Protein 3U0J (pdb70)

Secondary structure (DSSP, 8-state):
------HHHHHHHHHHHHTSEEPTTS----HHHHHHHHH-HHHHHH-GGGGG--HHHHHHHHHHT-SSEES-EETTEE-SBHHHHHHHHHHH--SS-SS----TTTHHHHHHHHHHHHHHHHHH-EEEEEEEEE---HHHHHHHHHHHHHTPEEEESS--EEES-GGGG--SSTT-S--EEEEEEEEEEEE-GGGSS-GGG-EEE--SSEEEEEEEEEEEETTEEEEEEEE-/------HHHHHHHHHHHHTSEE-TTS----HHHHHHHTT-HHHHHH-GGGTT--HHHHHHHHHHH-SSEESSEETTEE-S-HHHHHHHHHHH--SS-SSGGGGGGS-TTTHHHHHHHHHHHHHHHHHH-EEEEEEEEE---HHHHHHHHHHHHHTPPEEESS--EEES-GGGG--SSTT-S--EEEEEEEEEEEE-TTTSS-GGG-EEE--SSEEEEEEEEEE-STT-EEEEEEE-

Organism: Pseudomonas syringae pv. tomato (strain ATCC BAA-871 / DC3000) (NCBI:txid223283)

Radius of gyration: 27.2 Å; Cα contacts (8 Å, |Δi|>4): 919; chains: 2; bounding box: 64×70×73 Å

B-factor: mean 27.49, std 15.71, range [1.96, 110.08]

Structure (mmCIF, N/CA/C/O backbone):
data_3U0J
#
_entry.id   3U0J
#
_cell.length_a   92.558
_cell.length_b   92.558
_cell.length_c   101.626
_cell.angle_alpha   90.00
_cell.angle_beta   90.00
_cell.angle_gamma   90.00
#
_symmetry.space_group_name_H-M   'P 43'
#
loop_
_entity.id
_entity.type
_entity.pdbx_description
1 polymer 'Type III effector HopU1'
2 water water
#
loop_
_atom_site.group_PDB
_atom_site.id
_atom_site.type_symbol
_atom_site.label_atom_id
_atom_site.label_alt_id
_atom_site.label_comp_id
_atom_site.label_asym_id
_atom_site.label_entity_id
_atom_site.label_seq_id
_atom_site.pdbx_PDB_ins_code
_atom_site.Cartn_x
_atom_site.Cartn_y
_atom_site.Cartn_z
_atom_site.occupancy
_atom_site.B_iso_or_equiv
_atom_site.auth_seq_id
_atom_site.auth_comp_id
_atom_site.auth_asym_id
_atom_site.auth_atom_id
_atom_site.pdbx_PDB_model_num
ATOM 1 N N . GLU A 1 35 ? 28.302 -1.679 -12.840 1.00 70.26 29 GLU B N 1
ATOM 2 C CA . GLU A 1 35 ? 26.887 -1.865 -12.529 1.00 63.28 29 GLU B CA 1
ATOM 3 C C . GLU A 1 35 ? 26.340 -0.853 -11.529 1.00 57.01 29 GLU B C 1
ATOM 4 O O . GLU A 1 35 ? 26.399 -1.061 -10.319 1.00 56.77 29 GLU B O 1
ATOM 10 N N . ARG A 1 36 ? 25.841 0.260 -12.050 1.00 49.80 30 ARG B N 1
ATOM 11 C CA . ARG A 1 36 ? 24.974 1.149 -11.296 1.00 38.22 30 ARG B CA 1
ATOM 12 C C . ARG A 1 36 ? 23.619 1.107 -11.999 1.00 37.30 30 ARG B C 1
ATOM 13 O O . ARG A 1 36 ? 23.535 1.179 -13.229 1.00 35.61 30 ARG B O 1
ATOM 21 N N . HIS A 1 37 ? 22.555 0.962 -11.226 1.00 33.80 31 HIS B N 1
ATOM 22 C CA . HIS A 1 37 ? 21.252 0.760 -11.819 1.00 26.84 31 HIS B CA 1
ATOM 23 C C . HIS A 1 37 ? 20.597 2.077 -12.229 1.00 22.28 31 HIS B C 1
ATOM 24 O O . HIS A 1 37 ? 20.528 3.009 -11.432 1.00 19.44 31 HIS B O 1
ATOM 31 N N . TYR A 1 38 ? 20.137 2.136 -13.480 1.00 22.84 32 TYR B N 1
ATOM 32 C CA . TYR A 1 38 ? 19.263 3.212 -13.973 1.00 21.08 32 TYR B CA 1
ATOM 33 C C . TYR A 1 38 ? 17.966 2.647 -14.534 1.00 17.66 32 TYR B C 1
ATOM 34 O O . TYR A 1 38 ? 17.967 1.657 -15.256 1.00 20.67 32 TYR B O 1
ATOM 43 N N . SER A 1 39 ? 16.861 3.301 -14.214 1.00 19.74 33 SER B N 1
ATOM 44 C CA . SER A 1 39 ? 15.551 2.821 -14.610 1.00 17.82 33 SER B CA 1
ATOM 45 C C . SER A 1 39 ? 15.375 2.809 -16.116 1.00 17.18 33 SER B C 1
ATOM 46 O O . SER A 1 39 ? 15.980 3.606 -16.840 1.00 19.17 33 SER B O 1
ATOM 49 N N . THR A 1 40 ? 14.532 1.890 -16.569 1.00 16.74 34 THR B N 1
ATOM 50 C CA . THR A 1 40 ? 14.116 1.807 -17.962 1.00 15.15 34 THR B CA 1
ATOM 51 C C . THR A 1 40 ? 12.657 2.182 -18.030 1.00 17.49 34 THR B C 1
ATOM 52 O O . THR A 1 40 ? 11.998 2.365 -16.993 1.00 18.60 34 THR B O 1
ATOM 56 N N . GLY A 1 41 ? 12.134 2.273 -19.248 1.00 17.19 35 GLY B N 1
ATOM 57 C CA . GLY A 1 41 ? 10.723 2.556 -19.432 1.00 13.02 35 GLY B CA 1
ATOM 58 C C . GLY A 1 41 ? 9.823 1.514 -18.780 1.00 14.56 35 GLY B C 1
ATOM 59 O O . GLY A 1 41 ? 8.805 1.856 -18.180 1.00 17.86 35 GLY B O 1
ATOM 60 N N . GLN A 1 42 ? 10.192 0.242 -18.892 1.00 14.42 36 GLN B N 1
ATOM 61 C CA . GLN A 1 42 ? 9.391 -0.819 -18.306 1.00 16.17 36 GLN B CA 1
ATOM 62 C C . GLN A 1 42 ? 9.390 -0.688 -16.779 1.00 17.07 36 GLN B C 1
ATOM 63 O O . GLN A 1 42 ? 8.339 -0.827 -16.141 1.00 15.50 36 GLN B O 1
ATOM 69 N N . ASP A 1 43 ? 10.556 -0.387 -16.209 1.00 13.93 37 ASP B N 1
ATOM 70 C CA . ASP A 1 43 ? 10.669 -0.192 -14.774 1.00 13.81 37 ASP B CA 1
ATOM 71 C C . ASP A 1 43 ? 9.704 0.866 -14.301 1.00 17.78 37 ASP B C 1
ATOM 72 O O . ASP A 1 43 ? 8.967 0.654 -13.326 1.00 16.58 37 ASP B O 1
ATOM 77 N N . ARG A 1 44 ? 9.715 2.009 -14.995 1.00 17.62 38 ARG B N 1
ATOM 78 C CA . ARG A 1 44 ? 8.876 3.148 -14.630 1.00 11.94 38 ARG B CA 1
ATOM 79 C C . ARG A 1 44 ? 7.388 2.820 -14.724 1.00 13.65 38 ARG B C 1
ATOM 80 O O . ARG A 1 44 ? 6.584 3.365 -13.980 1.00 13.85 38 ARG B O 1
ATOM 88 N N . HIS A 1 45 ? 7.012 1.904 -15.610 1.00 12.39 39 HIS B N 1
ATOM 89 C CA . HIS A 1 45 ? 5.628 1.449 -15.633 1.00 13.84 39 HIS B CA 1
ATOM 90 C C . HIS A 1 45 ? 5.329 0.534 -14.428 1.00 16.25 39 HIS B C 1
ATOM 91 O O . HIS A 1 45 ? 4.277 0.629 -13.781 1.00 11.24 39 HIS B O 1
ATOM 98 N N . ASP A 1 46 ? 6.265 -0.377 -14.166 1.00 16.98 40 ASP B N 1
ATOM 99 C CA . ASP A 1 46 ? 6.171 -1.273 -13.039 1.00 15.77 40 ASP B CA 1
ATOM 100 C C . ASP A 1 46 ? 5.890 -0.421 -11.807 1.00 19.03 40 ASP B C 1
ATOM 101 O O . ASP A 1 46 ? 4.898 -0.632 -11.098 1.00 17.73 40 ASP B O 1
ATOM 106 N N . PHE A 1 47 ? 6.761 0.563 -11.577 1.00 17.27 41 PHE B N 1
ATOM 107 C CA . PHE A 1 47 ? 6.644 1.414 -10.403 1.00 15.90 41 PHE B CA 1
ATOM 108 C C . PHE A 1 47 ? 5.281 2.085 -10.250 1.00 15.00 41 PHE B C 1
ATOM 109 O O . PHE A 1 47 ? 4.699 2.087 -9.166 1.00 16.12 41 PHE B O 1
ATOM 117 N N . TYR A 1 48 ? 4.797 2.683 -11.326 1.00 12.78 42 TYR B N 1
ATOM 118 C CA . TYR A 1 48 ? 3.490 3.306 -11.308 1.00 14.26 42 TYR B CA 1
ATOM 119 C C . TYR A 1 48 ? 2.406 2.322 -10.835 1.00 16.83 42 TYR B C 1
ATOM 120 O O . TYR A 1 48 ? 1.581 2.658 -9.978 1.00 16.34 42 TYR B O 1
ATOM 129 N N . ARG A 1 49 ? 2.409 1.112 -11.384 1.00 13.69 43 ARG B N 1
ATOM 130 C CA . ARG A 1 49 ? 1.432 0.108 -10.989 1.00 15.05 43 ARG B CA 1
ATOM 131 C C . ARG A 1 49 ? 1.649 -0.349 -9.551 1.00 17.33 43 ARG B C 1
ATOM 132 O O . ARG A 1 49 ? 0.693 -0.655 -8.842 1.00 19.15 43 ARG B O 1
ATOM 140 N N . PHE A 1 50 ? 2.909 -0.414 -9.136 1.00 17.16 44 PHE B N 1
ATOM 141 C CA . PHE A 1 50 ? 3.242 -0.788 -7.774 1.00 18.37 44 PHE B CA 1
ATOM 142 C C . PHE A 1 50 ? 2.672 0.237 -6.847 1.00 18.84 44 PHE B C 1
ATOM 143 O O . PHE A 1 50 ? 1.989 -0.104 -5.875 1.00 22.70 44 PHE B O 1
ATOM 151 N N . ALA A 1 51 ? 2.964 1.498 -7.147 1.00 15.64 45 ALA B N 1
ATOM 152 C CA . ALA A 1 51 ? 2.609 2.590 -6.257 1.00 15.85 45 ALA B CA 1
ATOM 153 C C . ALA A 1 51 ? 1.111 2.821 -6.227 1.00 18.13 45 ALA B C 1
ATOM 154 O O . ALA A 1 51 ? 0.572 3.400 -5.264 1.00 17.13 45 ALA B O 1
ATOM 156 N N . ALA A 1 52 ? 0.438 2.383 -7.287 1.00 15.78 46 ALA B N 1
ATOM 157 C CA . ALA A 1 52 ? -0.974 2.691 -7.432 1.00 16.07 46 ALA B CA 1
ATOM 158 C C . ALA A 1 52 ? -1.747 1.835 -6.463 1.00 20.64 46 ALA B C 1
ATOM 159 O O . ALA A 1 52 ? -2.867 2.171 -6.077 1.00 21.64 46 ALA B O 1
ATOM 161 N N . ARG A 1 53 ? -1.130 0.730 -6.065 1.00 20.91 47 ARG B N 1
ATOM 162 C CA . ARG A 1 53 ? -1.749 -0.207 -5.135 1.00 24.69 47 ARG B CA 1
ATOM 163 C C . ARG A 1 53 ? -1.497 0.110 -3.667 1.00 21.18 47 ARG B C 1
ATOM 164 O O . ARG A 1 53 ? -2.136 -0.478 -2.803 1.00 21.84 47 ARG B O 1
ATOM 172 N N . LEU A 1 54 ? -0.570 1.020 -3.379 1.00 18.76 48 LEU B N 1
ATOM 173 C CA . LEU A 1 54 ? -0.301 1.390 -1.992 1.00 17.88 48 LEU B CA 1
ATOM 174 C C . LEU A 1 54 ? -1.520 2.037 -1.339 1.00 18.22 48 LEU B C 1
ATOM 175 O O . LEU A 1 54 ? -2.309 2.711 -1.982 1.00 23.18 48 LEU B O 1
ATOM 180 N N . HIS A 1 55 ? -1.661 1.846 -0.044 1.00 19.45 49 HIS B N 1
ATOM 181 C CA . HIS A 1 55 ? -2.694 2.531 0.685 1.00 18.39 49 HIS B CA 1
ATOM 182 C C . HIS A 1 55 ? -2.151 3.837 1.208 1.00 20.52 49 HIS B C 1
ATOM 183 O O . HIS A 1 55 ? -1.022 3.905 1.695 1.00 19.61 49 HIS B O 1
ATOM 190 N N . VAL A 1 56 ? -2.955 4.883 1.100 1.00 24.78 50 VAL B N 1
ATOM 191 C CA . VAL A 1 56 ? -2.578 6.164 1.673 1.00 22.61 50 VAL B CA 1
ATOM 192 C C . VAL A 1 56 ? -3.360 6.418 2.952 1.00 28.80 50 VAL B C 1
ATOM 193 O O . VAL A 1 56 ? -4.565 6.129 3.031 1.00 27.14 50 VAL B O 1
ATOM 197 N N . ASP A 1 57 ? -2.667 6.962 3.950 1.00 30.39 51 ASP B N 1
ATOM 198 C CA . ASP A 1 57 ? -3.260 7.212 5.256 1.00 30.33 51 ASP B CA 1
ATOM 199 C C . ASP A 1 57 ? -4.350 8.246 5.127 1.00 36.13 51 ASP B C 1
ATOM 200 O O . ASP A 1 57 ? -4.073 9.412 4.838 1.00 32.27 51 ASP B O 1
ATOM 205 N N . ALA A 1 58 ? -5.590 7.819 5.353 1.00 40.15 52 ALA B N 1
ATOM 206 C CA . ALA A 1 58 ? -6.734 8.715 5.194 1.00 45.26 52 ALA B CA 1
ATOM 207 C C . ALA A 1 58 ? -6.791 9.806 6.278 1.00 48.80 52 ALA B C 1
ATOM 208 O O . ALA A 1 58 ? -7.384 10.874 6.073 1.00 51.72 52 ALA B O 1
ATOM 210 N N . GLN A 1 59 ? -6.169 9.541 7.423 1.00 41.75 53 GLN B N 1
ATOM 211 C CA . GLN A 1 59 ? -6.192 10.492 8.535 1.00 47.96 53 GLN B CA 1
ATOM 212 C C . GLN A 1 59 ? -5.261 11.668 8.281 1.00 45.58 53 GLN B C 1
ATOM 213 O O . GLN A 1 59 ? -5.019 12.486 9.165 1.00 50.28 53 GLN B O 1
ATOM 219 N N . CYS A 1 60 ? -4.733 11.750 7.068 1.00 39.98 54 CYS B N 1
ATOM 220 C CA . CYS A 1 60 ? -3.868 12.863 6.714 1.00 41.87 54 CYS B CA 1
ATOM 221 C C . CYS A 1 60 ? -4.281 13.402 5.341 1.00 41.31 54 CYS B C 1
ATOM 222 O O . CYS A 1 60 ? -5.185 12.859 4.705 1.00 39.18 54 CYS B O 1
ATOM 225 N N . PHE A 1 61 ? -3.639 14.472 4.886 1.00 36.30 55 PHE B N 1
ATOM 226 C CA . PHE A 1 61 ? -3.861 14.920 3.519 1.00 42.75 55 PHE B CA 1
ATOM 227 C C . PHE A 1 61 ? -2.953 14.149 2.540 1.00 40.12 55 PHE B C 1
ATOM 228 O O . PHE A 1 61 ? -1.867 14.606 2.166 1.00 39.89 55 PHE B O 1
ATOM 236 N N . GLY A 1 62 ? -3.414 12.973 2.135 1.00 33.24 56 GLY B N 1
ATOM 237 C CA . GLY A 1 62 ? -2.579 12.041 1.412 1.00 29.94 56 GLY B CA 1
ATOM 238 C C . GLY A 1 62 ? -2.510 12.292 -0.071 1.00 27.07 56 GLY B C 1
ATOM 239 O O . GLY A 1 62 ? -3.481 12.749 -0.666 1.00 35.43 56 GLY B O 1
ATOM 240 N N . LEU A 1 63 ? -1.356 11.988 -0.659 1.00 18.93 57 LEU B N 1
ATOM 241 C CA . LEU A 1 63 ? -1.127 12.147 -2.083 1.00 17.97 57 LEU B CA 1
ATOM 242 C C . LEU A 1 63 ? -0.986 10.805 -2.751 1.00 19.43 57 LEU B C 1
ATOM 243 O O . LEU A 1 63 ? -0.094 10.039 -2.385 1.00 19.54 57 LEU B O 1
ATOM 248 N N . SER A 1 64 ? -1.833 10.525 -3.743 1.00 16.25 58 SER B N 1
ATOM 249 C CA . SER A 1 64 ? -1.730 9.274 -4.485 1.00 15.39 58 SER B CA 1
ATOM 250 C C . SER A 1 64 ? -0.625 9.340 -5.534 1.00 16.33 58 SER B C 1
ATOM 251 O O . SER A 1 64 ? -0.018 10.388 -5.775 1.00 14.39 58 SER B O 1
ATOM 254 N N . ILE A 1 65 ? -0.353 8.211 -6.161 1.00 14.58 59 ILE B N 1
ATOM 255 C CA . ILE A 1 65 ? 0.684 8.204 -7.158 1.00 13.61 59 ILE B CA 1
ATOM 256 C C . ILE A 1 65 ? 0.307 9.186 -8.268 1.00 14.99 59 ILE B C 1
ATOM 257 O O . ILE A 1 65 ? 1.168 9.848 -8.827 1.00 14.19 59 ILE B O 1
ATOM 262 N N . ASP A 1 66 ? -0.980 9.297 -8.580 1.00 15.61 60 ASP B N 1
ATOM 263 C CA . ASP A 1 66 ? -1.396 10.236 -9.616 1.00 15.83 60 ASP B CA 1
ATOM 264 C C . ASP A 1 66 ? -1.110 11.662 -9.147 1.00 17.67 60 ASP B C 1
ATOM 265 O O . ASP A 1 66 ? -0.491 12.442 -9.860 1.00 19.34 60 ASP B O 1
ATOM 270 N N . ASP A 1 67 ? -1.544 12.002 -7.940 1.00 16.82 61 ASP B N 1
ATOM 271 C CA . ASP A 1 67 ? -1.170 13.284 -7.364 1.00 16.09 61 ASP B CA 1
ATOM 272 C C . ASP A 1 67 ? 0.346 13.523 -7.414 1.00 15.73 61 ASP B C 1
ATOM 273 O O . ASP A 1 67 ? 0.799 14.640 -7.665 1.00 16.80 61 ASP B O 1
ATOM 278 N N . LEU A 1 68 ? 1.140 12.493 -7.159 1.00 13.82 62 LEU B N 1
ATOM 279 C CA . LEU A 1 68 ? 2.585 12.689 -7.172 1.00 14.82 62 LEU B CA 1
ATOM 280 C C . LEU A 1 68 ? 3.109 12.848 -8.588 1.00 17.22 62 LEU B C 1
ATOM 281 O O . LEU A 1 68 ? 3.926 13.739 -8.863 1.00 16.72 62 LEU B O 1
ATOM 286 N N . MET A 1 69 ? 2.626 11.980 -9.478 1.00 18.35 63 MET B N 1
ATOM 287 C CA . MET A 1 69 ? 3.028 11.972 -10.880 1.00 16.38 63 MET B CA 1
ATOM 288 C C . MET A 1 69 ? 2.750 13.349 -11.440 1.00 19.43 63 MET B C 1
ATOM 289 O O . MET A 1 69 ? 3.376 13.806 -12.401 1.00 22.22 63 MET B O 1
ATOM 294 N N . ASP A 1 70 ? 1.824 14.035 -10.801 1.00 17.20 64 ASP B N 1
ATOM 295 C CA . ASP A 1 70 ? 1.437 15.326 -11.285 1.00 18.80 64 ASP B CA 1
ATOM 296 C C . ASP A 1 70 ? 2.362 16.413 -10.725 1.00 19.40 64 ASP B C 1
ATOM 297 O O . ASP A 1 70 ? 2.908 17.223 -11.462 1.00 18.58 64 ASP B O 1
ATO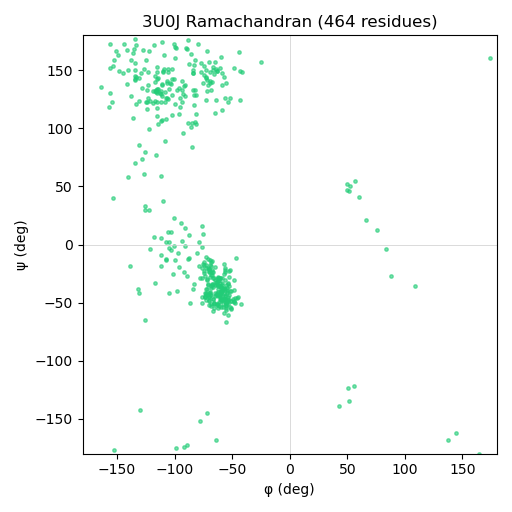M 302 N N . LYS A 1 71 ? 2.567 16.417 -9.420 1.00 19.89 65 LYS B N 1
ATOM 303 C CA . LYS A 1 71 ? 3.395 17.453 -8.846 1.00 19.31 65 LYS B CA 1
ATOM 304 C C . LYS A 1 71 ? 4.826 17.309 -9.367 1.00 20.78 65 LYS B C 1
ATOM 305 O O . LYS A 1 71 ? 5.534 18.302 -9.535 1.00 20.79 65 LYS B O 1
ATOM 311 N N . PHE A 1 72 ? 5.240 16.079 -9.662 1.00 20.31 66 PHE B N 1
ATOM 312 C CA . PHE A 1 72 ? 6.620 15.846 -10.081 1.00 18.26 66 PHE B CA 1
ATOM 313 C C . PHE A 1 72 ? 6.847 15.848 -11.595 1.00 18.47 66 PHE B C 1
ATOM 314 O O . PHE A 1 72 ? 7.960 15.617 -12.064 1.00 18.53 66 PHE B O 1
ATOM 322 N N . SER A 1 73 ? 5.792 16.127 -12.353 1.00 19.45 67 SER B N 1
ATOM 323 C CA . SER A 1 73 ? 5.900 16.243 -13.800 1.00 17.99 67 SER B CA 1
ATOM 324 C C . SER A 1 73 ? 5.662 17.700 -14.131 1.00 20.20 67 SER B C 1
ATOM 325 O O . SER A 1 73 ? 6.014 18.169 -15.204 1.00 19.81 67 SER B O 1
ATOM 328 N N . ASP A 1 74 ? 5.064 18.405 -13.173 1.00 23.16 68 ASP B N 1
ATOM 329 C CA . ASP A 1 74 ? 4.811 19.836 -13.263 1.00 21.14 68 ASP B CA 1
ATOM 330 C C . ASP A 1 74 ? 6.029 20.535 -13.832 1.00 20.07 68 ASP B C 1
ATOM 331 O O . ASP A 1 74 ? 7.124 20.417 -13.307 1.00 20.70 68 ASP B O 1
ATOM 336 N N . LYS A 1 75 ? 5.808 21.263 -14.917 1.00 22.21 69 LYS B N 1
ATOM 337 C CA . LYS A 1 75 ? 6.853 21.944 -15.654 1.00 20.21 69 LYS B CA 1
ATOM 338 C C . LYS A 1 75 ? 7.685 22.905 -14.787 1.00 23.43 69 LYS B C 1
ATOM 339 O O . LYS A 1 75 ? 8.891 23.083 -15.039 1.00 24.45 69 LYS B O 1
ATOM 345 N N . HIS A 1 76 ? 7.063 23.483 -13.754 1.00 22.73 70 HIS B N 1
ATOM 346 C CA . HIS A 1 76 ? 7.763 24.367 -12.797 1.00 23.80 70 HIS B CA 1
ATOM 347 C C . HIS A 1 76 ? 8.728 23.636 -11.871 1.00 22.79 70 HIS B C 1
ATOM 348 O O . HIS A 1 76 ? 9.607 24.260 -11.291 1.00 21.70 70 HIS B O 1
ATOM 355 N N . PHE A 1 77 ? 8.556 22.327 -11.706 1.00 22.40 71 PHE B N 1
ATOM 356 C CA . PHE A 1 77 ? 9.370 21.605 -10.744 1.00 21.20 71 PHE B CA 1
ATOM 357 C C . PHE A 1 77 ? 10.841 21.572 -11.134 1.00 21.23 71 PHE B C 1
ATOM 358 O O . PHE A 1 77 ? 11.706 21.889 -10.332 1.00 24.13 71 PHE B O 1
ATOM 366 N N . ARG A 1 78 ? 11.120 21.192 -12.368 1.00 19.54 72 ARG B N 1
ATOM 367 C CA . ARG A 1 78 ? 12.495 21.143 -12.838 1.00 22.60 72 ARG B CA 1
ATOM 368 C C . ARG A 1 78 ? 13.066 22.543 -13.104 1.00 22.98 72 ARG B C 1
ATOM 369 O O . ARG A 1 78 ? 14.282 22.731 -13.234 1.00 21.14 72 ARG B O 1
ATOM 377 N N . ALA A 1 79 ? 12.184 23.532 -13.181 1.00 23.14 73 ALA B N 1
ATOM 378 C CA . ALA A 1 79 ? 12.630 24.913 -13.313 1.00 21.26 73 ALA B CA 1
ATOM 379 C C . ALA A 1 79 ? 13.098 25.480 -11.959 1.00 24.06 73 ALA B C 1
ATOM 380 O O . ALA A 1 79 ? 13.971 26.342 -11.910 1.00 24.98 73 ALA B O 1
ATOM 382 N N . GLU A 1 80 ? 12.526 24.977 -10.865 1.00 24.59 74 GLU B N 1
ATOM 383 C CA . GLU A 1 80 ? 12.897 25.421 -9.528 1.00 21.77 74 GLU B CA 1
ATOM 384 C C . GLU A 1 80 ? 13.996 24.533 -9.000 1.00 21.31 74 GLU B C 1
ATOM 385 O O . GLU A 1 80 ? 14.758 24.923 -8.128 1.00 24.58 74 GLU B O 1
ATOM 391 N N . HIS A 1 81 ? 14.083 23.327 -9.537 1.00 21.96 75 HIS B N 1
ATOM 392 C CA . HIS A 1 81 ? 15.053 22.362 -9.040 1.00 21.57 75 HIS B CA 1
ATOM 393 C C . HIS A 1 81 ? 15.764 21.705 -10.201 1.00 22.17 75 HIS B C 1
ATOM 394 O O . HIS A 1 81 ? 15.547 20.536 -10.471 1.00 22.05 75 HIS B O 1
ATOM 401 N N . PRO A 1 82 ? 16.617 22.460 -10.898 1.00 22.70 76 PRO B N 1
ATOM 402 C CA . PRO A 1 82 ? 17.267 21.895 -12.088 1.00 22.49 76 PRO B CA 1
ATOM 403 C C . PRO A 1 82 ? 18.079 20.608 -11.888 1.00 21.55 76 PRO B C 1
ATOM 404 O O . PRO A 1 82 ? 18.335 19.984 -12.906 1.00 24.21 76 PRO B O 1
ATOM 408 N N . GLU A 1 83 ? 18.468 20.207 -10.673 1.00 20.74 77 GLU B N 1
ATOM 409 C CA . GLU A 1 83 ? 19.109 18.892 -10.509 1.00 17.60 77 GLU B CA 1
ATOM 410 C C . GLU A 1 83 ? 18.208 17.783 -11.041 1.00 18.50 77 GLU B C 1
ATOM 411 O O . GLU A 1 83 ? 18.676 16.718 -11.409 1.00 20.01 77 GLU B O 1
ATOM 417 N N . TYR A 1 84 ? 16.907 18.029 -11.057 1.00 18.20 78 TYR B N 1
ATOM 418 C CA . TYR A 1 84 ? 15.956 17.019 -11.465 1.00 17.65 78 TYR B CA 1
ATOM 419 C C . TYR A 1 84 ? 15.710 17.014 -12.960 1.00 19.56 78 TYR B C 1
ATOM 420 O O . TYR A 1 84 ? 14.836 16.287 -13.443 1.00 19.65 78 TYR B O 1
ATOM 429 N N . ARG A 1 85 ? 16.509 17.789 -13.691 1.00 20.67 79 ARG B N 1
ATOM 430 C CA . ARG A 1 85 ? 16.312 17.966 -15.133 1.00 21.38 79 ARG B CA 1
ATOM 431 C C . ARG A 1 85 ? 16.124 16.648 -15.836 1.00 19.19 79 ARG B C 1
ATOM 432 O O . ARG A 1 85 ? 15.189 16.486 -16.605 1.00 17.19 79 ARG B O 1
ATOM 440 N N . ASP A 1 86 ? 17.024 15.711 -15.562 1.00 19.17 80 ASP B N 1
ATOM 441 C CA . ASP A 1 86 ? 16.959 14.378 -16.149 1.00 18.63 80 ASP B CA 1
ATOM 442 C C . ASP A 1 86 ? 16.602 13.305 -15.142 1.00 19.81 80 ASP B C 1
ATOM 443 O O . ASP A 1 86 ? 17.132 12.200 -15.198 1.00 22.74 80 ASP B O 1
ATOM 448 N N . VAL A 1 87 ? 15.712 13.643 -14.217 1.00 17.86 81 VAL B N 1
ATOM 449 C CA . VAL A 1 87 ? 15.192 12.686 -13.265 1.00 18.55 81 VAL B CA 1
ATOM 450 C C . VAL A 1 87 ? 13.696 12.534 -13.520 1.00 19.15 81 VAL B C 1
ATOM 451 O O . VAL A 1 87 ? 12.981 13.526 -13.625 1.00 19.87 81 VAL B O 1
ATOM 455 N N . TYR A 1 88 ? 13.219 11.301 -13.607 1.00 14.60 82 TYR B N 1
ATOM 456 C CA . TYR A 1 88 ? 11.822 11.060 -13.916 1.00 13.29 82 TYR B CA 1
ATOM 457 C C . TYR A 1 88 ? 10.877 11.294 -12.738 1.00 15.30 82 TYR B C 1
ATOM 458 O O . TYR A 1 88 ? 11.292 11.262 -11.582 1.00 17.43 82 TYR B O 1
ATOM 467 N N . PRO A 1 89 ? 9.596 11.574 -13.031 1.00 15.87 83 PRO B N 1
ATOM 468 C CA . PRO A 1 89 ? 8.578 11.743 -11.991 1.00 12.52 83 PRO B CA 1
ATOM 469 C C . PRO A 1 89 ? 8.415 10.477 -11.152 1.00 13.37 83 PRO B C 1
ATOM 470 O O . PRO A 1 89 ? 8.177 10.540 -9.944 1.00 13.05 83 PRO B O 1
ATOM 474 N N . GLU A 1 90 ? 8.546 9.326 -11.791 1.00 13.41 84 GLU B N 1
ATOM 475 C CA . GLU A 1 90 ? 8.466 8.071 -11.063 1.00 13.93 84 GLU B CA 1
ATOM 476 C C . GLU A 1 90 ? 9.580 8.021 -10.008 1.00 14.43 84 GLU B C 1
ATOM 477 O O . GLU A 1 90 ? 9.393 7.471 -8.926 1.00 15.54 84 GLU B O 1
ATOM 483 N N . GLU A 1 91 ? 10.724 8.625 -10.307 1.00 12.84 85 GLU B N 1
ATOM 484 C CA . GLU A 1 91 ? 11.839 8.612 -9.370 1.00 13.35 85 GLU B CA 1
ATOM 485 C C . GLU A 1 91 ? 11.612 9.598 -8.236 1.00 13.37 85 GLU B C 1
ATOM 486 O O . GLU A 1 91 ? 11.815 9.281 -7.057 1.00 12.44 85 GLU B O 1
ATOM 492 N N . CYS A 1 92 ? 11.165 10.795 -8.580 1.00 14.75 86 CYS B N 1
ATOM 493 C CA . CYS A 1 92 ? 10.806 11.743 -7.529 1.00 17.68 86 CYS B CA 1
ATOM 494 C C . CYS A 1 92 ? 9.813 11.100 -6.576 1.00 14.55 86 CYS B C 1
ATOM 495 O O . CYS A 1 92 ? 9.986 11.158 -5.365 1.00 14.82 86 CYS B O 1
ATOM 498 N N . SER A 1 93 ? 8.788 10.468 -7.144 1.00 14.21 87 SER B N 1
ATOM 499 C CA . SER A 1 93 ? 7.728 9.825 -6.366 1.00 15.78 87 SER B CA 1
ATOM 500 C C . SER A 1 93 ? 8.267 8.729 -5.444 1.00 16.12 87 SER B C 1
ATOM 501 O O . SER A 1 93 ? 7.815 8.582 -4.308 1.00 14.54 87 SER B O 1
ATOM 504 N N . ALA A 1 94 ? 9.224 7.952 -5.941 1.00 16.51 88 ALA B N 1
ATOM 505 C CA . ALA A 1 94 ? 9.808 6.902 -5.140 1.00 12.42 88 ALA B CA 1
ATOM 506 C C . ALA A 1 94 ? 10.534 7.548 -3.955 1.00 15.83 88 ALA B C 1
ATOM 507 O O . ALA A 1 94 ? 10.402 7.096 -2.819 1.00 16.05 88 ALA B O 1
ATOM 509 N N . ILE A 1 95 ? 11.278 8.623 -4.191 1.00 14.17 89 ILE B N 1
ATOM 510 C CA . ILE A 1 95 ? 11.935 9.272 -3.061 1.00 14.68 89 ILE B CA 1
ATOM 511 C C . ILE A 1 95 ? 10.885 9.794 -2.081 1.00 15.42 89 ILE B C 1
ATOM 512 O O . ILE A 1 95 ? 10.948 9.528 -0.882 1.00 15.90 89 ILE B O 1
ATOM 517 N N . TYR A 1 96 ? 9.921 10.543 -2.602 1.00 14.59 90 TYR B N 1
ATOM 518 C CA . TYR A 1 96 ? 8.852 11.088 -1.772 1.00 16.32 90 TYR B CA 1
ATOM 519 C C . TYR A 1 96 ? 8.214 9.994 -0.918 1.00 17.96 90 TYR B C 1
ATOM 520 O O . TYR A 1 96 ? 8.164 10.110 0.304 1.00 18.54 90 TYR B O 1
ATOM 529 N N . MET A 1 97 ? 7.743 8.930 -1.567 1.00 18.30 91 MET B N 1
ATOM 530 C CA . MET A 1 97 ? 7.007 7.874 -0.882 1.00 16.88 91 MET B CA 1
ATOM 531 C C . MET A 1 97 ? 7.874 7.186 0.158 1.00 18.36 91 MET B C 1
ATOM 532 O O . MET A 1 97 ? 7.375 6.753 1.195 1.00 21.22 91 MET B O 1
ATOM 537 N N . HIS A 1 98 ? 9.173 7.112 -0.097 1.00 15.38 92 HIS B N 1
ATOM 538 C CA . HIS A 1 98 ? 10.084 6.505 0.873 1.00 15.27 92 HIS B CA 1
ATOM 539 C C . HIS A 1 98 ? 10.340 7.390 2.108 1.00 20.45 92 HIS B C 1
ATOM 540 O O . HIS A 1 98 ? 10.642 6.870 3.188 1.00 23.00 92 HIS B O 1
ATOM 547 N N . THR A 1 99 ? 10.226 8.712 1.958 1.00 17.26 93 THR B N 1
ATOM 548 C CA . THR A 1 99 ? 10.503 9.632 3.061 1.00 16.90 93 THR B CA 1
ATOM 549 C C . THR A 1 99 ? 9.245 9.931 3.865 1.00 21.08 93 THR B C 1
ATOM 550 O O . THR A 1 99 ? 9.281 10.677 4.853 1.00 19.82 93 THR B O 1
ATOM 554 N N . ALA A 1 100 ? 8.131 9.352 3.429 1.00 18.79 94 ALA B N 1
ATOM 555 C CA . ALA A 1 100 ? 6.837 9.647 4.023 1.00 18.42 94 ALA B CA 1
ATOM 556 C C . ALA A 1 100 ? 6.428 8.588 5.022 1.00 19.63 94 ALA B C 1
ATOM 557 O O . ALA A 1 100 ? 7.017 7.518 5.100 1.00 20.26 94 ALA B O 1
ATOM 559 N N . GLN A 1 101 ? 5.376 8.887 5.764 1.00 23.69 95 GLN B N 1
ATOM 560 C CA . GLN A 1 101 ? 4.920 8.003 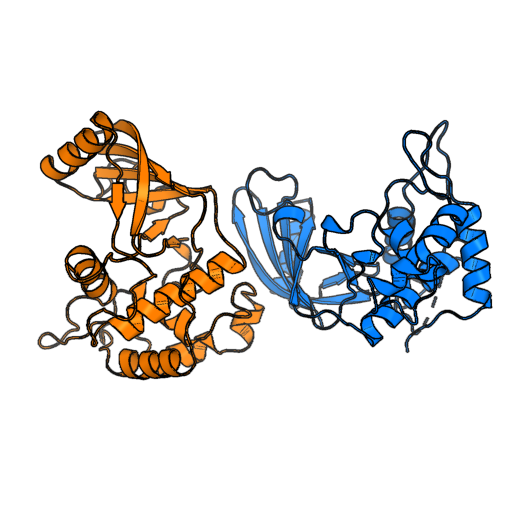6.813 1.00 20.48 95 GLN B CA 1
ATOM 561 C C . GLN A 1 101 ? 3.515 7.533 6.471 1.00 22.27 95 GLN B C 1
ATOM 562 O O . GLN A 1 101 ? 2.891 6.866 7.289 1.00 23.01 95 GLN B O 1
ATOM 568 N N . ASP A 1 102 ? 3.026 7.874 5.271 1.00 18.35 96 ASP B N 1
ATOM 569 C CA . ASP A 1 102 ? 1.618 7.695 4.914 1.00 15.14 96 ASP B CA 1
ATOM 570 C C . ASP A 1 102 ? 1.273 6.532 4.033 1.00 17.95 96 ASP B C 1
ATOM 571 O O . ASP A 1 102 ? 0.100 6.350 3.743 1.00 21.29 96 ASP B O 1
ATOM 576 N N . TYR A 1 103 ? 2.255 5.785 3.540 1.00 18.55 97 TYR B N 1
ATOM 577 C CA . TYR A 1 103 ? 1.944 4.678 2.624 1.00 16.21 97 TYR B CA 1
ATOM 578 C C . TYR A 1 103 ? 2.299 3.344 3.253 1.00 16.03 97 TYR B C 1
ATOM 579 O O . TYR A 1 103 ? 3.292 3.233 3.977 1.00 14.54 97 TYR B O 1
ATOM 588 N N . SER A 1 104 ? 1.475 2.338 2.979 1.00 14.94 98 SER B N 1
ATOM 589 C CA . SER A 1 104 ? 1.787 0.973 3.352 1.00 14.26 98 SER B CA 1
ATOM 590 C C . SER A 1 104 ? 1.260 0.033 2.274 1.00 17.97 98 SER B C 1
ATOM 591 O O . SER A 1 104 ? 0.247 0.315 1.618 1.00 18.02 98 SER B O 1
ATOM 594 N N . SER A 1 105 ? 1.962 -1.076 2.075 1.00 17.83 99 SER B N 1
ATOM 595 C CA . SER A 1 105 ? 1.487 -2.136 1.198 1.00 15.78 99 SER B CA 1
ATOM 596 C C . SER A 1 105 ? 0.185 -2.700 1.736 1.00 19.21 99 SER B C 1
ATOM 597 O O . SER A 1 105 ? -0.629 -3.198 0.971 1.00 21.26 99 SER B O 1
ATOM 600 N N . HIS A 1 106 ? -0.012 -2.624 3.057 1.00 19.17 100 HIS B N 1
ATOM 601 C CA . HIS A 1 106 ? -1.148 -3.288 3.685 1.00 17.97 100 HIS B CA 1
ATOM 602 C C . HIS A 1 106 ? -2.058 -2.379 4.462 1.00 19.72 100 HIS B C 1
ATOM 603 O O . HIS A 1 106 ? -1.718 -1.232 4.745 1.00 17.01 100 HIS B O 1
ATOM 610 N N . LEU A 1 107 ? -3.225 -2.927 4.798 1.00 19.82 101 LEU B N 1
ATOM 611 C CA . LEU A 1 107 ? -4.236 -2.239 5.575 1.00 18.97 101 LEU B CA 1
ATOM 612 C C . LEU A 1 107 ? -4.379 -3.053 6.859 1.00 20.64 101 LEU B C 1
ATOM 613 O O . LEU A 1 107 ? -4.300 -4.291 6.829 1.00 18.00 101 LEU B O 1
ATOM 618 N N . VAL A 1 108 ? -4.521 -2.374 7.994 1.00 19.86 102 VAL B N 1
ATOM 619 C CA . VAL A 1 108 ? -4.790 -3.075 9.251 1.00 21.99 102 VAL B CA 1
ATOM 620 C C . VAL A 1 108 ? -6.089 -2.540 9.835 1.00 23.75 102 VAL B C 1
ATOM 621 O O . VAL A 1 108 ? -6.112 -1.470 10.432 1.00 24.51 102 VAL B O 1
ATOM 625 N N . ARG A 1 109 ? -7.183 -3.262 9.636 1.00 24.57 103 ARG B N 1
ATOM 626 C CA . ARG A 1 109 ? -8.478 -2.718 10.035 1.00 29.47 103 ARG B CA 1
ATOM 627 C C . ARG A 1 109 ? -8.719 -1.373 9.364 1.00 29.57 103 ARG B C 1
ATOM 628 O O . ARG A 1 109 ? -8.718 -1.226 8.131 1.00 26.20 103 ARG B O 1
ATOM 636 N N . GLY A 1 110 ? -8.933 -0.360 10.179 1.00 28.66 104 GLY B N 1
ATOM 637 C CA . GLY A 1 110 ? -9.047 0.956 9.589 1.00 44.36 104 GLY B CA 1
ATOM 638 C C . GLY A 1 110 ? -7.819 1.282 8.737 1.00 37.11 104 GLY B C 1
ATOM 639 O O . GLY A 1 110 ? -7.883 1.341 7.506 1.00 21.56 104 GLY B O 1
ATOM 640 N N . GLU A 1 111 ? -6.691 1.410 9.431 1.00 32.09 105 GLU B N 1
ATOM 641 C CA . GLU A 1 111 ? -5.559 2.199 9.002 1.00 28.49 105 GLU B CA 1
ATOM 642 C C . GLU A 1 111 ? -4.521 1.483 8.146 1.00 23.43 105 GLU B C 1
ATOM 643 O O . GLU A 1 111 ? -4.515 0.256 8.026 1.00 24.94 105 GLU B O 1
ATOM 649 N N . ILE A 1 112 ? -3.632 2.276 7.562 1.00 19.67 106 ILE B N 1
ATOM 650 C CA . ILE A 1 112 ? -2.493 1.746 6.840 1.00 17.87 106 ILE B CA 1
ATOM 651 C C . ILE A 1 112 ? -1.634 0.882 7.754 1.00 20.28 106 ILE B C 1
ATOM 652 O O . ILE A 1 112 ? -1.511 1.150 8.965 1.00 21.67 106 ILE B O 1
ATOM 657 N N . GLY A 1 113 ? -1.026 -0.141 7.166 1.00 16.84 107 GLY B N 1
ATOM 658 C CA . GLY A 1 113 ? -0.119 -1.016 7.883 1.00 16.81 107 GLY B CA 1
ATOM 659 C C . GLY A 1 113 ? 1.211 -0.384 8.237 1.00 15.05 107 GLY B C 1
ATOM 660 O O . GLY A 1 113 ? 1.296 0.795 8.556 1.00 16.39 107 GLY B O 1
ATOM 661 N N . THR A 1 114 ? 2.255 -1.199 8.197 1.00 17.33 108 THR B N 1
ATOM 662 C CA . THR A 1 114 ? 3.619 -0.748 8.424 1.00 15.17 108 THR B CA 1
ATOM 663 C C . THR A 1 114 ? 4.021 0.139 7.236 1.00 16.27 108 THR B C 1
ATOM 664 O O . THR A 1 114 ? 3.798 -0.227 6.089 1.00 15.21 108 THR B O 1
ATOM 668 N N . PRO A 1 115 ? 4.612 1.309 7.509 1.00 14.65 109 PRO B N 1
ATOM 669 C CA . PRO A 1 115 ? 5.015 2.258 6.461 1.00 14.47 109 PRO B CA 1
ATOM 670 C C . PRO A 1 115 ? 5.972 1.653 5.440 1.00 15.76 109 PRO B C 1
ATOM 671 O O . PRO A 1 115 ? 6.839 0.847 5.788 1.00 17.98 109 PRO B O 1
ATOM 675 N N . LEU A 1 116 ? 5.825 2.067 4.187 1.00 14.20 110 LEU B N 1
ATOM 676 C CA . LEU A 1 116 ? 6.616 1.534 3.089 1.00 14.66 110 LEU B CA 1
ATOM 677 C C . LEU A 1 116 ? 8.139 1.489 3.359 1.00 14.77 110 LEU B C 1
ATOM 678 O O . LEU A 1 116 ? 8.791 0.458 3.137 1.00 13.09 110 LEU B O 1
ATOM 683 N N . TYR A 1 117 ? 8.706 2.591 3.836 1.00 10.78 111 TYR B N 1
ATOM 684 C CA . TYR A 1 117 ? 10.151 2.661 3.979 1.00 13.03 111 TYR B CA 1
ATOM 685 C C . TYR A 1 117 ? 10.624 1.621 4.971 1.00 15.83 111 TYR B C 1
ATOM 686 O O . TYR A 1 117 ? 11.715 1.054 4.830 1.00 13.03 111 TYR B O 1
ATOM 695 N N . ARG A 1 118 ? 9.807 1.362 5.985 1.00 13.80 112 ARG B N 1
ATOM 696 C CA . ARG A 1 118 ? 10.207 0.372 6.971 1.00 16.12 112 ARG B CA 1
ATOM 697 C C . ARG A 1 118 ? 10.126 -1.054 6.448 1.00 12.52 112 ARG B C 1
ATOM 698 O O . ARG A 1 118 ? 11.006 -1.848 6.699 1.00 12.93 112 ARG B O 1
ATOM 706 N N . GLU A 1 119 ? 9.068 -1.374 5.715 1.00 14.14 113 GLU B N 1
ATOM 707 C CA . GLU A 1 119 ? 8.930 -2.709 5.158 1.00 12.46 113 GLU B CA 1
ATOM 708 C C . GLU A 1 119 ? 10.080 -2.972 4.203 1.00 15.44 113 GLU B C 1
ATOM 709 O O . GLU A 1 119 ? 10.661 -4.057 4.205 1.00 16.66 113 GLU B O 1
ATOM 715 N N . VAL A 1 120 ? 10.426 -1.959 3.405 1.00 16.28 114 VAL B N 1
ATOM 716 C CA . VAL A 1 120 ? 11.486 -2.085 2.405 1.00 13.33 114 VAL B CA 1
ATOM 717 C C . VAL A 1 120 ? 12.856 -2.188 3.047 1.00 12.70 114 VAL B C 1
ATOM 718 O O . VAL A 1 120 ? 13.612 -3.106 2.760 1.00 13.21 114 VAL B O 1
ATOM 722 N N . ASN A 1 121 ? 13.162 -1.248 3.932 1.00 15.10 115 ASN B N 1
ATOM 723 C CA . ASN A 1 121 ? 14.431 -1.254 4.652 1.00 14.29 115 ASN B CA 1
ATOM 724 C C . ASN A 1 121 ? 14.615 -2.569 5.377 1.00 16.05 115 ASN B C 1
ATOM 725 O O . ASN A 1 121 ? 15.652 -3.214 5.232 1.00 15.46 115 ASN B O 1
ATOM 730 N N . ASN A 1 122 ? 13.596 -2.982 6.131 1.00 14.27 116 ASN B N 1
ATOM 731 C CA . ASN A 1 122 ? 13.661 -4.243 6.845 1.00 13.67 116 ASN B CA 1
ATOM 732 C C . ASN A 1 122 ? 13.891 -5.429 5.913 1.00 15.77 116 ASN B C 1
ATOM 733 O O . ASN A 1 122 ? 14.714 -6.307 6.204 1.00 16.00 116 ASN B O 1
ATOM 738 N N . TYR A 1 123 ? 13.163 -5.448 4.800 1.00 15.31 117 TYR B N 1
ATOM 739 C CA . TYR A 1 123 ? 13.348 -6.466 3.770 1.00 15.93 117 TYR B CA 1
ATOM 740 C C . TYR A 1 123 ? 14.806 -6.517 3.295 1.00 17.80 117 TYR B C 1
ATOM 741 O O . TYR A 1 123 ? 15.432 -7.559 3.305 1.00 16.86 117 TYR B O 1
ATOM 750 N N . LEU A 1 124 ? 15.353 -5.378 2.889 1.00 17.76 118 LEU B N 1
ATOM 751 C CA . LEU A 1 124 ? 16.745 -5.352 2.463 1.00 17.81 118 LEU B CA 1
ATOM 752 C C . LEU A 1 124 ? 17.723 -5.841 3.528 1.00 18.78 118 LEU B C 1
ATOM 753 O O . LEU A 1 124 ? 18.699 -6.506 3.187 1.00 21.85 118 LEU B O 1
ATOM 758 N N . ARG A 1 125 ? 17.488 -5.502 4.802 1.00 18.40 119 ARG B N 1
ATOM 759 C CA . ARG A 1 125 ? 18.412 -5.925 5.864 1.00 17.10 119 ARG B CA 1
ATOM 760 C C . ARG A 1 125 ? 18.302 -7.423 6.150 1.00 17.97 119 ARG B C 1
ATOM 761 O O . ARG A 1 125 ? 19.275 -8.031 6.547 1.00 19.52 119 ARG B O 1
ATOM 769 N N . LEU A 1 126 ? 17.127 -8.014 5.957 1.00 18.70 120 LEU B N 1
ATOM 770 C CA . LEU A 1 126 ? 16.932 -9.435 6.255 1.00 19.20 120 LEU B CA 1
ATOM 771 C C . LEU A 1 126 ? 17.249 -10.343 5.080 1.00 23.46 120 LEU B C 1
ATOM 772 O O . LEU A 1 126 ? 17.596 -11.504 5.247 1.00 28.78 120 LEU B O 1
ATOM 777 N N . GLN A 1 127 ? 17.101 -9.808 3.885 1.00 27.15 121 GLN B N 1
ATOM 778 C CA . GLN A 1 127 ? 17.221 -10.586 2.671 1.00 29.86 121 GLN B CA 1
ATOM 779 C C . GLN A 1 127 ? 18.522 -11.398 2.617 1.00 43.76 121 GLN B C 1
ATOM 780 O O . GLN A 1 127 ? 19.618 -10.843 2.795 1.00 41.76 121 GLN B O 1
ATOM 786 N N . HIS A 1 128 ? 18.393 -12.711 2.391 1.00 48.58 122 HIS B N 1
ATOM 787 C CA . HIS A 1 128 ? 19.551 -13.597 2.207 1.00 50.64 122 HIS B CA 1
ATOM 788 C C . HIS A 1 128 ? 19.476 -14.421 0.911 1.00 59.47 122 HIS B C 1
ATOM 789 O O . HIS A 1 128 ? 19.470 -15.653 0.951 1.00 64.06 122 HIS B O 1
ATOM 796 N N . GLU A 1 129 ? 19.427 -13.731 -0.230 1.00 59.14 123 GLU B N 1
ATOM 797 C CA . GLU A 1 129 ? 19.434 -14.379 -1.551 1.00 68.18 123 GLU B CA 1
ATOM 798 C C . GLU A 1 129 ? 20.319 -13.657 -2.581 1.00 66.59 123 GLU B C 1
ATOM 799 O O . GLU A 1 129 ? 20.696 -14.233 -3.606 1.00 67.19 123 GLU B O 1
ATOM 805 N N . ASN A 1 130 ? 20.630 -12.392 -2.296 1.00 66.75 124 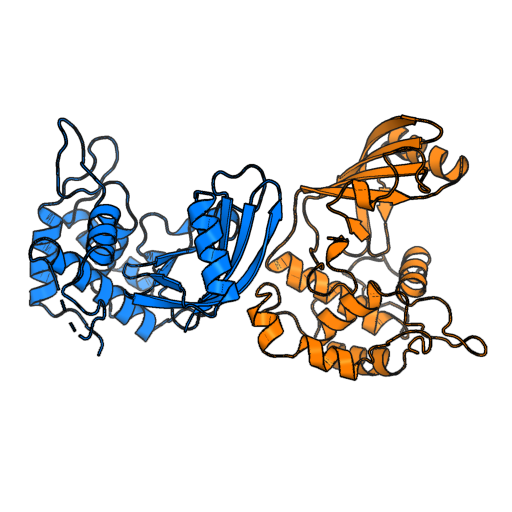ASN B N 1
ATOM 806 C CA . ASN A 1 130 ? 21.504 -11.554 -3.118 1.00 59.63 124 ASN B CA 1
ATOM 807 C C . ASN A 1 130 ? 22.736 -11.142 -2.340 1.00 60.54 124 ASN B C 1
ATOM 808 O O . ASN A 1 130 ? 22.827 -11.366 -1.127 1.00 55.20 124 ASN B O 1
ATOM 813 N N . SER A 1 131 ? 23.673 -10.517 -3.048 1.00 59.21 125 SER B N 1
ATOM 814 C CA . SER A 1 131 ? 24.770 -9.798 -2.416 1.00 56.43 125 SER B CA 1
ATOM 815 C C . SER A 1 131 ? 24.207 -8.556 -1.720 1.00 55.54 125 SER B C 1
ATOM 816 O O . SER A 1 131 ? 24.841 -7.972 -0.829 1.00 51.32 125 SER B O 1
ATOM 819 N N . GLY A 1 132 ? 22.996 -8.177 -2.121 1.00 51.57 126 GLY B N 1
ATOM 820 C CA . GLY A 1 132 ? 22.366 -6.968 -1.627 1.00 48.98 126 GLY B CA 1
ATOM 821 C C . GLY A 1 132 ? 22.840 -5.756 -2.404 1.00 43.12 126 GLY B C 1
ATOM 822 O O . GLY A 1 132 ? 22.371 -4.641 -2.185 1.00 38.02 126 GLY B O 1
ATOM 823 N N . ARG A 1 133 ? 23.774 -5.984 -3.325 1.00 50.80 127 ARG B N 1
ATOM 824 C CA . ARG A 1 133 ? 24.342 -4.909 -4.143 1.00 54.96 127 ARG B CA 1
ATOM 825 C C . ARG A 1 133 ? 23.586 -4.657 -5.462 1.00 56.62 127 ARG B C 1
ATOM 826 O O . ARG A 1 133 ? 22.703 -5.441 -5.838 1.00 57.94 127 ARG B O 1
ATOM 834 N N . GLU A 1 134 ? 23.923 -3.553 -6.138 1.00 54.08 128 GLU B N 1
ATOM 835 C CA . GLU A 1 134 ? 23.214 -3.122 -7.353 1.00 50.90 128 GLU B CA 1
ATOM 836 C C . GLU A 1 134 ? 23.531 -4.003 -8.552 1.00 59.43 128 GLU B C 1
ATOM 837 O O . GLU A 1 134 ? 22.885 -3.889 -9.594 1.00 61.41 128 GLU B O 1
ATOM 843 N N . ALA A 1 135 ? 24.538 -4.863 -8.420 1.00 61.59 129 ALA B N 1
ATOM 844 C CA . ALA A 1 135 ? 24.813 -5.850 -9.457 1.00 62.20 129 ALA B CA 1
ATOM 845 C C . ALA A 1 135 ? 23.672 -6.874 -9.531 1.00 62.03 129 ALA B C 1
ATOM 846 O O . ALA A 1 135 ? 23.465 -7.522 -10.560 1.00 58.63 129 ALA B O 1
ATOM 848 N N . GLU A 1 136 ? 22.922 -7.000 -8.438 1.00 62.20 130 GLU B N 1
ATOM 849 C CA . GLU A 1 136 ? 21.873 -8.015 -8.335 1.00 66.59 130 GLU B CA 1
ATOM 850 C C . GLU A 1 136 ? 20.476 -7.472 -7.970 1.00 59.42 130 GLU B C 1
ATOM 851 O O . GLU A 1 136 ? 19.698 -8.194 -7.353 1.00 60.01 130 GLU B O 1
ATOM 857 N N . ILE A 1 137 ? 20.146 -6.234 -8.355 1.00 55.71 131 ILE B N 1
ATOM 858 C CA . ILE A 1 137 ? 18.847 -5.638 -7.983 1.00 54.88 131 ILE B CA 1
ATOM 859 C C . ILE A 1 137 ? 17.641 -6.297 -8.659 1.00 57.64 131 ILE B C 1
ATOM 860 O O . ILE A 1 137 ? 16.489 -6.083 -8.241 1.00 51.37 131 ILE B O 1
ATOM 865 N N . ASP A 1 138 ? 17.892 -7.085 -9.702 1.00 53.39 132 ASP B N 1
ATOM 866 C CA . ASP A 1 138 ? 16.795 -7.757 -10.387 1.00 62.32 132 ASP B CA 1
ATOM 867 C C . ASP A 1 138 ? 16.551 -9.174 -9.866 1.00 62.47 132 ASP B C 1
ATOM 868 O O . ASP A 1 138 ? 15.896 -9.984 -10.522 1.00 67.17 132 ASP B O 1
ATOM 873 N N . ASN A 1 139 ? 17.071 -9.453 -8.674 1.00 57.28 133 ASN B N 1
ATOM 874 C CA . ASN A 1 139 ? 16.859 -10.733 -8.011 1.00 60.08 133 ASN B CA 1
ATOM 875 C C . ASN A 1 139 ? 16.213 -10.542 -6.643 1.00 57.27 133 ASN B C 1
ATOM 876 O O . ASN A 1 139 ? 16.430 -11.338 -5.727 1.00 59.44 133 ASN B O 1
ATOM 881 N N . HIS A 1 140 ? 15.423 -9.480 -6.507 1.00 52.96 134 HIS B N 1
ATOM 882 C CA . HIS A 1 140 ? 14.683 -9.228 -5.267 1.00 49.94 134 HIS B CA 1
ATOM 883 C C . HIS A 1 140 ? 13.212 -9.674 -5.389 1.00 46.30 134 HIS B C 1
ATOM 884 O O . HIS A 1 140 ? 12.745 -10.005 -6.482 1.00 49.67 134 HIS B O 1
ATOM 891 N N . ASP A 1 141 ? 12.507 -9.677 -4.255 1.00 45.23 135 ASP B N 1
ATOM 892 C CA . ASP A 1 141 ? 11.077 -9.996 -4.152 1.00 43.92 135 ASP B CA 1
ATOM 893 C C . ASP A 1 141 ? 10.206 -9.156 -5.091 1.00 43.15 135 ASP B C 1
ATOM 894 O O . ASP A 1 141 ? 10.202 -7.928 -5.018 1.00 38.59 135 ASP B O 1
ATOM 899 N N . GLU A 1 142 ? 9.452 -9.842 -5.948 1.00 47.77 136 GLU B N 1
ATOM 900 C CA . GLU A 1 142 ? 8.622 -9.215 -6.974 1.00 49.65 136 GLU B CA 1
ATOM 901 C C . GLU A 1 142 ? 7.761 -8.082 -6.412 1.00 47.65 136 GLU B C 1
ATOM 902 O O . GLU A 1 142 ? 7.442 -7.114 -7.114 1.00 47.21 136 GLU B O 1
ATOM 908 N N . LYS A 1 143 ? 7.386 -8.199 -5.146 1.00 40.03 137 LYS B N 1
ATOM 909 C CA . LYS A 1 143 ? 6.479 -7.235 -4.564 1.00 37.09 137 LYS B CA 1
ATOM 910 C C . LYS A 1 143 ? 7.144 -5.883 -4.378 1.00 33.42 137 L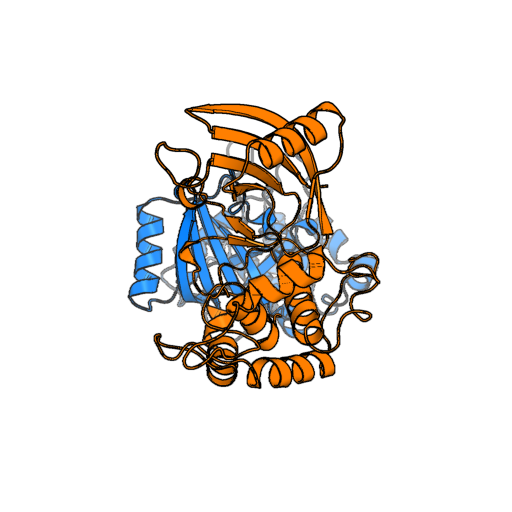YS B C 1
ATOM 911 O O . LYS A 1 143 ? 6.591 -4.867 -4.769 1.00 36.37 137 LYS B O 1
ATOM 917 N N . LEU A 1 144 ? 8.336 -5.854 -3.804 1.00 30.03 138 LEU B N 1
ATOM 918 C CA . LEU A 1 144 ? 8.950 -4.566 -3.486 1.00 25.54 138 LEU B CA 1
ATOM 919 C C . LEU A 1 144 ? 9.941 -4.043 -4.533 1.00 24.20 138 LEU B C 1
ATOM 920 O O . LEU A 1 144 ? 10.235 -2.842 -4.565 1.00 21.89 138 LEU B O 1
ATOM 925 N N . SER A 1 145 ? 10.452 -4.925 -5.390 1.00 23.41 139 SER B N 1
ATOM 926 C CA . SER A 1 145 ? 11.541 -4.536 -6.281 1.00 21.08 139 SER B CA 1
ATOM 927 C C . SER A 1 145 ? 11.225 -3.337 -7.167 1.00 18.79 139 SER B C 1
ATOM 928 O O . SER A 1 145 ? 12.095 -2.511 -7.397 1.00 18.36 139 SER B O 1
ATOM 931 N N . PRO A 1 146 ? 9.978 -3.221 -7.654 1.00 18.79 140 PRO B N 1
ATOM 932 C CA . PRO A 1 146 ? 9.715 -2.037 -8.470 1.00 14.76 140 PRO B CA 1
ATOM 933 C C . PRO A 1 146 ? 10.096 -0.753 -7.740 1.00 14.41 140 PRO B C 1
ATOM 934 O O . PRO A 1 146 ? 10.538 0.187 -8.374 1.00 16.74 140 PRO B O 1
ATOM 938 N N . HIS A 1 147 ? 9.942 -0.718 -6.423 1.00 16.35 141 HIS B N 1
ATOM 939 C CA . HIS A 1 147 ? 10.297 0.467 -5.645 1.00 16.14 141 HIS B CA 1
ATOM 940 C C . HIS A 1 147 ? 11.789 0.498 -5.304 1.00 16.12 141 HIS B C 1
ATOM 941 O O . HIS A 1 147 ? 12.428 1.559 -5.301 1.00 14.64 141 HIS B O 1
ATOM 948 N N . ILE A 1 148 ? 12.348 -0.662 -4.994 1.00 15.62 142 ILE B N 1
ATOM 949 C CA . ILE A 1 148 ? 13.753 -0.676 -4.641 1.00 18.30 142 ILE B CA 1
ATOM 950 C C . ILE A 1 148 ? 14.535 -0.154 -5.827 1.00 16.06 142 ILE B C 1
ATOM 951 O O . ILE A 1 148 ? 15.435 0.676 -5.677 1.00 15.56 142 ILE B O 1
ATOM 956 N N . LYS A 1 149 ? 14.149 -0.619 -7.011 1.00 13.78 143 LYS B N 1
ATOM 957 C CA . LYS A 1 149 ? 14.863 -0.269 -8.220 1.00 15.15 143 LYS B CA 1
ATOM 958 C C . LYS A 1 149 ? 14.648 1.197 -8.524 1.00 13.21 143 LYS B C 1
ATOM 959 O O . LYS A 1 149 ? 15.590 1.903 -8.852 1.00 14.42 143 LYS B O 1
ATOM 965 N N . MET A 1 150 ? 13.415 1.671 -8.392 1.00 13.18 144 MET B N 1
ATOM 966 C CA . MET A 1 150 ? 13.137 3.054 -8.732 1.00 10.69 144 MET B CA 1
ATOM 967 C C . MET A 1 150 ? 13.933 3.980 -7.826 1.00 13.49 144 MET B C 1
ATOM 968 O O . MET A 1 150 ? 14.532 4.943 -8.308 1.00 13.52 144 MET B O 1
ATOM 973 N N . LEU A 1 151 ? 13.973 3.678 -6.526 1.00 13.79 145 LEU B N 1
ATOM 974 C CA . LEU A 1 151 ? 14.693 4.530 -5.574 1.00 13.22 145 LEU B CA 1
ATOM 975 C C . LEU A 1 151 ? 16.189 4.517 -5.882 1.00 15.29 145 LEU B C 1
ATOM 976 O O . LEU A 1 151 ? 16.846 5.566 -5.891 1.00 15.07 145 LEU B O 1
ATOM 981 N N . SER A 1 152 ? 16.732 3.331 -6.143 1.00 14.11 146 SER B N 1
ATOM 982 C CA . SER A 1 152 ? 18.130 3.245 -6.516 1.00 14.02 146 SER B CA 1
ATOM 983 C C . SER A 1 152 ? 18.413 4.135 -7.723 1.00 14.23 146 SER B C 1
ATOM 984 O O . SER A 1 152 ? 19.330 4.942 -7.701 1.00 15.85 146 SER B O 1
ATOM 987 N N . SER A 1 153 ? 17.612 3.998 -8.770 1.00 13.60 147 SER B N 1
ATOM 988 C CA . SER A 1 153 ? 17.801 4.821 -9.959 1.00 17.41 147 SER B CA 1
ATOM 989 C C . SER A 1 153 ? 17.749 6.300 -9.604 1.00 17.23 147 SER B C 1
ATOM 990 O O . SER A 1 153 ? 18.574 7.077 -10.064 1.00 14.65 147 SER B O 1
ATOM 993 N N . ALA A 1 154 ? 16.781 6.683 -8.777 1.00 16.12 148 ALA B N 1
ATOM 994 C CA . ALA A 1 154 ? 16.635 8.079 -8.415 1.00 15.19 148 ALA B CA 1
ATOM 995 C C . ALA A 1 154 ? 17.932 8.594 -7.830 1.00 17.37 148 ALA B C 1
ATOM 996 O O . ALA A 1 154 ? 18.457 9.629 -8.267 1.00 17.50 148 ALA B O 1
ATOM 998 N N . LEU A 1 155 ? 18.449 7.879 -6.836 1.00 15.34 149 LEU B N 1
ATOM 999 C CA . LEU A 1 155 ? 19.663 8.333 -6.180 1.00 14.06 149 LEU B CA 1
ATOM 1000 C C . LEU A 1 155 ? 20.811 8.367 -7.182 1.00 15.84 149 LEU B C 1
ATOM 1001 O O . LEU A 1 155 ? 21.654 9.244 -7.122 1.00 17.95 149 LEU B O 1
ATOM 1006 N N . ASN A 1 156 ? 20.843 7.427 -8.116 1.00 15.25 150 ASN B N 1
ATOM 1007 C CA . ASN A 1 156 ? 21.918 7.417 -9.097 1.00 17.94 150 ASN B CA 1
ATOM 1008 C C . ASN A 1 156 ? 21.864 8.647 -10.019 1.00 21.30 150 ASN B C 1
ATOM 1009 O O . ASN A 1 156 ? 22.878 9.338 -10.176 1.00 20.36 150 ASN B O 1
ATOM 1014 N N . ARG A 1 157 ? 20.691 8.910 -10.615 1.00 20.07 151 ARG B N 1
ATOM 1015 C CA . ARG A 1 157 ? 20.441 10.105 -11.422 1.00 14.82 151 ARG B CA 1
ATOM 1016 C C . ARG A 1 157 ? 20.900 11.359 -10.672 1.00 18.85 151 ARG B C 1
ATOM 1017 O O . ARG A 1 157 ? 21.552 12.222 -11.238 1.00 20.75 151 ARG B O 1
ATOM 1025 N N . LEU A 1 158 ? 20.540 11.473 -9.399 1.00 16.88 152 LEU B N 1
ATOM 1026 C CA . LEU A 1 158 ? 20.874 12.673 -8.627 1.00 17.68 152 LEU B CA 1
ATOM 1027 C C . LEU A 1 158 ? 22.347 12.760 -8.253 1.00 20.76 152 LEU B C 1
ATOM 1028 O O . LEU A 1 158 ? 22.952 13.826 -8.348 1.00 24.03 152 LEU B O 1
ATOM 1033 N N . MET A 1 159 ? 22.927 11.663 -7.783 1.00 20.14 153 MET B N 1
ATOM 1034 C CA . MET A 1 159 ? 24.350 11.687 -7.490 1.00 17.29 153 MET B CA 1
ATOM 1035 C C . MET A 1 159 ? 25.129 12.006 -8.785 1.00 20.02 153 MET B C 1
ATOM 1036 O O . MET A 1 159 ? 26.177 12.620 -8.744 1.00 19.33 153 MET B O 1
ATOM 1041 N N . ASP A 1 160 ? 24.597 11.632 -9.941 1.00 21.63 154 ASP B N 1
ATOM 1042 C CA . ASP A 1 160 ? 25.314 11.889 -11.191 1.00 22.18 154 ASP B CA 1
ATOM 1043 C C . ASP A 1 160 ? 25.492 13.360 -11.464 1.00 26.07 154 ASP B C 1
ATOM 1044 O O . ASP A 1 160 ? 26.513 13.772 -12.022 1.00 28.49 154 ASP B O 1
ATOM 1049 N N . VAL A 1 161 ? 24.509 14.160 -11.073 1.00 22.28 155 VAL B N 1
ATOM 1050 C CA . VAL A 1 161 ? 24.547 15.575 -11.400 1.00 21.84 155 VAL B CA 1
ATOM 1051 C C . VAL A 1 161 ? 24.993 16.427 -10.218 1.00 24.81 155 VAL B C 1
ATOM 1052 O O . VAL A 1 161 ? 25.537 17.516 -10.398 1.00 30.59 155 VAL B O 1
ATOM 1056 N N . ALA A 1 162 ? 24.787 15.929 -9.007 1.00 25.74 156 ALA B N 1
ATOM 1057 C CA . ALA A 1 162 ? 24.892 16.788 -7.829 1.00 27.83 156 ALA B CA 1
ATOM 1058 C C . ALA A 1 162 ? 25.259 16.016 -6.574 1.00 25.31 156 ALA B C 1
ATOM 1059 O O . ALA A 1 162 ? 24.733 16.294 -5.493 1.00 28.22 156 ALA B O 1
ATOM 1061 N N . ALA A 1 163 ? 26.159 15.054 -6.712 1.00 18.32 157 ALA B N 1
ATOM 1062 C CA . ALA A 1 163 ? 26.629 14.296 -5.568 1.00 19.16 157 ALA B CA 1
ATOM 1063 C C . ALA A 1 163 ? 26.922 15.187 -4.353 1.00 22.53 157 ALA B C 1
ATOM 1064 O O . ALA A 1 163 ? 27.294 16.348 -4.483 1.00 26.49 157 ALA B O 1
ATOM 1066 N N . PHE A 1 164 ? 26.749 14.640 -3.165 1.00 22.97 158 PHE B N 1
ATOM 1067 C CA . PHE A 1 164 ? 27.044 15.389 -1.964 1.00 22.15 158 PHE B CA 1
ATOM 1068 C C . PHE A 1 164 ? 28.264 14.759 -1.336 1.00 24.11 158 PHE B C 1
ATOM 1069 O O . PHE A 1 164 ? 28.410 13.532 -1.321 1.00 20.97 158 PHE B O 1
ATOM 1077 N N . ARG A 1 165 ? 29.154 15.617 -0.858 1.00 25.74 159 ARG B N 1
ATOM 1078 C CA . ARG A 1 165 ? 30.293 15.188 -0.088 1.00 25.92 159 ARG B CA 1
ATOM 1079 C C . ARG A 1 165 ? 30.348 16.133 1.105 1.00 25.24 159 ARG B C 1
ATOM 1080 O O . ARG A 1 165 ? 30.001 17.305 0.995 1.00 24.88 159 ARG B O 1
ATOM 1088 N N . GLY A 1 166 ? 30.714 15.612 2.267 1.00 28.27 160 GLY B N 1
ATOM 1089 C CA . GLY A 1 166 ? 30.664 16.420 3.470 1.00 25.83 160 GLY B CA 1
ATOM 1090 C C . GLY A 1 166 ? 30.110 15.684 4.668 1.00 23.73 160 GLY B C 1
ATOM 1091 O O . GLY A 1 166 ? 29.949 14.470 4.648 1.00 24.69 160 GLY B O 1
ATOM 1092 N N . THR A 1 167 ? 29.811 16.432 5.718 1.00 24.77 161 THR B N 1
ATOM 1093 C CA . THR A 1 167 ? 29.390 15.843 6.978 1.00 24.33 161 THR B CA 1
ATOM 1094 C C . THR A 1 167 ? 27.875 15.857 7.115 1.00 21.12 161 THR B C 1
ATOM 1095 O O . THR A 1 167 ? 27.226 16.867 6.851 1.00 20.88 161 THR B O 1
ATOM 1099 N N . VAL A 1 168 ? 27.322 14.716 7.511 1.00 18.08 162 VAL B N 1
ATOM 1100 C CA . VAL A 1 168 ? 25.908 14.595 7.794 1.00 17.23 162 VAL B CA 1
ATOM 1101 C C . VAL A 1 168 ? 25.821 13.852 9.101 1.00 21.95 162 VAL B C 1
ATOM 1102 O O . VAL A 1 168 ? 26.841 13.348 9.588 1.00 19.73 162 VAL B O 1
ATOM 1106 N N . TYR A 1 169 ? 24.607 13.773 9.653 1.00 19.45 163 TYR B N 1
ATOM 1107 C CA . TYR A 1 169 ? 24.382 13.233 10.984 1.00 17.01 163 TYR B CA 1
ATOM 1108 C C . TYR A 1 169 ? 23.205 12.264 10.998 1.00 20.76 163 TYR B C 1
ATOM 1109 O O . TYR A 1 169 ? 22.326 12.332 10.141 1.00 22.21 163 TYR B O 1
ATOM 1118 N N . ARG A 1 170 ? 23.210 11.369 11.987 1.00 20.34 164 ARG B N 1
ATOM 1119 C CA . ARG A 1 170 ? 22.190 10.344 12.186 1.00 20.84 164 ARG B CA 1
ATOM 1120 C C . ARG A 1 170 ? 21.974 10.233 13.668 1.00 22.67 164 ARG B C 1
ATOM 1121 O O . ARG A 1 170 ? 22.936 10.216 14.432 1.00 21.24 164 ARG B O 1
ATOM 1129 N N . GLY A 1 171 ? 20.722 10.112 14.078 1.00 22.94 165 GLY B N 1
ATOM 1130 C CA . GLY A 1 171 ? 20.421 9.859 15.467 1.00 22.54 165 GLY B CA 1
ATOM 1131 C C . GLY A 1 171 ? 19.700 8.541 15.564 1.00 24.12 165 GLY B C 1
ATOM 1132 O O . GLY A 1 171 ? 18.754 8.300 14.819 1.00 31.73 165 GLY B O 1
ATOM 1133 N N . ILE A 1 172 ? 20.150 7.698 16.484 1.00 23.20 166 ILE B N 1
ATOM 1134 C CA . ILE A 1 172 ? 19.582 6.379 16.721 1.00 21.87 166 ILE B CA 1
ATOM 1135 C C . ILE A 1 172 ? 19.251 6.269 18.210 1.00 22.91 166 ILE B C 1
ATOM 1136 O O . ILE A 1 172 ? 19.899 6.915 19.033 1.00 26.21 166 ILE B O 1
ATOM 1141 N N . ARG A 1 173 ? 18.244 5.473 18.557 1.00 22.16 167 ARG B N 1
ATOM 1142 C CA . ARG A 1 173 ? 17.950 5.135 19.957 1.00 21.85 167 ARG B CA 1
ATOM 1143 C C . ARG A 1 173 ? 18.164 3.622 20.191 1.00 24.92 167 ARG B C 1
ATOM 1144 O O . ARG A 1 173 ? 17.549 2.786 19.522 1.00 23.25 167 ARG B O 1
ATOM 1152 N N . GLY A 1 174 ? 19.033 3.261 21.131 1.00 24.61 168 GLY B N 1
ATOM 1153 C CA . GLY A 1 174 ? 19.423 1.868 21.272 1.00 18.27 168 GLY B CA 1
ATOM 1154 C C . GLY A 1 174 ? 19.857 1.405 22.649 1.00 23.26 168 GLY B C 1
ATOM 1155 O O . GLY A 1 174 ? 20.213 2.215 23.519 1.00 24.36 168 GLY B O 1
ATOM 1156 N N . ASP A 1 175 ? 19.771 0.081 22.815 1.00 25.86 169 ASP B N 1
ATOM 1157 C CA . ASP A 1 175 ? 20.338 -0.763 23.883 1.00 19.87 169 ASP B CA 1
ATOM 1158 C C . ASP A 1 175 ? 21.770 -0.514 24.313 1.00 21.47 169 ASP B C 1
ATOM 1159 O O . ASP A 1 175 ? 22.567 0.057 23.568 1.00 19.39 169 ASP B O 1
ATOM 1164 N N . LEU A 1 176 ? 22.125 -1.081 25.464 1.00 19.61 170 LEU B N 1
ATOM 1165 C CA . LEU A 1 176 ? 23.529 -1.322 25.773 1.00 17.99 170 LEU B CA 1
ATOM 1166 C C . LEU A 1 176 ? 24.096 -2.383 24.831 1.00 19.08 170 LEU B C 1
ATOM 1167 O O . LEU A 1 176 ? 25.267 -2.334 24.440 1.00 19.35 170 LEU B O 1
ATOM 1172 N N . ASP A 1 177 ? 23.263 -3.348 24.457 1.00 23.36 171 ASP B N 1
ATOM 1173 C CA . ASP A 1 177 ? 23.685 -4.346 23.479 1.00 21.35 171 ASP B CA 1
ATOM 1174 C C . ASP A 1 177 ? 24.073 -3.679 22.144 1.00 21.16 171 ASP B C 1
ATOM 1175 O O . ASP A 1 177 ? 25.179 -3.885 21.642 1.00 18.87 171 ASP B O 1
ATOM 1180 N N . THR A 1 178 ? 23.172 -2.874 21.582 1.00 17.92 172 THR B N 1
ATOM 1181 C CA . THR A 1 178 ? 23.497 -2.105 20.386 1.00 19.86 172 THR B CA 1
ATOM 1182 C C . THR A 1 178 ? 24.769 -1.253 20.562 1.00 17.51 172 THR B C 1
ATOM 1183 O O . THR A 1 178 ? 25.690 -1.301 19.740 1.00 20.48 172 THR B O 1
ATOM 1187 N N . ILE A 1 179 ? 24.824 -0.481 21.636 1.00 16.03 173 ILE B N 1
ATOM 1188 C CA . ILE A 1 179 ? 26.000 0.339 21.916 1.00 17.91 173 ILE B CA 1
ATOM 1189 C C . ILE A 1 179 ? 27.282 -0.498 21.935 1.00 17.49 173 ILE B C 1
ATOM 1190 O O . ILE A 1 179 ? 28.273 -0.155 21.287 1.00 17.98 173 ILE B O 1
ATOM 1195 N N . ALA A 1 180 ? 27.248 -1.598 22.679 1.00 15.84 174 ALA B N 1
ATOM 1196 C CA . ALA A 1 180 ? 28.373 -2.520 22.769 1.00 16.69 174 ALA B CA 1
ATOM 1197 C C . ALA A 1 180 ? 28.850 -3.012 21.391 1.00 20.52 174 ALA B C 1
ATOM 1198 O O . ALA A 1 180 ? 30.067 -3.127 21.130 1.00 18.63 174 ALA B O 1
ATOM 1200 N N . ARG A 1 181 ? 27.900 -3.299 20.503 1.00 16.27 175 ARG B N 1
ATOM 1201 C CA . ARG A 1 181 ? 28.274 -3.783 19.187 1.00 19.66 175 ARG B CA 1
ATOM 1202 C C . ARG A 1 181 ? 29.108 -2.748 18.452 1.00 19.67 175 ARG B C 1
ATOM 1203 O O . ARG A 1 181 ? 30.109 -3.084 17.817 1.00 19.09 175 ARG B O 1
ATOM 1211 N N . LEU A 1 182 ? 28.693 -1.490 18.532 1.00 17.60 176 LEU B N 1
ATOM 1212 C CA . LEU A 1 182 ? 29.387 -0.448 17.796 1.00 17.32 176 LEU B CA 1
ATOM 1213 C C . LEU A 1 182 ? 30.788 -0.262 18.340 1.00 18.97 176 LEU B C 1
ATOM 1214 O O . LEU A 1 182 ? 31.751 -0.188 17.569 1.00 18.12 176 LEU B O 1
ATOM 1219 N N . TYR A 1 183 ? 30.914 -0.187 19.664 1.00 20.50 177 TYR B N 1
ATOM 1220 C CA . TYR A 1 183 ? 32.242 -0.060 20.257 1.00 18.98 177 TYR B CA 1
ATOM 1221 C C . TYR A 1 183 ? 33.056 -1.263 19.831 1.00 18.51 177 TYR B C 1
ATOM 1222 O O . TYR A 1 183 ? 34.221 -1.137 19.481 1.00 17.24 177 TYR B O 1
ATOM 1231 N N . HIS A 1 184 ? 32.423 -2.429 19.806 1.00 18.37 178 HIS B N 1
ATOM 1232 C CA . HIS A 1 184 ? 33.121 -3.612 19.326 1.00 18.77 178 HIS B CA 1
ATOM 1233 C C . HIS A 1 184 ? 33.618 -3.496 17.878 1.00 17.86 178 HIS B C 1
ATOM 1234 O O . HIS A 1 184 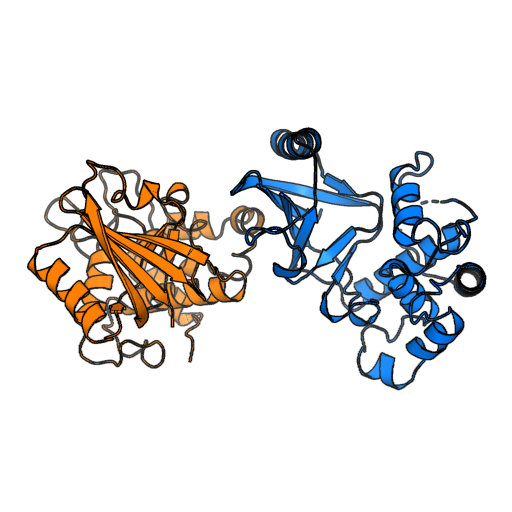? 34.765 -3.816 17.576 1.00 18.45 178 HIS B O 1
ATOM 1241 N N . LEU A 1 185 ? 32.743 -3.057 16.983 1.00 17.35 179 LEU B N 1
ATOM 1242 C CA . LEU A 1 185 ? 33.111 -2.890 15.586 1.00 17.22 179 LEU B CA 1
ATOM 1243 C C . LEU A 1 185 ? 34.314 -1.969 15.494 1.00 19.22 179 LEU B C 1
ATOM 1244 O O . LEU A 1 185 ? 35.293 -2.256 14.789 1.00 17.04 179 LEU B O 1
ATOM 1249 N N . PHE A 1 186 ? 34.218 -0.857 16.221 1.00 18.84 180 PHE B N 1
ATOM 1250 C CA . PHE A 1 186 ? 35.290 0.123 16.317 1.00 20.48 180 PHE B CA 1
ATOM 1251 C C . PHE A 1 186 ? 36.607 -0.497 16.790 1.00 23.09 180 PHE B C 1
ATOM 1252 O O . PHE A 1 186 ? 37.653 -0.364 16.136 1.00 21.97 180 PHE B O 1
ATOM 1260 N N . ASP A 1 187 ? 36.539 -1.172 17.935 1.00 21.53 181 ASP B N 1
ATOM 1261 C CA . ASP A 1 187 ? 37.708 -1.767 18.559 1.00 20.27 181 ASP B CA 1
ATOM 1262 C C . ASP A 1 187 ? 38.416 -2.775 17.662 1.00 25.09 181 ASP B C 1
ATOM 1263 O O . ASP A 1 187 ? 39.625 -2.965 17.778 1.00 29.78 181 ASP B O 1
ATOM 1268 N N . THR A 1 188 ? 37.673 -3.430 16.773 1.00 26.53 182 THR B N 1
ATOM 1269 C CA . THR A 1 188 ? 38.254 -4.500 15.960 1.00 23.41 182 THR B CA 1
ATOM 1270 C C . THR A 1 188 ? 38.346 -4.144 14.494 1.00 21.79 182 THR B C 1
ATOM 1271 O O . THR A 1 188 ? 38.706 -4.988 13.689 1.00 23.05 182 THR B O 1
ATOM 1275 N N . GLY A 1 189 ? 38.014 -2.903 14.147 1.00 26.18 183 GLY B N 1
ATOM 1276 C CA . GLY A 1 189 ? 38.192 -2.415 12.788 1.00 22.28 183 GLY B CA 1
ATOM 1277 C C . GLY A 1 189 ? 37.158 -2.931 11.795 1.00 24.27 183 GLY B C 1
ATOM 1278 O O . GLY A 1 189 ? 37.324 -2.803 10.578 1.00 23.95 183 GLY B O 1
ATOM 1279 N N . GLY A 1 190 ? 36.090 -3.528 12.306 1.00 19.35 184 GLY B N 1
ATOM 1280 C CA . GLY A 1 190 ? 35.022 -3.977 11.442 1.00 17.80 184 GLY B CA 1
ATOM 1281 C C . GLY A 1 190 ? 34.250 -2.821 10.835 1.00 22.90 184 GLY B C 1
ATOM 1282 O O . GLY A 1 190 ? 33.969 -1.814 11.495 1.00 18.86 184 GLY B O 1
ATOM 1283 N N . ARG A 1 191 ? 33.889 -2.963 9.566 1.00 24.41 185 ARG B N 1
ATOM 1284 C CA . ARG A 1 191 ? 33.085 -1.936 8.915 1.00 25.98 185 ARG B CA 1
ATOM 1285 C C . ARG A 1 191 ? 31.636 -1.894 9.399 1.00 22.02 185 ARG B C 1
ATOM 1286 O O . ARG A 1 191 ? 31.016 -2.921 9.671 1.00 23.96 185 ARG B O 1
ATOM 1294 N N . TYR A 1 192 ? 31.103 -0.693 9.520 1.00 18.60 186 TYR B N 1
ATOM 1295 C CA . TYR A 1 192 ? 29.684 -0.547 9.693 1.00 20.48 186 TYR B CA 1
ATOM 1296 C C . TYR A 1 192 ? 29.062 -0.593 8.312 1.00 22.43 186 TYR B C 1
ATOM 1297 O O . TYR A 1 192 ? 29.377 0.227 7.446 1.00 23.34 186 TYR B O 1
ATOM 1306 N N . VAL A 1 193 ? 28.183 -1.562 8.105 1.00 24.42 187 VAL B N 1
ATOM 1307 C CA . VAL A 1 193 ? 27.546 -1.758 6.809 1.00 22.78 187 VAL B CA 1
ATOM 1308 C C . VAL A 1 193 ? 26.031 -1.703 6.937 1.00 21.25 187 VAL B C 1
ATOM 1309 O O . VAL A 1 193 ? 25.431 -2.423 7.751 1.00 20.51 187 VAL B O 1
ATOM 1313 N N . GLU A 1 194 ? 25.415 -0.839 6.135 1.00 19.87 188 GLU B N 1
ATOM 1314 C CA . GLU A 1 194 ? 23.955 -0.709 6.129 1.00 21.56 188 GLU B CA 1
ATOM 1315 C C . GLU A 1 194 ? 23.328 -1.220 4.819 1.00 20.40 188 GLU B C 1
ATOM 1316 O O . GLU A 1 194 ? 23.465 -0.589 3.766 1.00 21.91 188 GLU B O 1
ATOM 1322 N N . PRO A 1 195 ? 22.661 -2.381 4.873 1.00 17.32 189 PRO B N 1
ATOM 1323 C CA . PRO A 1 195 ? 22.098 -2.971 3.646 1.00 17.76 189 PRO B CA 1
ATOM 1324 C C . PRO A 1 195 ? 20.955 -2.150 3.078 1.00 20.99 189 PRO B C 1
ATOM 1325 O O . PRO A 1 195 ? 20.704 -2.200 1.873 1.00 22.90 189 PRO B O 1
ATOM 1329 N N . ALA A 1 196 ? 20.261 -1.396 3.922 1.00 20.48 190 ALA B N 1
ATOM 1330 C CA . ALA A 1 196 ? 19.137 -0.604 3.436 1.00 17.35 190 ALA B CA 1
ATOM 1331 C C . ALA A 1 196 ? 19.598 0.781 2.983 1.00 16.78 190 ALA B C 1
ATOM 1332 O O . ALA A 1 196 ? 20.791 1.048 2.931 1.00 16.53 190 ALA B O 1
ATOM 1334 N N . PHE A 1 197 ? 18.648 1.652 2.654 1.00 15.81 191 PHE B N 1
ATOM 1335 C CA . PHE A 1 197 ? 18.943 3.017 2.226 1.00 12.41 191 PHE B CA 1
ATOM 1336 C C . PHE A 1 197 ? 19.177 3.892 3.442 1.00 14.40 191 PHE B C 1
ATOM 1337 O O . PHE A 1 197 ? 18.212 4.251 4.109 1.00 16.22 191 PHE B O 1
ATOM 1345 N N . MET A 1 198 ? 20.421 4.257 3.740 1.00 15.44 192 MET B N 1
ATOM 1346 C CA . MET A 1 198 ? 20.669 5.098 4.910 1.00 13.13 192 MET B CA 1
ATOM 1347 C C . MET A 1 198 ? 20.176 6.521 4.728 1.00 15.91 192 MET B C 1
ATOM 1348 O O . MET A 1 198 ? 20.339 7.143 3.666 1.00 19.08 192 MET B O 1
ATOM 1353 N N . SER A 1 199 ? 19.556 7.034 5.777 1.00 14.82 193 SER B N 1
ATOM 1354 C CA . SER A 1 199 ? 18.983 8.362 5.738 1.00 15.16 193 SER B CA 1
ATOM 1355 C C . SER A 1 199 ? 19.710 9.200 6.754 1.00 17.19 193 SER B C 1
ATOM 1356 O O . SER A 1 199 ? 19.898 8.781 7.894 1.00 22.50 193 SER B O 1
ATOM 1359 N N . THR A 1 200 ? 20.131 10.383 6.349 1.00 16.52 194 THR B N 1
ATOM 1360 C CA . THR A 1 200 ? 20.969 11.203 7.210 1.00 19.80 194 THR B CA 1
ATOM 1361 C C . THR A 1 200 ? 20.554 12.660 7.071 1.00 20.12 194 THR B C 1
ATOM 1362 O O . THR A 1 200 ? 19.809 13.005 6.154 1.00 18.30 194 THR B O 1
ATOM 1366 N N . THR A 1 201 ? 21.026 13.521 7.963 1.00 18.50 195 THR B N 1
ATOM 1367 C CA . THR A 1 201 ? 20.660 14.928 7.852 1.00 22.43 195 THR B CA 1
ATOM 1368 C C . THR A 1 201 ? 21.877 15.832 7.945 1.00 21.88 195 THR B C 1
ATOM 1369 O O . THR A 1 201 ? 22.803 15.548 8.686 1.00 20.88 195 THR B O 1
ATOM 1373 N N . ARG A 1 202 ? 21.874 16.915 7.178 1.00 23.30 196 ARG B N 1
ATOM 1374 C CA . ARG A 1 202 ? 22.943 17.905 7.267 1.00 26.88 196 ARG B CA 1
ATOM 1375 C C . ARG A 1 202 ? 22.926 18.699 8.583 1.00 27.23 196 ARG B C 1
ATOM 1376 O O . ARG A 1 202 ? 23.948 19.237 9.012 1.00 23.89 196 ARG B O 1
ATOM 1384 N N . ILE A 1 203 ? 21.762 18.764 9.216 1.00 24.71 197 ILE B N 1
ATOM 1385 C CA . ILE A 1 203 ? 21.576 19.597 10.387 1.00 25.26 197 ILE B CA 1
ATOM 1386 C C . ILE A 1 203 ? 21.736 18.811 11.695 1.00 28.51 197 ILE B C 1
ATOM 1387 O O . ILE A 1 203 ? 20.901 17.954 12.029 1.00 24.46 197 ILE B O 1
ATOM 1392 N N . LYS A 1 204 ? 22.801 19.120 12.438 1.00 25.60 198 LYS B N 1
ATOM 1393 C CA . LYS A 1 204 ? 23.049 18.478 13.719 1.00 24.58 198 LYS B CA 1
ATOM 1394 C C . LYS A 1 204 ? 21.795 18.401 14.583 1.00 29.66 198 LYS B C 1
ATOM 1395 O O . LYS A 1 204 ? 21.494 17.355 15.149 1.00 28.56 198 LYS B O 1
ATOM 1401 N N . ASP A 1 205 ? 21.051 19.494 14.688 1.00 28.74 199 ASP B N 1
ATOM 1402 C CA . ASP A 1 205 ? 19.872 19.468 15.549 1.00 32.94 199 ASP B CA 1
ATOM 1403 C C . ASP A 1 205 ? 18.861 18.406 15.149 1.00 31.75 199 ASP B C 1
ATOM 1404 O O . ASP A 1 205 ? 18.187 17.825 16.003 1.00 31.28 199 ASP B O 1
ATOM 1409 N N . SER A 1 206 ? 18.760 18.148 13.850 1.00 30.07 200 SER B N 1
ATOM 1410 C CA . SER A 1 206 ? 17.733 17.248 13.341 1.00 27.01 200 SER B CA 1
ATOM 1411 C C . SER A 1 206 ? 17.963 15.770 13.702 1.00 27.85 200 SER B C 1
ATOM 1412 O O . SER A 1 206 ? 17.036 14.963 13.695 1.00 26.39 200 SER B O 1
ATOM 1415 N N . ALA A 1 207 ? 19.198 15.413 14.028 1.00 28.22 201 ALA B N 1
ATOM 1416 C CA . ALA A 1 207 ? 19.481 14.041 14.417 1.00 23.29 201 ALA B CA 1
ATOM 1417 C C . ALA A 1 207 ? 18.923 13.783 15.809 1.00 25.91 201 ALA B C 1
ATOM 1418 O O . ALA A 1 207 ? 18.754 12.627 16.227 1.00 23.34 201 ALA B O 1
ATOM 1420 N N . GLN A 1 208 ? 18.638 14.872 16.519 1.00 25.33 202 GLN B N 1
ATOM 1421 C CA . GLN A 1 208 ? 18.040 14.814 17.851 1.00 27.85 202 GLN B CA 1
ATOM 1422 C C . GLN A 1 208 ? 18.766 13.918 18.842 1.00 26.74 202 GLN B C 1
ATOM 1423 O O . GLN A 1 208 ? 18.132 13.095 19.508 1.00 24.96 202 GLN B O 1
ATOM 1429 N N . VAL A 1 209 ? 20.081 14.109 18.956 1.00 26.15 203 VAL B N 1
ATOM 1430 C CA . VAL A 1 209 ? 20.912 13.267 19.797 1.00 25.91 203 VAL B CA 1
ATOM 1431 C C . VAL A 1 209 ? 21.793 14.095 20.687 1.00 28.37 203 VAL B C 1
ATOM 1432 O O . VAL A 1 209 ? 21.995 13.763 21.854 1.00 35.70 203 VAL B O 1
ATOM 1436 N N . PHE A 1 210 ? 22.350 15.156 20.118 1.00 26.34 204 PHE B N 1
ATOM 1437 C CA . PHE A 1 210 ? 23.467 15.845 20.745 1.00 31.55 204 PHE B CA 1
ATOM 1438 C C . PHE A 1 210 ? 23.144 16.617 22.013 1.00 36.32 204 PHE B C 1
ATOM 1439 O O . PHE A 1 210 ? 23.876 16.535 22.999 1.00 42.90 204 PHE B O 1
ATOM 1447 N N . GLU A 1 211 ? 22.063 17.372 22.004 1.00 31.35 205 GLU B N 1
ATOM 1448 C CA . GLU A 1 211 ? 21.726 18.115 23.201 1.00 44.50 205 GLU B CA 1
ATOM 1449 C C . GLU A 1 211 ? 20.963 17.223 24.161 1.00 47.34 205 GLU B C 1
ATOM 1450 O O . GLU A 1 211 ? 20.060 16.493 23.759 1.00 45.09 205 GLU B O 1
ATOM 1456 N N . PRO A 1 212 ? 21.353 17.237 25.437 1.00 55.34 206 PRO B N 1
ATOM 1457 C CA . PRO A 1 212 ? 20.379 16.647 26.351 1.00 52.02 206 PRO B CA 1
ATOM 1458 C C . PRO A 1 212 ? 19.194 17.591 26.294 1.00 50.69 206 PRO B C 1
ATOM 1459 O O . PRO A 1 212 ? 19.393 18.766 25.974 1.00 54.82 206 PRO B O 1
ATOM 1463 N N . GLY A 1 213 ? 17.992 17.097 26.550 1.00 43.40 207 GLY B N 1
ATOM 1464 C CA . GLY A 1 213 ? 17.780 15.696 26.833 1.00 42.53 207 GLY B CA 1
ATOM 1465 C C . GLY A 1 213 ? 16.910 15.165 25.722 1.00 41.44 207 GLY B C 1
ATOM 1466 O O . GLY A 1 213 ? 15.700 14.987 25.875 1.00 32.74 207 GLY B O 1
ATOM 1467 N N . THR A 1 214 ? 17.542 14.946 24.578 1.00 42.74 208 THR B N 1
ATOM 1468 C CA . THR A 1 214 ? 16.854 14.484 23.384 1.00 36.40 208 THR B CA 1
ATOM 1469 C C . THR A 1 214 ? 16.666 12.958 23.412 1.00 32.84 208 THR B C 1
ATOM 1470 O O . THR A 1 214 ? 17.396 12.247 24.114 1.00 31.29 208 THR B O 1
ATOM 1474 N N . PRO A 1 215 ? 15.698 12.457 22.629 1.00 28.91 209 PRO B N 1
ATOM 1475 C CA . PRO A 1 215 ? 15.315 11.039 22.569 1.00 29.59 209 PRO B CA 1
ATOM 1476 C C . PRO A 1 215 ? 16.448 10.082 22.168 1.00 29.08 209 PRO B C 1
ATOM 1477 O O . PRO A 1 215 ? 16.603 9.044 22.808 1.00 27.43 209 PRO B O 1
ATOM 1481 N N . ASN A 1 216 ? 17.190 10.393 21.108 1.00 25.50 210 ASN B N 1
ATOM 1482 C CA . ASN A 1 216 ? 18.236 9.489 20.645 1.00 22.97 210 ASN B CA 1
ATOM 1483 C C . ASN A 1 216 ? 19.471 9.530 21.531 1.00 23.77 210 ASN B C 1
ATOM 1484 O O . ASN A 1 216 ? 19.895 10.602 21.961 1.00 29.13 210 ASN B O 1
ATOM 1489 N N . ASN A 1 217 ? 20.048 8.362 21.798 1.00 22.76 211 ASN B N 1
ATOM 1490 C CA . ASN A 1 217 ? 21.240 8.256 22.641 1.00 24.54 211 ASN B CA 1
ATOM 1491 C C . ASN A 1 217 ? 22.481 7.825 21.864 1.00 23.98 211 ASN B C 1
ATOM 1492 O O . ASN A 1 217 ? 23.590 7.850 22.396 1.00 26.16 211 ASN B O 1
ATOM 1497 N N . ILE A 1 218 ? 22.301 7.434 20.605 1.00 23.07 212 ILE B N 1
ATOM 1498 C CA . ILE A 1 218 ? 23.443 7.122 19.744 1.00 23.22 212 ILE B CA 1
ATOM 1499 C C . ILE A 1 218 ? 23.543 8.098 18.574 1.00 23.21 212 ILE B C 1
ATOM 1500 O O . ILE A 1 218 ? 22.632 8.188 17.757 1.00 25.39 212 ILE B O 1
ATOM 1505 N N . ALA A 1 219 ? 24.633 8.849 18.502 1.00 21.03 213 ALA B N 1
ATOM 1506 C CA . ALA A 1 219 ? 24.810 9.790 17.398 1.00 21.88 213 ALA B CA 1
ATOM 1507 C C . ALA A 1 219 ? 25.852 9.291 16.418 1.00 21.69 213 ALA B C 1
ATOM 1508 O O . ALA A 1 219 ? 26.876 8.738 16.816 1.00 22.56 213 ALA B O 1
ATOM 1510 N N . PHE A 1 220 ? 25.592 9.499 15.136 1.00 20.07 214 PHE B N 1
ATOM 1511 C CA . PHE A 1 220 ? 26.555 9.161 14.107 1.00 19.70 214 PHE B CA 1
ATOM 1512 C C . PHE A 1 220 ? 26.982 10.419 13.389 1.00 20.96 214 PHE B C 1
ATOM 1513 O O . PHE A 1 220 ? 26.152 11.156 12.852 1.00 19.82 214 PHE B O 1
ATOM 1521 N N . GLN A 1 221 ? 28.282 10.676 13.381 1.00 19.82 215 GLN B N 1
ATOM 1522 C CA . GLN A 1 221 ? 28.793 11.792 12.624 1.00 17.53 215 GLN B CA 1
ATOM 1523 C C . GLN A 1 221 ? 29.507 11.218 11.440 1.00 20.18 215 GLN B C 1
ATOM 1524 O O . GLN A 1 221 ? 30.579 10.636 11.575 1.00 23.04 215 GLN B O 1
ATOM 1530 N N . ILE A 1 222 ? 28.892 11.369 10.277 1.00 22.38 216 ILE B N 1
ATOM 1531 C CA . ILE A 1 222 ? 29.327 10.684 9.071 1.00 20.35 216 ILE B CA 1
ATOM 1532 C C . ILE A 1 222 ? 29.876 11.684 8.073 1.00 21.44 216 ILE B C 1
ATOM 1533 O O . ILE A 1 222 ? 29.257 12.718 7.802 1.00 22.41 216 ILE B O 1
ATOM 1538 N N . SER A 1 223 ? 31.054 11.399 7.543 1.00 21.05 217 SER B N 1
ATOM 1539 C CA . SER A 1 223 ? 31.551 12.192 6.440 1.00 24.52 217 SER B CA 1
ATOM 1540 C C . SER A 1 223 ? 31.472 11.345 5.174 1.00 28.46 217 SER B C 1
ATOM 1541 O O . SER A 1 223 ? 31.969 10.211 5.122 1.00 27.56 217 SER B O 1
ATOM 1544 N N . LEU A 1 224 ? 30.813 11.902 4.164 1.00 25.76 218 LEU B N 1
ATOM 1545 C CA . LEU A 1 224 ? 30.484 11.165 2.967 1.00 23.70 218 LEU B CA 1
ATOM 1546 C C . LEU A 1 224 ? 31.365 11.619 1.833 1.00 27.43 218 LEU B C 1
ATOM 1547 O O . LEU A 1 224 ? 31.621 12.821 1.663 1.00 27.10 218 LEU B O 1
ATOM 1552 N N . LYS A 1 225 ? 31.825 10.659 1.049 1.00 23.92 219 LYS B N 1
ATOM 1553 C CA . LYS A 1 225 ? 32.453 10.990 -0.208 1.00 24.83 219 LYS B CA 1
ATOM 1554 C C . LYS A 1 225 ? 31.361 11.190 -1.259 1.00 28.00 219 LYS B C 1
ATOM 1555 O O . LYS A 1 225 ? 31.495 12.022 -2.161 1.00 33.13 219 LYS B O 1
ATOM 1561 N N . ARG A 1 226 ? 30.273 10.433 -1.140 1.00 23.89 220 ARG B N 1
ATOM 1562 C CA . ARG A 1 226 ? 29.236 10.472 -2.160 1.00 21.86 220 ARG B CA 1
ATOM 1563 C C . ARG A 1 226 ? 27.844 10.072 -1.642 1.00 23.48 220 ARG B C 1
ATOM 1564 O O . ARG A 1 226 ? 27.646 8.979 -1.114 1.00 22.15 220 ARG B O 1
ATOM 1572 N N . GLY A 1 227 ? 26.880 10.972 -1.803 1.00 22.87 221 GLY B N 1
ATOM 1573 C CA . GLY A 1 227 ? 25.521 10.722 -1.357 1.00 22.04 221 GLY B CA 1
ATOM 1574 C C . GLY A 1 227 ? 24.478 11.550 -2.094 1.00 20.62 221 GLY B C 1
ATOM 1575 O O . GLY A 1 227 ? 24.805 12.447 -2.871 1.00 18.43 221 GLY B O 1
ATOM 1576 N N . ALA A 1 228 ? 23.208 11.257 -1.852 1.00 16.21 222 ALA B N 1
ATOM 1577 C CA . ALA A 1 228 ? 22.170 11.899 -2.635 1.00 16.43 222 ALA B CA 1
ATOM 1578 C C . ALA A 1 228 ? 21.378 12.932 -1.849 1.00 16.33 222 ALA B C 1
ATOM 1579 O O . ALA A 1 228 ? 20.793 12.638 -0.808 1.00 18.73 222 ALA B O 1
ATOM 1581 N N . ASP A 1 229 ? 21.366 14.154 -2.348 1.00 16.52 223 ASP B N 1
ATOM 1582 C CA . ASP A 1 229 ? 20.570 15.187 -1.727 1.00 18.07 223 ASP B CA 1
ATOM 1583 C C . ASP A 1 229 ? 19.193 15.120 -2.362 1.00 20.08 223 ASP B C 1
ATOM 1584 O O . ASP A 1 229 ? 19.006 15.529 -3.505 1.00 19.37 223 ASP B O 1
ATOM 1589 N N . ILE A 1 230 ? 18.247 14.575 -1.606 1.00 17.43 224 ILE B N 1
ATOM 1590 C CA . ILE A 1 230 ? 16.892 14.336 -2.060 1.00 18.11 224 ILE B CA 1
ATOM 1591 C C . ILE A 1 230 ? 15.914 15.346 -1.450 1.00 21.66 224 ILE B C 1
ATOM 1592 O O . ILE A 1 230 ? 14.689 15.187 -1.532 1.00 19.26 224 ILE B O 1
ATOM 1597 N N . SER A 1 231 ? 16.448 16.377 -0.813 1.00 20.91 225 SER B N 1
ATOM 1598 C CA . SER A 1 231 ? 15.585 17.351 -0.167 1.00 23.50 225 SER B CA 1
ATOM 1599 C C . SER A 1 231 ? 14.526 17.907 -1.125 1.00 20.76 225 SER B C 1
ATOM 1600 O O . SER A 1 231 ? 13.447 18.283 -0.698 1.00 21.19 225 SER B O 1
ATOM 1603 N N . GLY A 1 232 ? 14.825 17.940 -2.416 1.00 17.13 226 GLY B N 1
ATOM 1604 C CA . GLY A 1 232 ? 13.858 18.435 -3.386 1.00 19.89 226 GLY B CA 1
ATOM 1605 C C . GLY A 1 232 ? 12.618 17.568 -3.552 1.00 17.15 226 GLY B C 1
ATOM 1606 O O . GLY A 1 232 ? 11.530 18.074 -3.791 1.00 16.58 226 GLY B O 1
ATOM 1607 N N . SER A 1 233 ? 12.797 16.260 -3.414 1.00 18.33 227 SER B N 1
ATOM 1608 C CA . SER A 1 233 ? 11.731 15.285 -3.573 1.00 16.46 227 SER B CA 1
ATOM 1609 C C . SER A 1 233 ? 11.147 14.820 -2.262 1.00 16.99 227 SER B C 1
ATOM 1610 O O . SER A 1 233 ? 10.124 14.150 -2.247 1.00 15.67 227 SER B O 1
ATOM 1613 N N . SER A 1 234 ? 11.834 15.127 -1.167 1.00 24.81 228 SER B N 1
ATOM 1614 C CA . SER A 1 234 ? 11.431 14.662 0.151 1.00 22.93 228 SER B CA 1
ATOM 1615 C C . SER A 1 234 ? 10.096 15.258 0.597 1.00 20.16 228 SER B C 1
ATOM 1616 O O . SER A 1 234 ? 9.761 16.389 0.244 1.00 21.74 228 SER B O 1
ATOM 1619 N N . GLN A 1 235 ? 9.327 14.485 1.353 1.00 19.02 229 GLN B N 1
ATOM 1620 C CA . GLN A 1 235 ? 8.058 14.971 1.874 1.00 20.70 229 GLN B CA 1
ATOM 1621 C C . GLN A 1 235 ? 8.329 16.097 2.855 1.00 25.20 229 GLN B C 1
ATOM 1622 O O . GLN A 1 235 ? 7.499 17.003 3.054 1.00 24.74 229 GLN B O 1
ATOM 1628 N N . ALA A 1 236 ? 9.504 16.011 3.475 1.00 28.68 230 ALA B N 1
ATOM 1629 C CA . ALA A 1 236 ? 9.986 17.030 4.396 1.00 33.55 230 ALA B CA 1
ATOM 1630 C C . ALA A 1 236 ? 11.379 17.536 3.991 1.00 30.37 230 ALA B C 1
ATOM 1631 O O . ALA A 1 236 ? 12.393 17.125 4.551 1.00 32.23 230 ALA B O 1
ATOM 1633 N N . PRO A 1 237 ? 11.416 18.438 3.004 1.00 29.16 231 PRO B N 1
ATOM 1634 C CA . PRO A 1 237 ? 12.639 19.100 2.536 1.00 29.66 231 PRO B CA 1
ATOM 1635 C C . PRO A 1 237 ? 13.423 19.764 3.680 1.00 40.28 231 PRO B C 1
ATOM 1636 O O . PRO A 1 237 ? 14.652 19.653 3.726 1.00 42.41 231 PRO B O 1
ATOM 1640 N N . SER A 1 238 ? 12.712 20.452 4.579 1.00 45.75 232 SER B N 1
ATOM 1641 C CA . SER A 1 238 ? 13.300 21.101 5.758 1.00 38.68 232 SER B CA 1
ATOM 1642 C C . SER A 1 238 ? 14.151 20.152 6.614 1.00 38.06 232 SER B C 1
ATOM 1643 O O . SER A 1 238 ? 14.992 20.607 7.390 1.00 39.63 232 SER B O 1
ATOM 1646 N N . GLU A 1 239 ? 13.904 18.846 6.505 1.00 33.61 233 GLU B N 1
ATOM 1647 C CA . GLU A 1 239 ? 14.729 17.864 7.196 1.00 33.52 233 GLU B CA 1
ATOM 1648 C C . GLU A 1 239 ? 16.127 17.816 6.563 1.00 30.50 233 GLU B C 1
ATOM 1649 O O . GLU A 1 239 ? 17.043 17.250 7.138 1.00 30.02 233 GLU B O 1
ATOM 1655 N N . GLU A 1 240 ? 16.276 18.422 5.385 1.00 30.02 234 GLU B N 1
ATOM 1656 C CA . GLU A 1 240 ? 17.570 18.565 4.702 1.00 31.93 234 GLU B CA 1
ATOM 1657 C C . GLU A 1 240 ? 18.363 17.269 4.591 1.00 33.69 234 GLU B C 1
ATOM 1658 O O . GLU A 1 240 ? 19.571 17.256 4.857 1.00 35.25 234 GLU B O 1
ATOM 1664 N N . GLU A 1 241 ? 17.701 16.193 4.173 1.00 27.81 235 GLU B N 1
ATOM 1665 C CA . GLU A 1 241 ? 18.330 14.882 4.167 1.00 24.46 235 GLU B CA 1
ATOM 1666 C C . GLU A 1 241 ? 19.198 14.499 2.951 1.00 22.01 235 GLU B C 1
ATOM 1667 O O . GLU A 1 241 ? 18.967 14.910 1.822 1.00 20.18 235 GLU B O 1
ATOM 1673 N N . ILE A 1 242 ? 20.222 13.708 3.244 1.00 20.55 236 ILE B N 1
ATOM 1674 C CA . ILE A 1 242 ? 21.067 13.074 2.262 1.00 17.59 236 ILE B CA 1
ATOM 1675 C C . ILE A 1 242 ? 20.822 11.571 2.425 1.00 18.81 236 ILE B C 1
ATOM 1676 O O . ILE A 1 242 ? 20.820 11.076 3.558 1.00 17.01 236 ILE B O 1
ATOM 1681 N N . MET A 1 243 ? 20.586 10.854 1.318 1.00 15.64 237 MET B N 1
ATOM 1682 C CA . MET A 1 243 ? 20.262 9.416 1.360 1.00 14.61 237 MET B CA 1
ATOM 1683 C C . MET A 1 243 ? 21.382 8.639 0.665 1.00 18.68 237 MET B C 1
ATOM 1684 O O . MET A 1 243 ? 21.956 9.131 -0.312 1.00 19.89 237 MET B O 1
ATOM 1689 N N . LEU A 1 244 ? 21.730 7.456 1.179 1.00 16.15 238 LEU B N 1
ATOM 1690 C CA . LEU A 1 244 ? 22.782 6.641 0.558 1.00 14.31 238 LEU B CA 1
ATOM 1691 C C . LEU A 1 244 ? 22.197 5.461 -0.186 1.00 15.54 238 LEU B C 1
ATOM 1692 O O . LEU A 1 244 ? 21.157 4.957 0.195 1.00 19.50 238 LEU B O 1
ATOM 1697 N N . PRO A 1 245 ? 22.876 4.994 -1.239 1.00 18.39 239 PRO B N 1
ATOM 1698 C CA . PRO A 1 245 ? 22.452 3.781 -1.952 1.00 18.21 239 PRO B CA 1
ATOM 1699 C C . PRO A 1 245 ? 22.542 2.545 -1.057 1.00 19.15 239 PRO B C 1
ATOM 1700 O O . PRO A 1 245 ? 23.318 2.566 -0.109 1.00 20.05 239 PRO B O 1
ATOM 1704 N N . MET A 1 246 ? 21.783 1.491 -1.367 1.00 20.84 240 MET B N 1
ATOM 1705 C CA . MET A 1 246 ? 21.898 0.200 -0.677 1.00 19.58 240 MET B CA 1
ATOM 1706 C C . MET A 1 246 ? 23.364 -0.191 -0.424 1.00 22.89 240 MET B C 1
ATOM 1707 O O . MET A 1 246 ? 24.249 0.145 -1.215 1.00 22.99 240 MET B O 1
ATOM 1712 N N . MET A 1 247 ? 23.613 -0.916 0.668 1.00 21.42 241 MET B N 1
ATOM 1713 C CA . MET A 1 247 ? 24.944 -1.463 0.953 1.00 23.67 241 MET B CA 1
ATOM 1714 C C . MET A 1 247 ? 26.047 -0.420 1.089 1.00 26.40 241 MET B C 1
ATOM 1715 O O . MET A 1 247 ? 27.168 -0.624 0.608 1.00 28.48 241 MET B O 1
ATOM 1720 N N . SER A 1 248 ? 25.731 0.689 1.749 1.00 21.82 242 SER B N 1
ATOM 1721 C CA . SER A 1 248 ? 26.746 1.671 2.086 1.00 22.49 242 SER B CA 1
ATOM 1722 C C . SER A 1 248 ? 27.628 1.143 3.208 1.00 23.20 242 SER B C 1
ATOM 1723 O O . SER A 1 248 ? 27.161 0.458 4.127 1.00 22.64 242 SER B O 1
ATOM 1726 N N . GLU A 1 249 ? 28.906 1.481 3.134 1.00 24.51 243 GLU B N 1
ATOM 1727 C CA . GLU A 1 249 ? 29.917 0.870 3.979 1.00 25.81 243 GLU B CA 1
ATOM 1728 C C . GLU A 1 249 ? 30.744 1.950 4.669 1.00 25.39 243 GLU B C 1
ATOM 1729 O O . GLU A 1 249 ? 31.165 2.911 4.012 1.00 24.58 243 GLU B O 1
ATOM 1735 N N . PHE A 1 250 ? 30.987 1.799 5.976 1.00 25.76 244 PHE B N 1
ATOM 1736 C CA . PHE A 1 250 ? 31.738 2.817 6.743 1.00 24.55 244 PHE B CA 1
ATOM 1737 C C . PHE A 1 250 ? 32.827 2.281 7.671 1.00 25.66 244 PHE B C 1
ATOM 1738 O O . PHE A 1 250 ? 32.696 1.214 8.268 1.00 24.82 244 PHE B O 1
ATOM 1746 N N . VAL A 1 251 ? 33.903 3.051 7.783 1.00 26.76 245 VAL B N 1
ATOM 1747 C CA . VAL A 1 251 ? 34.925 2.827 8.788 1.00 23.90 245 VAL B CA 1
ATOM 1748 C C . VAL A 1 251 ? 34.560 3.669 9.998 1.00 26.46 245 VAL B C 1
ATOM 1749 O O . VAL A 1 251 ? 34.288 4.867 9.862 1.00 26.05 245 VAL B O 1
ATOM 1753 N N . ILE A 1 252 ? 34.545 3.074 11.183 1.00 21.48 246 ILE B N 1
ATOM 1754 C CA . ILE A 1 252 ? 34.350 3.901 12.365 1.00 23.49 246 ILE B CA 1
ATOM 1755 C C . ILE A 1 252 ? 35.681 4.474 12.820 1.00 24.56 246 ILE B C 1
ATOM 1756 O O . ILE A 1 252 ? 36.493 3.757 13.389 1.00 29.03 246 ILE B O 1
ATOM 1761 N N . GLU A 1 253 ? 35.910 5.758 12.552 1.00 26.60 247 GLU B N 1
ATOM 1762 C CA . GLU A 1 253 ? 37.167 6.417 12.928 1.00 31.33 247 GLU B CA 1
ATOM 1763 C C . GLU A 1 253 ? 37.319 6.621 14.448 1.00 28.18 247 GLU B C 1
ATOM 1764 O O . GLU A 1 253 ? 38.370 6.324 15.003 1.00 28.36 247 GLU B O 1
ATOM 1770 N N . HIS A 1 254 ? 36.279 7.132 15.109 1.00 26.36 248 HIS B N 1
ATOM 1771 C CA . HIS A 1 254 ? 36.339 7.429 16.544 1.00 25.81 248 HIS B CA 1
ATOM 1772 C C . HIS A 1 254 ? 35.052 6.998 17.224 1.00 24.81 248 HIS B C 1
ATOM 1773 O O . HIS A 1 254 ? 34.029 6.870 16.578 1.00 27.65 248 HIS B O 1
ATOM 1780 N N . ALA A 1 255 ? 35.094 6.786 18.531 1.00 28.07 249 ALA B N 1
ATOM 1781 C CA . ALA A 1 255 ? 33.912 6.362 19.276 1.00 24.99 249 ALA B CA 1
ATOM 1782 C C . ALA A 1 255 ? 34.089 6.736 20.738 1.00 27.19 249 ALA B C 1
ATOM 1783 O O . ALA A 1 255 ? 35.051 6.316 21.370 1.00 32.23 249 ALA B O 1
ATOM 1785 N N . SER A 1 256 ? 33.212 7.575 21.230 1.00 26.03 250 SER B N 1
ATOM 1786 C CA . SER A 1 256 ? 33.356 8.141 22.527 1.00 24.10 250 SER B CA 1
ATOM 1787 C C . SER A 1 256 ? 32.047 8.487 23.191 1.00 27.29 250 SER B C 1
ATOM 1788 O O . SER A 1 256 ? 31.041 8.525 22.593 1.00 27.70 250 SER B O 1
ATOM 1791 N N . ALA A 1 257 ? 32.086 8.749 24.472 1.00 32.28 251 ALA B N 1
ATOM 1792 C CA . ALA A 1 257 ? 30.905 9.116 25.195 1.00 33.11 251 ALA B CA 1
ATOM 1793 C C . ALA A 1 257 ? 30.640 10.580 25.110 1.00 32.51 251 ALA B C 1
ATOM 1794 O O . ALA A 1 257 ? 31.471 11.330 24.729 1.00 32.47 251 ALA B O 1
ATOM 1796 N N . LEU A 1 258 ? 29.421 10.945 25.448 1.00 35.99 252 LEU B N 1
ATOM 1797 C CA . LEU A 1 258 ? 28.962 12.301 25.540 1.00 35.77 252 LEU B CA 1
ATOM 1798 C C . LEU A 1 258 ? 28.283 12.416 26.875 1.00 35.81 252 LEU B C 1
ATOM 1799 O O . LEU A 1 258 ? 28.686 11.838 27.810 1.00 45.36 252 LEU B O 1
ATOM 1804 N N . SER A 1 259 ? 27.221 13.145 26.980 1.00 40.20 253 SER B N 1
ATOM 1805 C CA . SER A 1 259 ? 26.536 13.230 28.248 1.00 47.79 253 SER B CA 1
ATOM 1806 C C . SER A 1 259 ? 25.976 11.879 28.636 1.00 51.08 253 SER B C 1
ATOM 1807 O O . SER A 1 259 ? 26.327 10.935 28.031 1.00 50.06 253 SER B O 1
ATOM 1810 N N . GLU A 1 260 ? 25.114 11.779 29.644 1.00 52.46 254 GLU B N 1
ATOM 1811 C CA . GLU A 1 260 ? 24.331 10.577 29.863 1.00 50.80 254 GLU B CA 1
ATOM 1812 C C . GLU A 1 260 ? 25.425 9.497 29.842 1.00 60.92 254 GLU B C 1
ATOM 1813 O O . GLU A 1 260 ? 26.476 9.719 30.464 1.00 61.17 254 GLU B O 1
ATOM 1819 N N . GLY A 1 261 ? 25.259 8.353 29.155 1.00 55.02 255 GLY B N 1
ATOM 1820 C CA . GLY A 1 261 ? 24.062 7.915 28.454 1.00 43.73 255 GLY B CA 1
ATOM 1821 C C . GLY A 1 261 ? 24.180 7.941 26.936 1.00 41.41 255 GLY B C 1
ATOM 1822 O O . GLY A 1 261 ? 23.618 7.099 26.233 1.00 37.15 255 GLY B O 1
ATOM 1823 N N . LYS A 1 262 ? 24.903 8.927 26.425 1.00 37.64 256 LYS B N 1
ATOM 1824 C CA . LYS A 1 262 ? 24.954 9.158 24.995 1.00 31.86 256 LYS B CA 1
ATOM 1825 C C . LYS A 1 262 ? 26.316 8.806 24.428 1.00 33.20 256 LYS B C 1
ATOM 1826 O O . LYS A 1 262 ? 27.350 8.926 25.104 1.00 31.00 256 LYS B O 1
ATOM 1832 N N . HIS A 1 263 ? 26.318 8.376 23.172 1.00 28.57 257 HIS B N 1
ATOM 1833 C CA . HIS A 1 263 ? 27.563 8.003 22.526 1.00 27.01 257 HIS B CA 1
ATOM 1834 C C . HIS A 1 263 ? 27.667 8.573 21.129 1.00 25.10 257 HIS B C 1
ATOM 1835 O O . HIS A 1 263 ? 26.669 8.791 20.455 1.00 28.67 257 HIS B O 1
ATOM 1842 N N . LEU A 1 264 ? 28.891 8.829 20.706 1.00 21.93 258 LEU B N 1
ATOM 1843 C CA . LEU A 1 264 ? 29.113 9.413 19.418 1.00 21.26 258 LEU B CA 1
ATOM 1844 C C . LEU A 1 264 ? 30.057 8.521 18.658 1.00 20.03 258 LEU B C 1
ATOM 1845 O O . LEU A 1 264 ? 31.165 8.257 19.116 1.00 23.45 258 LEU B O 1
ATOM 1850 N N . PHE A 1 265 ? 29.628 8.053 17.494 1.00 19.72 259 PHE B N 1
ATOM 1851 C CA . PHE A 1 265 ? 30.536 7.341 16.596 1.00 19.70 259 PHE B CA 1
ATOM 1852 C C . PHE A 1 265 ? 30.798 8.165 15.362 1.00 21.47 259 PHE B C 1
ATOM 1853 O O . PHE A 1 265 ? 29.867 8.640 14.706 1.00 22.17 259 PHE B O 1
ATOM 1861 N N . VAL A 1 266 ? 32.073 8.361 15.063 1.00 22.61 260 VAL B N 1
ATOM 1862 C CA . VAL A 1 266 ? 32.440 9.098 13.873 1.00 25.03 260 VAL B CA 1
ATOM 1863 C C . VAL A 1 266 ? 32.657 8.100 12.772 1.00 23.51 260 VAL B C 1
ATOM 1864 O O . VAL A 1 266 ? 33.464 7.189 12.908 1.00 22.99 260 VAL B O 1
ATOM 1868 N N . LEU A 1 267 ? 31.902 8.270 11.692 1.00 25.07 261 LEU B N 1
ATOM 1869 C CA . LEU A 1 267 ? 31.932 7.355 10.562 1.00 23.68 261 LEU B CA 1
ATOM 1870 C C . LEU A 1 267 ? 32.589 7.967 9.330 1.00 21.83 261 LEU B C 1
ATOM 1871 O O . LEU A 1 267 ? 32.542 9.172 9.122 1.00 24.63 261 LEU B O 1
ATOM 1876 N N . SER A 1 268 ? 33.192 7.122 8.508 1.00 21.96 262 SER B N 1
ATOM 1877 C CA . SER A 1 268 ? 33.802 7.576 7.269 1.00 23.67 262 SER B CA 1
ATOM 1878 C C . SER A 1 268 ? 33.394 6.660 6.110 1.00 28.63 262 SER B C 1
ATOM 1879 O O . SER A 1 268 ? 33.642 5.453 6.149 1.00 28.25 262 SER B O 1
ATOM 1882 N N . GLN A 1 269 ? 32.759 7.231 5.088 1.00 26.47 263 GLN B N 1
ATOM 1883 C CA . GLN A 1 269 ? 32.276 6.441 3.961 1.00 23.18 263 GLN B CA 1
ATOM 1884 C C . GLN A 1 269 ? 33.418 5.883 3.117 1.00 27.36 263 GLN B C 1
ATOM 1885 O O . GLN A 1 269 ? 34.415 6.567 2.854 1.00 30.83 263 GLN B O 1
ATOM 1891 N N . ILE A 1 270 ? 33.249 4.634 2.697 1.00 25.72 264 ILE B N 1
ATOM 1892 C CA . ILE A 1 270 ? 34.171 3.964 1.797 1.00 25.33 264 ILE B CA 1
ATOM 1893 C C . ILE A 1 270 ? 33.673 4.043 0.350 1.00 33.34 264 ILE B C 1
ATOM 1894 O O . ILE A 1 270 ? 32.466 3.885 0.079 1.00 31.67 264 ILE B O 1
ATOM 1899 N N . GLU B 1 35 ? 17.649 40.012 -35.433 1.00 80.95 29 GLU A N 1
ATOM 1900 C CA . GLU B 1 35 ? 18.718 41.010 -35.522 1.00 88.97 29 GLU A CA 1
ATOM 1901 C C . GLU B 1 35 ? 20.054 40.521 -34.944 1.00 79.47 29 GLU A C 1
ATOM 1902 O O . GLU B 1 35 ? 20.427 40.871 -33.819 1.00 77.11 29 GLU A O 1
ATOM 1908 N N . ARG B 1 36 ? 20.777 39.720 -35.718 1.00 65.34 30 ARG A N 1
ATOM 1909 C CA . ARG B 1 36 ? 22.006 39.126 -35.217 1.00 54.70 30 ARG A CA 1
ATOM 1910 C C . ARG B 1 36 ? 23.203 39.440 -36.098 1.00 45.37 30 ARG A C 1
ATOM 1911 O O . ARG B 1 36 ? 23.160 39.317 -37.316 1.00 41.04 30 ARG A O 1
ATOM 1919 N N . HIS B 1 37 ? 24.279 39.842 -35.441 1.00 44.73 31 HIS A N 1
ATOM 1920 C CA . HIS B 1 37 ? 25.475 40.322 -36.102 1.00 37.87 31 HIS A CA 1
ATOM 1921 C C . HIS B 1 37 ? 26.467 39.175 -36.369 1.00 33.36 31 HIS A C 1
ATOM 1922 O O . HIS B 1 37 ? 26.789 38.391 -35.475 1.00 26.63 31 HIS A O 1
ATOM 1929 N N . TYR B 1 38 ? 26.901 39.059 -37.621 1.00 31.21 32 TYR A N 1
ATOM 1930 C CA . TYR B 1 38 ? 28.072 38.256 -37.971 1.00 27.38 32 TYR A CA 1
ATOM 1931 C C . TYR B 1 38 ? 29.177 39.170 -38.509 1.00 26.76 32 TYR A C 1
ATOM 1932 O O . TYR B 1 38 ? 28.914 40.213 -39.108 1.00 26.09 32 TYR A O 1
ATOM 1941 N N . SER B 1 39 ? 30.420 38.788 -38.269 1.00 25.92 33 SER A N 1
ATOM 1942 C CA . SER B 1 39 ? 31.536 39.654 -38.599 1.00 23.41 33 SER A CA 1
ATOM 1943 C C . SER B 1 39 ? 31.698 39.676 -40.099 1.00 18.60 33 SER A C 1
ATOM 1944 O O . SER B 1 39 ? 31.483 38.667 -40.753 1.00 19.43 33 SER A O 1
ATOM 1947 N N . THR B 1 40 ? 32.061 40.836 -40.629 1.00 16.90 34 THR A N 1
ATOM 1948 C CA . THR B 1 40 ? 32.435 40.959 -42.028 1.00 21.61 34 THR A CA 1
ATOM 1949 C C . THR B 1 40 ? 33.945 40.991 -42.079 1.00 22.41 34 THR A C 1
ATOM 1950 O O . THR B 1 40 ? 34.602 41.089 -41.037 1.00 21.85 34 THR A O 1
ATOM 1954 N N . GLY B 1 41 ? 34.500 40.940 -43.286 1.00 20.56 35 GLY A N 1
ATOM 1955 C CA . GLY B 1 41 ? 35.943 40.964 -43.439 1.00 17.22 35 GLY A CA 1
ATOM 1956 C C . GLY B 1 41 ? 36.596 42.207 -42.862 1.00 20.29 35 GLY A C 1
ATOM 1957 O O . GLY B 1 41 ? 37.689 42.124 -42.307 1.00 20.61 35 GLY A O 1
ATOM 1958 N N . GLN B 1 42 ? 35.936 43.360 -42.990 1.00 19.85 36 GLN A N 1
ATOM 1959 C CA . GLN B 1 42 ? 36.478 44.606 -42.454 1.00 19.09 36 GLN A CA 1
ATOM 1960 C C . GLN B 1 42 ? 36.520 44.561 -40.927 1.00 22.21 36 GLN A C 1
ATOM 1961 O O . GLN B 1 42 ? 37.461 45.078 -40.308 1.00 20.11 36 GLN A O 1
ATOM 1967 N N . ASP B 1 43 ? 35.505 43.929 -40.328 1.00 21.24 37 ASP A N 1
ATOM 1968 C CA . ASP B 1 43 ? 35.462 43.738 -38.879 1.00 17.67 37 ASP A CA 1
ATOM 1969 C C . ASP B 1 43 ? 36.667 42.939 -38.420 1.00 16.33 37 ASP A C 1
ATOM 1970 O O . ASP B 1 43 ? 37.337 43.313 -37.467 1.00 18.93 37 ASP A O 1
ATOM 1975 N N . ARG B 1 44 ? 36.968 41.848 -39.113 1.00 15.95 38 ARG A N 1
ATOM 1976 C CA . ARG B 1 44 ? 38.099 41.008 -38.718 1.00 15.50 38 ARG A CA 1
ATOM 1977 C C . ARG B 1 44 ? 39.471 41.715 -38.822 1.00 16.76 38 ARG A C 1
ATOM 1978 O O . ARG B 1 44 ? 40.381 41.448 -38.020 1.00 12.04 38 ARG A O 1
ATOM 1986 N N . HIS B 1 45 ? 39.609 42.628 -39.790 1.00 16.17 39 HIS A N 1
ATOM 1987 C CA . HIS B 1 45 ? 40.798 43.485 -39.870 1.00 17.64 39 HIS A CA 1
ATOM 1988 C C . HIS B 1 45 ? 40.852 44.492 -38.710 1.00 19.27 39 HIS A C 1
ATOM 1989 O O . HIS B 1 45 ? 41.870 44.619 -38.018 1.00 15.06 39 HIS A O 1
ATOM 1996 N N . ASP B 1 46 ? 39.745 45.209 -38.511 1.00 20.73 40 ASP A N 1
ATOM 1997 C CA . ASP B 1 46 ? 39.589 46.088 -37.357 1.00 18.07 40 ASP A CA 1
ATOM 1998 C C . ASP B 1 46 ? 39.998 45.326 -36.104 1.00 20.90 40 ASP A C 1
ATOM 1999 O O . ASP B 1 46 ? 40.815 45.808 -35.282 1.00 18.93 40 ASP A O 1
ATOM 2004 N N . PHE B 1 47 ? 39.442 44.126 -35.951 1.00 16.66 41 PHE A N 1
ATOM 2005 C CA . PHE B 1 47 ? 39.775 43.339 -34.774 1.00 15.11 41 PHE A CA 1
ATOM 2006 C C . PHE B 1 47 ? 41.266 43.021 -34.619 1.00 16.36 41 PHE A C 1
ATOM 2007 O O . PHE B 1 47 ? 41.820 43.183 -33.539 1.00 15.08 41 PHE A O 1
ATOM 2015 N N . TYR B 1 48 ? 41.910 42.560 -35.691 1.00 17.57 42 TYR A N 1
ATOM 2016 C CA . TYR B 1 48 ? 43.331 42.231 -35.623 1.00 15.77 42 TYR A CA 1
ATOM 2017 C C . TYR B 1 48 ? 44.146 43.442 -35.139 1.00 18.38 42 TYR A C 1
ATOM 2018 O O . TYR B 1 48 ? 45.029 43.308 -34.278 1.00 15.73 42 TYR A O 1
ATOM 2027 N N . ARG B 1 49 ? 43.842 44.625 -35.678 1.00 17.12 43 ARG A N 1
ATOM 2028 C CA . ARG B 1 49 ? 44.554 45.835 -35.265 1.00 15.63 43 ARG A CA 1
ATOM 2029 C C . ARG B 1 49 ? 44.191 46.274 -33.859 1.00 19.68 43 ARG A C 1
ATOM 2030 O O . ARG B 1 49 ? 45.034 46.808 -33.138 1.00 22.06 43 ARG A O 1
ATOM 2038 N N . PHE B 1 50 ? 42.941 46.066 -33.463 1.00 19.36 44 PHE A N 1
ATOM 2039 C CA . PHE B 1 50 ? 42.575 46.341 -32.090 1.00 17.50 44 PHE A CA 1
ATOM 2040 C C . PHE B 1 50 ? 43.389 45.447 -31.162 1.00 16.47 44 PHE A C 1
ATOM 2041 O O . PHE B 1 50 ? 43.994 45.936 -30.205 1.00 18.39 44 PHE A O 1
ATOM 2049 N N . ALA B 1 51 ? 43.424 44.146 -31.451 1.00 13.65 45 ALA A N 1
ATOM 2050 C CA . ALA B 1 51 ? 44.092 43.191 -30.560 1.00 16.32 45 ALA A CA 1
ATOM 2051 C C . ALA B 1 51 ? 45.609 43.352 -30.551 1.00 18.31 45 ALA A C 1
ATOM 2052 O O . ALA B 1 51 ? 46.282 43.045 -29.557 1.00 17.78 45 ALA A O 1
ATOM 2054 N N . ALA B 1 52 ? 46.147 43.837 -31.660 1.00 17.31 46 ALA A N 1
ATOM 2055 C CA . ALA B 1 52 ? 47.583 43.980 -31.779 1.00 17.35 46 ALA A CA 1
ATOM 2056 C C . ALA B 1 52 ? 48.077 45.103 -30.862 1.00 19.22 46 ALA A C 1
ATOM 2057 O O . ALA B 1 52 ? 49.240 45.130 -30.478 1.00 20.63 46 ALA A O 1
ATOM 2059 N N . ARG B 1 53 ? 47.187 46.011 -30.481 1.00 21.37 47 ARG A N 1
ATOM 2060 C CA . ARG B 1 53 ? 47.565 47.082 -29.554 1.00 22.52 47 ARG A CA 1
ATOM 2061 C C . ARG B 1 53 ? 47.432 46.711 -28.068 1.00 19.52 47 ARG A C 1
ATOM 2062 O O . ARG B 1 53 ? 47.909 47.457 -27.217 1.00 21.71 47 ARG A O 1
ATOM 2070 N N . LE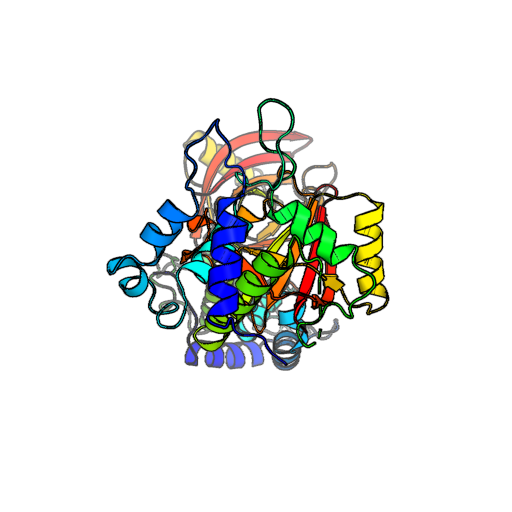U B 1 54 ? 46.783 45.587 -27.749 1.00 19.33 48 LEU A N 1
ATOM 2071 C CA . LEU B 1 54 ? 46.639 45.171 -26.341 1.00 19.34 48 LEU A CA 1
ATOM 2072 C C . LEU B 1 54 ? 47.997 44.936 -25.681 1.00 20.16 48 LEU A C 1
ATOM 2073 O O . LEU B 1 54 ? 48.969 44.589 -26.347 1.00 24.96 48 LEU A O 1
ATOM 2078 N N . HIS B 1 55 ? 48.068 45.130 -24.371 1.00 20.14 49 HIS A N 1
ATOM 2079 C CA . HIS B 1 55 ? 49.287 44.816 -23.653 1.00 21.52 49 HIS A CA 1
ATOM 2080 C C . HIS B 1 55 ? 49.133 43.424 -23.072 1.00 20.65 49 HIS A C 1
ATOM 2081 O O . HIS B 1 55 ? 48.084 43.082 -22.544 1.00 20.91 49 HIS A O 1
ATOM 2088 N N . VAL B 1 56 ? 50.160 42.601 -23.220 1.00 24.01 50 VAL A N 1
ATOM 2089 C CA . VAL B 1 56 ? 50.126 41.272 -22.651 1.00 24.34 50 VAL A CA 1
ATOM 2090 C C . VAL B 1 56 ? 50.972 41.253 -21.403 1.00 33.43 50 VAL A C 1
ATOM 2091 O O . VAL B 1 56 ? 52.070 41.834 -21.370 1.00 30.92 50 VAL A O 1
ATOM 2095 N N . ASP B 1 57 ? 50.449 40.576 -20.384 1.00 33.01 51 ASP A N 1
ATOM 2096 C CA . ASP B 1 57 ? 51.079 40.498 -19.074 1.00 35.11 51 ASP A CA 1
ATOM 2097 C C . ASP B 1 57 ? 52.459 39.897 -19.177 1.00 46.74 51 ASP A C 1
ATOM 2098 O O . ASP B 1 57 ? 52.609 38.726 -19.542 1.00 44.79 51 ASP A O 1
ATOM 2103 N N . ALA B 1 58 ? 53.461 40.708 -18.835 1.00 57.90 52 ALA A N 1
ATOM 2104 C CA . ALA B 1 58 ? 54.872 40.320 -18.933 1.00 64.01 52 ALA A CA 1
ATOM 2105 C C . ALA B 1 58 ? 55.253 39.173 -17.977 1.00 69.65 52 ALA A C 1
ATOM 2106 O O . ALA B 1 58 ? 56.077 38.313 -18.313 1.00 67.85 52 ALA A O 1
ATOM 2108 N N . GLN B 1 59 ? 54.630 39.165 -16.797 1.00 69.77 53 GLN A N 1
ATOM 2109 C CA . GLN B 1 59 ? 54.984 38.245 -15.714 1.00 71.01 53 GLN A CA 1
ATOM 2110 C C . GLN B 1 59 ? 54.487 36.818 -15.932 1.00 68.34 53 GLN A C 1
ATOM 2111 O O . GLN B 1 59 ? 54.444 36.025 -14.990 1.00 77.46 53 GLN A O 1
ATOM 2117 N N . CYS B 1 60 ? 54.112 36.490 -17.165 1.00 58.46 54 CYS A N 1
ATOM 2118 C CA . CYS B 1 60 ? 53.569 35.169 -17.458 1.00 62.61 54 CYS A CA 1
ATOM 2119 C C . CYS B 1 60 ? 53.841 34.785 -18.915 1.00 61.66 54 CYS A C 1
ATOM 2120 O O . CYS B 1 60 ? 54.503 35.536 -19.640 1.00 59.58 54 CYS A O 1
ATOM 2123 N N . PHE B 1 61 ? 53.352 33.624 -19.353 1.00 50.96 55 PHE A N 1
ATOM 2124 C CA . PHE B 1 61 ? 53.522 33.285 -20.761 1.00 55.47 55 PHE A CA 1
ATOM 2125 C C . PHE B 1 61 ? 52.357 33.701 -21.651 1.00 52.82 55 PHE A C 1
ATOM 2126 O O . PHE B 1 61 ? 51.366 32.979 -21.801 1.00 50.93 55 PHE A O 1
ATOM 2134 N N . GLY B 1 62 ? 52.516 34.865 -22.264 1.00 39.83 56 GLY A N 1
ATOM 2135 C CA . GLY B 1 62 ? 51.428 35.524 -22.937 1.00 29.58 56 GLY A CA 1
ATOM 2136 C C . GLY B 1 62 ? 51.491 35.438 -24.440 1.00 30.57 56 GLY A C 1
ATOM 2137 O O . GLY B 1 62 ? 52.529 35.673 -25.066 1.00 29.94 56 GLY A O 1
ATOM 2138 N N . LEU B 1 63 ? 50.347 35.111 -25.019 1.00 23.81 57 LEU A N 1
ATOM 2139 C CA . LEU B 1 63 ? 50.211 35.017 -26.451 1.00 20.71 57 LEU A CA 1
ATOM 2140 C C . LEU B 1 63 ? 49.745 36.338 -27.038 1.00 19.88 57 LEU A C 1
ATOM 2141 O O . LEU B 1 63 ? 48.839 36.975 -26.511 1.00 20.54 57 LEU A O 1
ATOM 2146 N N . SER B 1 64 ? 50.356 36.747 -28.138 1.00 16.40 58 SER A N 1
ATOM 2147 C CA . SER B 1 64 ? 49.929 37.956 -28.811 1.00 14.62 58 SER A CA 1
ATOM 2148 C C . SER B 1 64 ? 48.838 37.585 -29.809 1.00 18.81 58 SER A C 1
ATOM 2149 O O . SER B 1 64 ? 48.523 36.392 -29.999 1.00 15.94 58 SER A O 1
ATOM 2152 N N . ILE B 1 65 ? 48.267 38.585 -30.475 1.00 13.87 59 ILE A N 1
ATOM 2153 C CA . ILE B 1 65 ? 47.244 38.262 -31.453 1.00 13.98 59 ILE A CA 1
ATOM 2154 C C . ILE B 1 65 ? 47.815 37.375 -32.558 1.00 15.61 59 ILE A C 1
ATOM 2155 O O . ILE B 1 65 ? 47.112 36.558 -33.148 1.00 14.18 59 ILE A O 1
ATOM 2160 N N . ASP B 1 66 ? 49.107 37.523 -32.819 1.00 18.84 60 ASP A N 1
ATOM 2161 C CA . ASP B 1 66 ? 49.741 36.754 -33.871 1.00 19.11 60 ASP A CA 1
ATOM 2162 C C . ASP B 1 66 ? 49.751 35.297 -33.468 1.00 19.47 60 ASP A C 1
ATOM 2163 O O . ASP B 1 66 ? 49.200 34.442 -34.171 1.00 18.91 60 ASP A O 1
ATOM 2168 N N . ASP B 1 67 ? 50.342 35.023 -32.313 1.00 19.05 61 ASP A N 1
ATOM 2169 C CA . ASP B 1 67 ? 50.313 33.670 -31.749 1.00 22.25 61 ASP A CA 1
ATOM 2170 C C . ASP B 1 67 ? 48.910 33.050 -31.736 1.00 20.16 61 ASP A C 1
ATOM 2171 O O . ASP B 1 67 ? 48.748 31.852 -31.995 1.00 20.93 61 ASP A O 1
ATOM 2176 N N . LEU B 1 68 ? 47.895 33.855 -31.435 1.00 16.41 62 LEU A N 1
ATOM 2177 C CA . LEU B 1 68 ? 46.552 33.306 -31.340 1.00 14.42 62 LEU A CA 1
ATOM 2178 C C . LEU B 1 68 ? 45.994 33.053 -32.725 1.00 15.96 62 LEU A C 1
ATOM 2179 O O . LEU B 1 68 ? 45.176 32.164 -32.904 1.00 16.68 62 LEU A O 1
ATOM 2184 N N . MET B 1 69 ? 46.435 33.840 -33.707 1.00 17.68 63 MET A N 1
ATOM 2185 C CA . MET B 1 69 ? 45.994 33.652 -35.086 1.00 17.69 63 MET A CA 1
ATOM 2186 C C . MET B 1 69 ? 46.635 32.371 -35.650 1.00 20.92 63 MET A C 1
ATOM 2187 O O . MET B 1 69 ? 46.050 31.675 -36.483 1.00 22.27 63 MET A O 1
ATOM 2192 N N . ASP B 1 70 ? 47.828 32.043 -35.174 1.00 18.26 64 ASP A N 1
ATOM 2193 C CA . ASP B 1 70 ? 48.449 30.770 -35.523 1.00 23.69 64 ASP A CA 1
ATOM 2194 C C . ASP B 1 70 ? 47.690 29.607 -34.900 1.00 23.21 64 ASP A C 1
ATOM 2195 O O . ASP B 1 70 ? 47.310 28.634 -35.560 1.00 22.90 64 ASP A O 1
ATOM 2200 N N . LYS B 1 71 ? 47.522 29.730 -33.591 1.00 20.31 65 LYS A N 1
ATOM 2201 C CA . LYS B 1 71 ? 46.837 28.764 -32.751 1.00 20.54 65 LYS A CA 1
ATOM 2202 C C . LYS B 1 71 ? 45.503 28.334 -33.347 1.00 21.92 65 LYS A C 1
ATOM 2203 O O . LYS B 1 71 ? 45.182 27.140 -33.401 1.00 22.75 65 LYS A O 1
ATOM 2209 N N . PHE B 1 72 ? 44.735 29.310 -33.807 1.00 17.44 66 PHE A N 1
ATOM 2210 C CA . PHE B 1 72 ? 43.355 29.050 -34.136 1.00 20.06 66 PHE A CA 1
ATOM 2211 C C . PHE B 1 72 ? 43.121 28.869 -35.627 1.00 27.85 66 PHE A C 1
ATOM 2212 O O . PHE B 1 72 ? 41.983 28.607 -36.053 1.00 27.64 66 PHE A O 1
ATOM 2220 N N . SER B 1 73 ? 44.195 29.008 -36.408 1.00 26.96 67 SER A N 1
ATOM 2221 C CA . SER B 1 73 ? 44.146 28.805 -37.853 1.00 25.12 67 SER A CA 1
ATOM 2222 C C . SER B 1 73 ? 44.793 27.475 -38.190 1.00 29.68 67 SER A C 1
ATOM 2223 O O . SER B 1 73 ? 44.833 27.057 -39.347 1.00 31.75 67 SER A O 1
ATOM 2226 N N . ASP B 1 74 ? 45.311 26.834 -37.149 1.00 32.02 68 ASP A N 1
ATOM 2227 C CA . ASP B 1 74 ? 45.887 25.498 -37.208 1.00 37.51 68 ASP A CA 1
ATOM 2228 C C . ASP B 1 74 ? 44.930 24.423 -37.753 1.00 41.79 68 ASP A C 1
ATOM 2229 O O . ASP B 1 74 ? 43.830 24.237 -37.229 1.00 37.10 68 ASP A O 1
ATOM 2234 N N . LYS B 1 75 ? 45.387 23.706 -38.782 1.00 45.17 69 LYS A N 1
ATOM 2235 C CA . LYS B 1 75 ? 44.661 22.578 -39.384 1.00 50.11 69 LYS A CA 1
ATOM 2236 C C . LYS B 1 75 ? 44.009 21.650 -38.338 1.00 42.83 69 LYS A C 1
ATOM 2237 O O . LYS B 1 75 ? 42.818 21.345 -38.440 1.00 41.91 69 LYS A O 1
ATOM 2243 N N . HIS B 1 76 ? 44.780 21.204 -37.344 1.00 42.00 70 HIS A N 1
ATOM 2244 C CA . HIS B 1 76 ? 44.268 20.255 -36.335 1.00 47.10 70 HIS A CA 1
ATOM 2245 C C . HIS B 1 76 ? 43.094 20.842 -35.552 1.00 49.17 70 HIS A C 1
ATOM 2246 O O . HIS B 1 76 ? 42.110 20.159 -35.277 1.00 46.09 70 HIS A O 1
ATOM 2253 N N . PHE B 1 77 ? 43.200 22.117 -35.192 1.00 48.49 71 PHE A N 1
ATOM 2254 C CA . PHE B 1 77 ? 42.213 22.720 -34.306 1.00 45.00 71 PHE A CA 1
ATOM 2255 C C . PHE B 1 77 ? 40.762 22.513 -34.761 1.00 36.23 71 PHE A C 1
ATOM 2256 O O . PHE B 1 77 ? 39.933 22.036 -33.988 1.00 40.26 71 PHE A O 1
ATOM 2264 N N . ARG B 1 78 ? 40.443 22.872 -35.995 1.00 33.08 72 ARG A N 1
ATOM 2265 C CA . ARG B 1 78 ? 39.063 22.691 -36.454 1.00 40.35 72 ARG A CA 1
ATOM 2266 C C . ARG B 1 78 ? 38.751 21.221 -36.647 1.00 38.00 72 ARG A C 1
ATOM 2267 O O . ARG B 1 78 ? 37.591 20.839 -36.814 1.00 39.69 72 ARG A O 1
ATOM 2275 N N . ALA B 1 79 ? 39.791 20.397 -36.632 1.00 36.14 73 ALA A N 1
ATOM 2276 C CA . ALA B 1 79 ? 39.587 18.957 -36.711 1.00 42.58 73 ALA A CA 1
ATOM 2277 C C . ALA B 1 79 ? 39.022 18.441 -35.381 1.00 39.85 73 ALA A C 1
ATOM 2278 O O . ALA B 1 79 ? 38.034 17.710 -35.363 1.00 38.69 73 ALA A O 1
ATOM 2280 N N . GLU B 1 80 ? 39.635 18.844 -34.273 1.00 35.61 74 GLU A N 1
ATOM 2281 C CA . GLU B 1 80 ? 39.134 18.475 -32.959 1.00 38.37 74 GLU A CA 1
ATOM 2282 C C . GLU B 1 80 ? 37.811 19.153 -32.652 1.00 40.93 74 GLU A C 1
ATOM 2283 O O . GLU B 1 80 ? 37.022 18.652 -31.863 1.00 42.44 74 GLU A O 1
ATOM 2289 N N . HIS B 1 81 ? 37.567 20.306 -33.263 1.00 41.93 75 HIS A N 1
ATOM 2290 C CA . HIS B 1 81 ? 36.403 21.096 -32.888 1.00 37.83 75 HIS A CA 1
ATOM 2291 C C . HIS B 1 81 ? 35.571 21.481 -34.087 1.00 38.46 75 HIS A C 1
ATOM 2292 O O . HIS B 1 81 ? 35.549 22.633 -34.505 1.00 40.01 75 HIS A O 1
ATOM 2299 N N . PRO B 1 82 ? 34.858 20.507 -34.638 1.00 40.39 76 PRO A N 1
ATOM 2300 C CA . PRO B 1 82 ? 34.055 20.736 -35.838 1.00 37.53 76 PRO A CA 1
ATOM 2301 C C . PRO B 1 82 ? 33.135 21.927 -35.658 1.00 36.10 76 PRO A C 1
ATOM 2302 O O . PRO B 1 82 ? 32.698 22.477 -36.666 1.00 41.44 76 PRO A O 1
ATOM 2306 N N . GLU B 1 83 ? 32.831 22.311 -34.417 1.00 35.71 77 GLU A N 1
ATOM 2307 C CA . GLU B 1 83 ? 31.941 23.457 -34.180 1.00 37.23 77 GLU A CA 1
ATOM 2308 C C . GLU B 1 83 ? 32.465 24.680 -34.934 1.00 34.34 77 GLU A C 1
ATOM 2309 O O . GLU B 1 83 ? 31.701 25.515 -35.418 1.00 32.52 77 GLU A O 1
ATOM 2315 N N . TYR B 1 84 ? 33.784 24.763 -35.030 1.00 29.34 78 TYR A N 1
ATOM 2316 C CA . TYR B 1 84 ? 34.440 25.956 -35.497 1.00 29.64 78 TYR A CA 1
ATOM 2317 C C . TYR B 1 84 ? 34.656 25.956 -36.998 1.00 30.33 78 TYR A C 1
ATOM 2318 O O . TYR B 1 84 ? 35.426 26.772 -37.507 1.00 31.30 78 TYR A O 1
ATOM 2327 N N . ARG B 1 85 ? 33.992 25.051 -37.707 1.00 28.91 79 ARG A N 1
ATOM 2328 C CA . ARG B 1 85 ? 34.168 24.972 -39.156 1.00 36.44 79 ARG A CA 1
ATOM 2329 C C . ARG B 1 85 ? 33.991 26.351 -39.791 1.00 32.96 79 ARG A C 1
ATOM 2330 O O . ARG B 1 85 ? 34.826 26.782 -40.583 1.00 35.48 79 ARG A O 1
ATOM 2338 N N . ASP B 1 86 ? 32.912 27.036 -39.425 1.00 24.28 80 ASP A N 1
ATOM 2339 C CA . ASP B 1 86 ? 32.596 28.348 -39.984 1.00 30.21 80 ASP A CA 1
ATOM 2340 C C . ASP B 1 86 ? 32.973 29.526 -39.071 1.00 26.99 80 ASP A C 1
ATOM 2341 O O . ASP B 1 86 ? 32.407 30.617 -39.191 1.00 22.36 80 ASP A O 1
ATOM 2346 N N . VAL B 1 87 ? 33.913 29.297 -38.158 1.00 22.50 81 VAL A N 1
ATOM 2347 C CA . VAL B 1 87 ? 34.338 30.325 -37.223 1.00 20.93 81 VAL A CA 1
ATOM 2348 C C . VAL B 1 87 ? 35.763 30.745 -37.537 1.00 17.36 81 VAL A C 1
ATOM 2349 O O . VAL B 1 87 ? 36.635 29.889 -37.663 1.00 18.67 81 VAL A O 1
ATOM 2353 N N . TYR B 1 88 ? 35.991 32.054 -37.662 1.00 15.64 82 TYR A N 1
ATOM 2354 C CA . TYR B 1 88 ? 37.313 32.597 -37.984 1.00 17.72 82 TYR A CA 1
ATOM 2355 C C . TYR B 1 88 ? 38.247 32.534 -36.792 1.00 16.61 82 TYR A C 1
ATOM 2356 O O . TYR B 1 88 ? 37.801 32.495 -35.645 1.00 16.68 82 TYR A O 1
ATOM 2365 N N . PRO B 1 89 ? 39.551 32.473 -37.064 1.00 15.90 83 PRO A N 1
ATOM 2366 C CA . PRO B 1 89 ? 40.566 32.640 -36.016 1.00 16.94 83 PRO A CA 1
ATOM 2367 C C . PRO B 1 89 ? 40.337 33.920 -35.187 1.00 13.46 83 PRO A C 1
ATOM 2368 O O . PRO B 1 89 ? 40.499 33.893 -33.965 1.00 12.10 83 PRO A O 1
ATOM 2372 N N . GLU B 1 90 ? 39.944 35.009 -35.841 1.00 12.11 84 GLU A N 1
ATOM 2373 C CA . GLU B 1 90 ? 39.749 36.277 -35.158 1.00 10.48 84 GLU A CA 1
ATOM 2374 C C . GLU B 1 90 ? 38.686 36.099 -34.093 1.00 13.99 84 GLU A C 1
ATOM 2375 O O . GLU B 1 90 ? 38.801 36.607 -32.966 1.00 12.65 84 GLU A O 1
ATOM 2381 N N . GLU B 1 91 ? 37.653 35.347 -34.444 1.00 13.81 85 GLU A N 1
ATOM 2382 C CA . GLU B 1 91 ? 36.601 35.010 -33.489 1.00 13.00 85 GLU A CA 1
ATOM 2383 C C . GLU B 1 91 ? 37.127 34.180 -32.307 1.00 12.90 85 GLU A C 1
ATOM 2384 O O . GLU B 1 91 ? 36.944 34.543 -31.142 1.00 12.76 85 GLU A O 1
ATOM 2390 N N . CYS B 1 92 ? 37.774 33.062 -32.598 1.00 13.36 86 CYS A N 1
ATOM 2391 C CA . CYS B 1 92 ? 38.342 32.263 -31.533 1.00 14.33 86 CYS A CA 1
ATOM 2392 C C . CYS B 1 92 ? 39.212 33.171 -30.681 1.00 15.39 86 CYS A C 1
ATOM 2393 O O . CYS B 1 92 ? 39.278 33.023 -29.452 1.00 14.43 86 CYS A O 1
ATOM 2396 N N . SER B 1 93 ? 39.869 34.125 -31.328 1.00 10.14 87 SER A N 1
ATOM 2397 C CA . SER B 1 93 ? 40.793 34.968 -30.612 1.00 10.35 87 SER A CA 1
ATOM 2398 C C . SER B 1 93 ? 40.076 35.896 -29.617 1.00 13.61 87 SER A C 1
ATOM 2399 O O . SER B 1 93 ? 40.512 36.060 -28.477 1.00 13.01 87 SER A O 1
ATOM 2402 N N . ALA B 1 94 ? 38.975 36.494 -30.051 1.00 13.87 88 ALA A N 1
ATOM 2403 C CA . ALA B 1 94 ? 38.176 37.335 -29.181 1.00 11.72 88 ALA A CA 1
ATOM 2404 C C . ALA B 1 94 ? 37.644 36.552 -27.966 1.00 12.77 88 ALA A C 1
ATOM 2405 O O . ALA B 1 94 ? 37.663 37.049 -26.839 1.00 12.68 88 ALA A O 1
ATOM 2407 N N . ILE B 1 95 ? 37.168 35.335 -28.179 1.00 12.69 89 ILE A N 1
ATOM 2408 C CA . ILE B 1 95 ? 36.747 34.519 -27.047 1.00 11.95 89 ILE A CA 1
ATOM 2409 C C . ILE B 1 95 ? 37.925 34.355 -26.105 1.00 11.82 89 ILE A C 1
ATOM 2410 O O . ILE B 1 95 ? 37.826 34.649 -24.928 1.00 12.91 89 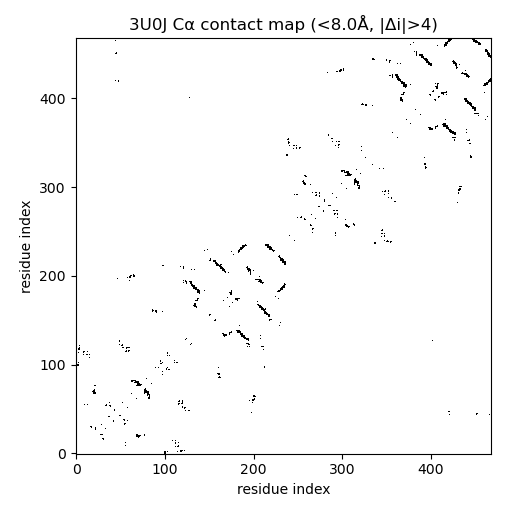ILE A O 1
ATOM 2415 N N . TYR B 1 96 ? 39.047 33.891 -26.638 1.00 12.87 90 TYR A N 1
ATOM 2416 C CA . TYR B 1 96 ? 40.208 33.576 -25.823 1.00 12.18 90 TYR A CA 1
ATOM 2417 C C . TYR B 1 96 ? 40.565 34.819 -25.010 1.00 13.29 90 TYR A C 1
ATOM 2418 O O . TYR B 1 96 ? 40.606 34.787 -23.788 1.00 14.72 90 TYR A O 1
ATOM 2427 N N . MET B 1 97 ? 40.791 35.923 -25.704 1.00 12.85 91 MET A N 1
ATOM 2428 C CA . MET B 1 97 ? 41.147 37.187 -25.076 1.00 12.96 91 MET A CA 1
ATOM 2429 C C . MET B 1 97 ? 40.146 37.620 -24.002 1.00 14.42 91 MET A C 1
ATOM 2430 O O . MET B 1 97 ? 40.529 38.183 -22.971 1.00 13.61 91 MET A O 1
ATOM 2435 N N . HIS B 1 98 ? 38.862 37.365 -24.231 1.00 13.95 92 HIS A N 1
ATOM 2436 C CA . HIS B 1 98 ? 37.869 37.697 -23.217 1.00 14.50 92 HIS A CA 1
ATOM 2437 C C . HIS B 1 98 ? 37.991 36.812 -21.977 1.00 16.40 92 HIS A C 1
ATOM 2438 O O . HIS B 1 98 ? 37.814 37.283 -20.859 1.00 18.55 92 HIS A O 1
ATOM 2445 N N . THR B 1 99 ? 38.299 35.537 -22.167 1.00 13.95 93 THR A N 1
ATOM 2446 C CA . THR B 1 99 ? 38.367 34.626 -21.035 1.00 16.26 93 THR A CA 1
ATOM 2447 C C . THR B 1 99 ? 39.660 34.754 -20.244 1.00 19.11 93 THR A C 1
ATOM 2448 O O . THR B 1 99 ? 39.872 34.008 -19.287 1.00 26.57 93 THR A O 1
ATOM 2452 N N . ALA B 1 100 ? 40.527 35.682 -20.633 1.00 16.48 94 ALA A N 1
ATOM 2453 C CA . ALA B 1 100 ? 41.869 35.718 -20.055 1.00 20.11 94 ALA A CA 1
ATOM 2454 C C . ALA B 1 100 ? 42.106 36.894 -19.125 1.00 22.64 94 ALA A C 1
ATOM 2455 O O . ALA B 1 100 ? 41.384 37.890 -19.156 1.00 18.25 94 ALA A O 1
ATOM 2457 N N . GLN B 1 101 ? 43.158 36.778 -18.322 1.00 22.94 95 GLN A N 1
ATOM 2458 C CA . GLN B 1 101 ? 43.470 37.800 -17.348 1.00 20.68 95 GLN A CA 1
ATOM 2459 C C . GLN B 1 101 ? 44.692 38.595 -17.751 1.00 22.02 95 GLN A C 1
ATOM 2460 O O . GLN B 1 101 ? 45.115 39.454 -16.999 1.00 23.26 95 GLN A O 1
ATOM 2466 N N . ASP B 1 102 ? 45.267 38.303 -18.920 1.00 22.39 96 ASP A N 1
ATOM 2467 C CA . ASP B 1 102 ? 46.605 38.787 -19.258 1.00 20.79 96 ASP A CA 1
ATOM 2468 C C . ASP B 1 102 ? 46.585 40.031 -20.106 1.00 22.28 96 ASP A C 1
ATOM 2469 O O . ASP B 1 102 ? 47.650 40.593 -20.386 1.00 25.13 96 ASP A O 1
ATOM 2474 N N . TYR B 1 103 ? 45.406 40.439 -20.567 1.00 21.30 97 TYR A N 1
ATOM 2475 C CA . TYR B 1 103 ? 45.327 41.522 -21.563 1.00 18.36 97 TYR A CA 1
ATOM 2476 C C . TYR B 1 103 ? 44.726 42.815 -21.037 1.00 15.42 97 TYR A C 1
ATOM 2477 O O . TYR B 1 103 ? 43.726 42.810 -20.304 1.00 15.22 97 TYR A O 1
ATOM 2486 N N . SER B 1 104 ? 45.333 43.927 -21.408 1.00 10.63 98 SER A N 1
ATOM 2487 C CA . SER B 1 104 ? 44.776 45.191 -20.996 1.00 14.69 98 SER A CA 1
ATOM 2488 C C . SER B 1 104 ? 45.024 46.267 -22.020 1.00 15.76 98 SER A C 1
ATOM 2489 O O . SER B 1 104 ? 46.014 46.242 -22.737 1.00 15.11 98 SER A O 1
ATOM 2492 N N . SER B 1 105 ? 44.098 47.210 -22.089 1.00 15.91 99 SER A N 1
ATOM 2493 C CA . SER B 1 105 ? 44.233 48.310 -23.000 1.00 15.08 99 SER A CA 1
ATOM 2494 C C . SER B 1 105 ? 45.316 49.225 -22.469 1.00 20.26 99 SER A C 1
ATOM 2495 O O . SER B 1 105 ? 45.872 50.027 -23.217 1.00 25.19 99 SER A O 1
ATOM 2498 N N . HIS B 1 106 ? 45.621 49.128 -21.178 1.00 19.68 100 HIS A N 1
ATOM 2499 C CA . HIS B 1 106 ? 46.567 50.086 -20.602 1.00 21.28 100 HIS A CA 1
ATOM 2500 C C . HIS B 1 106 ? 47.705 49.460 -19.854 1.00 18.43 100 HIS A C 1
ATOM 2501 O O . HIS B 1 106 ? 47.691 48.280 -19.534 1.00 17.76 100 HIS A O 1
ATOM 2508 N N . LEU B 1 107 ? 48.681 50.303 -19.560 1.00 22.27 101 LEU A N 1
ATOM 2509 C CA . LEU B 1 107 ? 49.811 49.941 -18.727 1.00 24.90 101 LEU A CA 1
ATOM 2510 C C . LEU B 1 107 ? 49.754 50.794 -17.478 1.00 25.28 101 LEU A C 1
ATOM 2511 O O . LEU B 1 107 ? 49.529 52.016 -17.548 1.00 25.21 101 LEU A O 1
ATOM 2516 N N . VAL B 1 108 ? 49.918 50.143 -16.336 1.00 23.96 102 VAL A N 1
ATOM 2517 C CA . VAL B 1 108 ? 50.070 50.859 -15.086 1.00 29.13 102 VAL A CA 1
ATOM 2518 C C . VAL B 1 108 ? 51.485 50.580 -14.589 1.00 28.12 102 VAL A C 1
ATOM 2519 O O . VAL B 1 108 ? 51.786 49.487 -14.093 1.00 25.43 102 VAL A O 1
ATOM 2523 N N . ARG B 1 109 ? 52.357 51.571 -14.762 1.00 30.84 103 ARG A N 1
ATOM 2524 C CA . ARG B 1 109 ? 53.774 51.404 -14.465 1.00 31.60 103 ARG A CA 1
ATOM 2525 C C . ARG B 1 109 ? 54.202 50.150 -15.184 1.00 33.34 103 ARG A C 1
ATOM 2526 O O . ARG B 1 109 ? 54.055 50.000 -16.414 1.00 24.54 103 ARG A O 1
ATOM 2534 N N . GLY B 1 110 ? 54.740 49.222 -14.416 1.00 32.40 104 GLY A N 1
ATOM 2535 C CA . GLY B 1 110 ? 55.232 48.029 -15.059 1.00 46.61 104 GLY A CA 1
ATOM 2536 C C . GLY B 1 110 ? 54.139 47.407 -15.914 1.00 40.45 104 GLY A C 1
ATOM 2537 O O . GLY B 1 110 ? 54.234 47.324 -17.140 1.00 28.47 104 GLY A O 1
ATOM 2538 N N . GLU B 1 111 ? 53.060 47.045 -15.235 1.00 35.54 105 GLU A N 1
ATOM 2539 C CA . GLU B 1 111 ? 52.214 45.959 -15.652 1.00 29.94 105 GLU A CA 1
ATOM 2540 C C . GLU B 1 111 ? 50.955 46.358 -16.407 1.00 28.38 105 GLU A C 1
ATOM 2541 O O . GLU B 1 111 ? 50.726 47.531 -16.735 1.00 25.00 105 GLU A O 1
ATOM 2547 N N . ILE B 1 112 ? 50.146 45.345 -16.693 1.00 24.74 106 ILE A N 1
ATOM 2548 C CA . ILE B 1 112 ? 48.901 45.552 -17.392 1.00 21.32 106 ILE A CA 1
ATOM 2549 C C . ILE B 1 112 ? 47.955 46.283 -16.463 1.00 21.69 106 ILE A C 1
ATOM 2550 O O . ILE B 1 112 ? 48.013 46.115 -15.239 1.00 18.83 106 ILE A O 1
ATOM 2555 N N . GLY B 1 113 ? 47.087 47.096 -17.055 1.00 20.50 107 GLY A N 1
ATOM 2556 C CA . GLY B 1 113 ? 46.003 47.733 -16.334 1.00 15.43 107 GLY A CA 1
ATOM 2557 C C . GLY B 1 113 ? 44.851 46.785 -16.085 1.00 16.49 107 GLY A C 1
ATOM 2558 O O . GLY B 1 113 ? 45.035 45.565 -15.975 1.00 15.39 107 GLY A O 1
ATOM 2559 N N . THR B 1 114 ? 43.653 47.346 -15.991 1.00 16.09 108 THR A N 1
ATOM 2560 C CA . THR B 1 114 ? 42.464 46.539 -15.802 1.00 16.98 108 THR A CA 1
ATOM 2561 C C . THR B 1 114 ? 42.357 45.562 -16.969 1.00 16.31 108 THR A C 1
ATOM 2562 O O . THR B 1 114 ? 42.614 45.946 -18.108 1.00 18.06 108 THR A O 1
ATOM 2566 N N . PRO B 1 115 ? 42.013 44.291 -16.695 1.00 14.73 109 PRO A N 1
ATOM 2567 C CA . PRO B 1 115 ? 41.957 43.284 -17.757 1.00 14.49 109 PRO A CA 1
ATOM 2568 C C . PRO B 1 115 ? 40.837 43.583 -18.737 1.00 15.31 109 PRO A C 1
ATOM 2569 O O . PRO B 1 115 ? 39.812 44.151 -18.348 1.00 14.86 109 PRO A O 1
ATOM 2573 N N . LEU B 1 116 ? 41.039 43.186 -19.989 1.00 16.10 110 LEU A N 1
ATOM 2574 C CA . LEU B 1 116 ? 40.121 43.488 -21.080 1.00 13.02 110 LEU A CA 1
ATOM 2575 C C . LEU B 1 116 ? 38.686 43.120 -20.751 1.00 12.55 110 LEU A C 1
ATOM 2576 O O . LEU B 1 116 ? 37.783 43.921 -20.960 1.00 14.02 110 LEU A O 1
ATOM 2581 N N . TYR B 1 117 ? 38.454 41.911 -20.257 1.00 11.21 111 TYR A N 1
ATOM 2582 C CA . TYR B 1 117 ? 37.077 41.485 -20.099 1.00 11.63 111 TYR A CA 1
ATOM 2583 C C . TYR B 1 117 ? 36.382 42.456 -19.181 1.00 12.93 111 TYR A C 1
ATOM 2584 O O . TYR B 1 117 ? 35.233 42.806 -19.422 1.00 13.24 111 TYR A O 1
ATOM 2593 N N . ARG B 1 118 ? 37.100 42.927 -18.159 1.00 12.27 112 ARG A N 1
ATOM 2594 C CA . ARG B 1 118 ? 36.516 43.809 -17.170 1.00 12.95 112 ARG A CA 1
ATOM 2595 C C . ARG B 1 118 ? 36.212 45.190 -17.701 1.00 11.69 112 ARG A C 1
ATOM 2596 O O . ARG B 1 118 ? 35.167 45.757 -17.382 1.00 12.21 112 ARG A O 1
ATOM 2604 N N . GLU B 1 119 ? 37.124 45.738 -18.496 1.00 11.02 113 GLU A N 1
ATOM 2605 C CA . GLU B 1 119 ? 36.891 47.041 -19.082 1.00 10.26 113 GLU A CA 1
ATOM 2606 C C . GLU B 1 119 ? 35.676 46.944 -19.987 1.00 12.13 113 GLU A C 1
ATOM 2607 O O . GLU B 1 119 ? 34.793 47.800 -19.959 1.00 12.49 113 GLU A O 1
ATOM 2613 N N . VAL B 1 120 ? 35.634 45.872 -20.772 1.00 11.33 114 VAL A N 1
ATOM 2614 C CA . VAL B 1 120 ? 34.568 45.647 -21.721 1.00 11.28 114 VAL A CA 1
ATOM 2615 C C . VAL B 1 120 ? 33.257 45.427 -21.003 1.00 13.66 114 VAL A C 1
ATOM 2616 O O . VAL B 1 120 ? 32.278 46.117 -21.270 1.00 16.73 114 VAL A O 1
ATOM 2620 N N . ASN B 1 121 ? 33.232 44.463 -20.095 1.00 11.74 115 ASN A N 1
ATOM 2621 C CA . ASN B 1 121 ? 32.019 44.183 -19.348 1.00 14.87 115 ASN A CA 1
ATOM 2622 C C . ASN B 1 121 ? 31.460 45.405 -18.640 1.00 16.18 115 ASN A C 1
ATOM 2623 O O . ASN B 1 121 ? 30.250 45.645 -18.636 1.00 14.74 115 ASN A O 1
ATOM 2628 N N . ASN B 1 122 ? 32.343 46.187 -18.044 1.00 14.51 116 ASN A N 1
ATOM 2629 C CA . ASN B 1 122 ? 31.870 47.333 -17.299 1.00 17.35 116 ASN A CA 1
ATOM 2630 C C . ASN B 1 122 ? 31.302 48.364 -18.255 1.00 18.45 116 ASN A C 1
ATOM 2631 O O . ASN B 1 122 ? 30.250 48.963 -18.001 1.00 17.01 116 ASN A O 1
ATOM 2636 N N . TYR B 1 123 ? 31.993 48.537 -19.375 1.00 17.41 117 TYR A N 1
ATOM 2637 C CA . TYR B 1 123 ? 31.578 49.511 -20.349 1.00 16.01 117 TYR A CA 1
ATOM 2638 C C . TYR B 1 123 ? 30.179 49.141 -20.810 1.00 17.57 117 TYR A C 1
ATOM 2639 O O . TYR B 1 123 ? 29.317 49.997 -20.959 1.00 20.81 117 TYR A O 1
ATOM 2648 N N . LEU B 1 124 ? 29.939 47.857 -21.007 1.00 14.39 118 LEU A N 1
ATOM 2649 C CA . LEU B 1 124 ? 28.631 47.442 -21.488 1.00 19.22 118 LEU A CA 1
ATOM 2650 C C . LEU B 1 124 ? 27.525 47.654 -20.439 1.00 20.07 118 LEU A C 1
ATOM 2651 O O . LEU B 1 124 ? 26.396 47.989 -20.785 1.00 19.21 118 LEU A O 1
ATOM 2656 N N . ARG B 1 125 ? 27.846 47.457 -19.162 1.00 19.20 119 ARG A N 1
ATOM 2657 C CA . ARG B 1 125 ? 26.842 47.643 -18.133 1.00 18.48 119 ARG A CA 1
ATOM 2658 C C . ARG B 1 125 ? 26.563 49.120 -17.941 1.00 23.34 119 ARG A C 1
ATOM 2659 O O . ARG B 1 125 ? 25.424 49.508 -17.746 1.00 29.92 119 ARG A O 1
ATOM 2667 N N . LEU B 1 126 ? 27.595 49.951 -18.007 1.00 25.57 120 LEU A N 1
ATOM 2668 C CA . LEU B 1 126 ? 27.408 51.376 -17.743 1.00 26.61 120 LEU A CA 1
ATOM 2669 C C . LEU B 1 126 ? 26.818 52.148 -18.902 1.00 26.07 120 LEU A C 1
ATOM 2670 O O . LEU B 1 126 ? 26.293 53.238 -18.718 1.00 39.25 120 LEU A O 1
ATOM 2675 N N . GLN B 1 127 ? 26.889 51.582 -20.090 1.00 29.63 121 GLN A N 1
ATOM 2676 C CA . GLN B 1 127 ? 26.402 52.271 -21.274 1.00 37.89 121 GLN A CA 1
ATOM 2677 C C . GLN B 1 127 ? 24.894 52.515 -21.216 1.00 51.10 121 GLN A C 1
ATOM 2678 O O . GLN B 1 127 ? 24.093 51.578 -21.027 1.00 43.99 121 GLN A O 1
ATOM 2684 N N . HIS B 1 128 ? 24.535 53.793 -21.364 1.00 69.91 122 HIS A N 1
ATOM 2685 C CA . HIS B 1 128 ? 23.149 54.276 -21.285 1.00 80.83 122 HIS A CA 1
ATOM 2686 C C . HIS B 1 128 ? 22.765 55.076 -22.536 1.00 93.48 122 HIS A C 1
ATOM 2687 O O . HIS B 1 128 ? 21.971 56.023 -22.471 1.00 89.86 122 HIS A O 1
ATOM 2694 N N . GLU B 1 129 ? 23.339 54.676 -23.670 1.00 95.91 123 GLU A N 1
ATOM 2695 C CA . GLU B 1 129 ? 23.057 55.293 -24.965 1.00 101.36 123 GLU A CA 1
ATOM 2696 C C . GLU B 1 129 ? 22.423 54.276 -25.917 1.00 104.85 123 GLU A C 1
ATOM 2697 O O . GLU B 1 129 ? 21.593 54.627 -26.763 1.00 99.76 123 GLU A O 1
ATOM 2703 N N . ASN B 1 130 ? 22.829 53.016 -25.768 1.00 102.56 124 ASN A N 1
ATOM 2704 C CA . ASN B 1 130 ? 22.259 51.910 -26.531 1.00 99.46 124 ASN A CA 1
ATOM 2705 C C . ASN B 1 130 ? 21.225 51.126 -25.745 1.00 99.94 124 ASN A C 1
ATOM 2706 O O . ASN B 1 130 ? 21.198 51.180 -24.512 1.00 95.20 124 ASN A O 1
ATOM 2711 N N . SER B 1 131 ? 20.389 50.387 -26.474 1.00 99.79 125 SER A N 1
ATOM 2712 C CA . SER B 1 131 ? 19.399 49.494 -25.873 1.00 97.11 125 SER A CA 1
ATOM 2713 C C . SER B 1 131 ? 20.079 48.226 -25.362 1.00 88.14 125 SER A C 1
ATOM 2714 O O . SER B 1 131 ? 19.434 47.349 -24.783 1.00 80.40 125 SER A O 1
ATOM 2717 N N . GLY B 1 132 ? 21.390 48.146 -25.588 1.00 86.38 126 GLY A N 1
ATOM 2718 C CA . GLY B 1 132 ? 22.188 47.005 -25.177 1.00 79.23 126 GLY A CA 1
ATOM 2719 C C . GLY B 1 132 ? 22.247 45.869 -26.188 1.00 69.27 126 GLY A C 1
ATOM 2720 O O . GLY B 1 132 ? 23.220 45.112 -26.221 1.00 58.12 126 GLY A O 1
ATOM 2721 N N . ARG B 1 133 ? 21.210 45.759 -27.017 1.00 80.29 127 ARG A N 1
ATOM 2722 C CA . ARG B 1 133 ? 21.038 44.622 -27.927 1.00 82.14 127 ARG A CA 1
ATOM 2723 C C . ARG B 1 133 ? 21.735 44.774 -29.297 1.00 86.16 127 ARG A C 1
ATOM 2724 O O . ARG B 1 133 ? 21.985 45.889 -29.765 1.00 86.55 127 ARG A O 1
ATOM 2732 N N . GLU B 1 134 ? 22.052 43.642 -29.925 1.00 85.37 128 GLU A N 1
ATOM 2733 C CA . GLU B 1 134 ? 22.808 43.616 -31.182 1.00 84.22 128 GLU A CA 1
ATOM 2734 C C . GLU B 1 134 ? 22.186 44.438 -32.324 1.00 90.39 128 GLU A C 1
ATOM 2735 O O . GLU B 1 134 ? 22.885 44.817 -33.271 1.00 87.08 128 GLU A O 1
ATOM 2741 N N . ALA B 1 135 ? 20.880 44.698 -32.235 1.00 92.40 129 ALA A N 1
ATOM 2742 C CA . ALA B 1 135 ? 20.136 45.401 -33.287 1.00 89.21 129 ALA A CA 1
ATOM 2743 C C . ALA B 1 135 ? 20.847 46.657 -33.796 1.00 83.20 129 ALA A C 1
ATOM 2744 O O . ALA B 1 135 ? 20.822 47.708 -33.155 1.00 85.14 129 ALA A O 1
ATOM 2746 N N . HIS B 1 140 ? 28.480 51.485 -30.272 1.00 54.89 134 HIS A N 1
ATOM 2747 C CA . HIS B 1 140 ? 29.387 51.343 -29.128 1.00 63.14 134 HIS A CA 1
ATOM 2748 C C . HIS B 1 140 ? 30.670 52.199 -29.295 1.00 72.84 134 HIS A C 1
ATOM 2749 O O . HIS B 1 140 ? 30.841 52.889 -30.315 1.00 69.15 134 HIS A O 1
ATOM 2756 N N . ASP B 1 141 ? 31.564 52.132 -28.296 1.00 71.68 135 ASP A N 1
ATOM 2757 C CA . ASP B 1 141 ? 32.779 52.967 -28.221 1.00 62.46 135 ASP A CA 1
ATOM 2758 C C . ASP B 1 141 ? 33.851 52.551 -29.223 1.00 58.54 135 ASP A C 1
ATOM 2759 O O . ASP B 1 141 ? 34.289 51.402 -29.238 1.00 54.43 135 ASP A O 1
ATOM 2764 N N . GLU B 1 142 ? 34.287 53.492 -30.049 1.00 57.32 136 GLU A N 1
ATOM 2765 C CA . GLU B 1 142 ? 35.189 53.140 -31.133 1.00 65.19 136 GLU A CA 1
ATOM 2766 C C . GLU B 1 142 ? 36.457 52.446 -30.634 1.00 59.93 136 GLU A C 1
ATOM 2767 O O . GLU B 1 142 ? 37.134 51.737 -31.391 1.00 60.14 136 GLU A O 1
ATOM 2773 N N . LYS B 1 143 ? 36.767 52.628 -29.356 1.00 48.69 137 LYS A N 1
ATOM 2774 C CA . LYS B 1 143 ? 37.929 51.973 -28.789 1.00 44.83 137 LYS A CA 1
ATOM 2775 C C . LYS B 1 143 ? 37.660 50.481 -28.625 1.00 35.50 137 LYS A C 1
ATOM 2776 O O . LYS B 1 143 ? 38.513 49.660 -28.926 1.00 32.04 137 LYS A O 1
ATOM 2782 N N . LEU B 1 144 ? 36.467 50.129 -28.156 1.00 34.70 138 LEU A N 1
ATOM 2783 C CA . LEU B 1 144 ? 36.171 48.741 -27.811 1.00 25.05 138 LEU A CA 1
ATOM 2784 C C . LEU B 1 144 ? 35.243 48.022 -28.783 1.00 25.39 138 LEU A C 1
ATOM 2785 O O . LEU B 1 144 ? 35.122 46.808 -28.728 1.00 23.51 138 LEU A O 1
ATOM 2790 N N . SER B 1 145 ? 34.582 48.750 -29.673 1.00 28.87 139 SER A N 1
ATOM 2791 C CA . SER B 1 145 ? 33.603 48.111 -30.549 1.00 25.07 139 SER A CA 1
ATOM 2792 C C . SER B 1 145 ? 34.186 46.933 -31.342 1.00 21.45 139 SER A C 1
ATOM 2793 O O . SER B 1 145 ? 33.495 45.952 -31.586 1.00 19.61 139 SER A O 1
ATOM 2796 N N . PRO B 1 146 ? 35.461 47.020 -31.750 1.00 20.21 140 PRO A N 1
ATOM 2797 C CA . PRO B 1 146 ? 35.938 45.875 -32.513 1.00 18.56 140 PRO A CA 1
ATOM 2798 C C . PRO B 1 146 ? 35.931 44.592 -31.673 1.00 19.15 140 PRO A C 1
ATOM 2799 O O . PRO B 1 146 ? 35.504 43.539 -32.170 1.00 18.78 140 PRO A O 1
ATOM 2803 N N . HIS B 1 147 ? 36.357 44.661 -30.414 1.00 18.26 141 HIS A N 1
ATOM 2804 C CA . HIS B 1 147 ? 36.302 43.456 -29.591 1.00 14.78 141 HIS A CA 1
ATOM 2805 C C . HIS B 1 147 ? 34.868 42.984 -29.399 1.00 15.13 141 HIS A C 1
ATOM 2806 O O . HIS B 1 147 ? 34.546 41.829 -29.638 1.00 15.05 141 HIS A O 1
ATOM 2813 N N . ILE B 1 148 ? 34.005 43.886 -28.960 1.00 15.64 142 ILE A N 1
ATOM 2814 C CA . ILE B 1 148 ? 32.626 43.532 -28.694 1.00 14.57 142 ILE A CA 1
ATOM 2815 C C . ILE B 1 148 ? 31.971 42.883 -29.907 1.00 16.94 142 ILE A C 1
ATOM 2816 O O . ILE B 1 148 ? 31.207 41.933 -29.761 1.00 16.06 142 ILE A O 1
ATOM 2821 N N . LYS B 1 149 ? 32.273 43.375 -31.106 1.00 17.11 143 LYS A N 1
ATOM 2822 C CA . LYS B 1 149 ? 31.616 42.836 -32.293 1.00 16.56 143 LYS A CA 1
ATOM 2823 C C . LYS B 1 149 ? 32.160 41.454 -32.648 1.00 16.96 143 LYS A C 1
ATOM 2824 O O . LYS B 1 149 ? 31.390 40.542 -32.995 1.00 16.61 143 LYS A O 1
ATOM 2830 N N . MET B 1 150 ? 33.478 41.295 -32.546 1.00 11.49 144 MET A N 1
ATOM 2831 C CA . MET B 1 150 ? 34.085 40.029 -32.894 1.00 11.24 144 MET A CA 1
ATOM 2832 C C . MET B 1 150 ? 33.502 38.980 -31.968 1.00 14.43 144 MET A C 1
ATOM 2833 O O . MET B 1 150 ? 33.066 37.911 -32.414 1.00 15.79 144 MET A O 1
ATOM 2838 N N . LEU B 1 151 ? 33.464 39.305 -30.677 1.00 14.57 145 LEU A N 1
ATOM 2839 C CA . LEU B 1 151 ? 32.947 38.397 -29.653 1.00 14.29 145 LEU A CA 1
ATOM 2840 C C . LEU B 1 151 ? 31.496 38.009 -29.900 1.00 14.12 145 LEU A C 1
ATOM 2841 O O . LEU B 1 151 ? 31.144 36.834 -29.817 1.00 12.56 145 LEU A O 1
ATOM 2846 N N . SER B 1 152 ? 30.657 38.999 -30.195 1.00 14.74 146 SER A N 1
ATOM 2847 C CA . SER B 1 152 ? 29.247 38.726 -30.466 1.00 18.54 146 SER A CA 1
ATOM 2848 C C . SER B 1 152 ? 29.127 37.814 -31.670 1.00 19.65 146 SER A C 1
ATOM 2849 O O . SER B 1 152 ? 28.357 36.854 -31.662 1.00 19.09 146 SER A O 1
ATOM 2852 N N . SER B 1 153 ? 29.893 38.116 -32.712 1.00 18.29 147 SER A N 1
ATOM 2853 C CA . SER B 1 153 ? 29.863 37.285 -33.904 1.00 18.14 147 SER A CA 1
ATOM 2854 C C . SER B 1 153 ? 30.207 35.851 -33.532 1.00 16.88 147 SER A C 1
ATOM 2855 O O . SER B 1 153 ? 29.515 34.924 -33.930 1.00 15.18 147 SER A O 1
ATOM 2858 N N . ALA B 1 154 ? 31.269 35.693 -32.744 1.00 14.23 148 ALA A N 1
ATOM 2859 C CA . ALA B 1 154 ? 31.786 34.389 -32.388 1.00 13.04 148 ALA A CA 1
ATOM 2860 C C . ALA B 1 154 ? 30.731 33.522 -31.717 1.00 17.23 148 ALA A C 1
ATOM 2861 O O . ALA B 1 154 ? 30.577 32.344 -32.036 1.00 18.22 148 ALA A O 1
ATOM 2863 N N . LEU B 1 155 ? 30.013 34.093 -30.758 1.00 17.78 149 LEU A N 1
ATOM 2864 C CA . LEU B 1 155 ? 29.044 33.308 -30.017 1.00 14.96 149 LEU A CA 1
ATOM 2865 C C . LEU B 1 155 ? 27.877 32.987 -30.934 1.00 17.51 149 LEU A C 1
ATOM 2866 O O . LEU B 1 155 ? 27.291 31.924 -30.844 1.00 20.44 149 LEU A O 1
ATOM 2871 N N . ASN B 1 156 ? 27.542 33.908 -31.824 1.00 17.81 150 ASN A N 1
ATOM 2872 C CA . ASN B 1 156 ? 26.500 33.634 -32.797 1.00 23.18 150 ASN A CA 1
ATOM 2873 C C . ASN B 1 156 ? 26.841 32.443 -33.715 1.00 26.61 150 ASN A C 1
ATOM 2874 O O . ASN B 1 156 ? 26.052 31.494 -33.833 1.00 25.69 150 ASN A O 1
ATOM 2879 N N . ARG B 1 157 ? 28.011 32.475 -34.346 1.00 20.65 151 ARG A N 1
ATOM 2880 C CA . ARG B 1 157 ? 28.383 31.379 -35.221 1.00 20.74 151 ARG A CA 1
ATOM 2881 C C . ARG B 1 157 ? 28.342 30.063 -34.442 1.00 25.91 151 ARG A C 1
ATOM 2882 O O . ARG B 1 157 ? 27.875 29.045 -34.957 1.00 29.33 151 ARG A O 1
ATOM 2890 N N . LEU B 1 158 ? 28.762 30.086 -33.182 1.00 21.56 152 LEU A N 1
ATOM 2891 C CA . LEU B 1 158 ? 28.766 28.856 -32.400 1.00 19.92 152 LEU A CA 1
ATOM 2892 C C . LEU B 1 158 ? 27.367 28.397 -32.057 1.00 21.56 152 LEU A C 1
ATOM 2893 O O . LEU B 1 158 ? 27.047 27.218 -32.177 1.00 25.77 152 LEU A O 1
ATOM 2898 N N . MET B 1 159 ? 26.525 29.318 -31.614 1.00 20.93 153 MET A N 1
ATOM 2899 C CA . MET B 1 159 ? 25.173 28.933 -31.226 1.00 22.32 153 MET A CA 1
ATOM 2900 C C . MET B 1 159 ? 24.379 28.453 -32.467 1.00 28.42 153 MET A C 1
ATOM 2901 O O . MET B 1 159 ? 23.499 27.602 -32.368 1.00 27.52 153 MET A O 1
ATOM 2906 N N . ASP B 1 160 ? 24.725 28.982 -33.638 1.00 27.68 154 ASP A N 1
ATOM 2907 C CA . ASP B 1 160 ? 24.167 28.503 -34.899 1.00 26.00 154 ASP A CA 1
ATOM 2908 C C . ASP B 1 160 ? 24.387 27.009 -35.141 1.00 28.72 154 ASP A C 1
ATOM 2909 O O . ASP B 1 160 ? 23.504 26.302 -35.623 1.00 25.98 154 ASP A O 1
ATOM 2914 N N . VAL B 1 161 ? 25.574 26.523 -34.827 1.00 28.20 155 VAL A N 1
ATOM 2915 C CA . VAL B 1 161 ? 25.878 25.151 -35.160 1.00 28.88 155 VAL A CA 1
ATOM 2916 C C . VAL B 1 161 ? 25.674 24.245 -33.946 1.00 27.06 155 VAL A C 1
ATOM 2917 O O . VAL B 1 161 ? 25.138 23.154 -34.075 1.00 34.96 155 VAL A O 1
ATOM 2921 N N . ALA B 1 162 ? 26.065 24.705 -32.765 1.00 26.39 156 ALA A N 1
ATOM 2922 C CA . ALA B 1 162 ? 25.974 23.874 -31.566 1.00 22.74 156 ALA A CA 1
ATOM 2923 C C . ALA B 1 162 ? 25.521 24.658 -30.329 1.00 24.50 156 ALA A C 1
ATOM 2924 O O . ALA B 1 162 ? 26.231 24.696 -29.319 1.00 20.37 156 ALA A O 1
ATOM 2926 N N . ALA B 1 163 ? 24.349 25.280 -30.391 1.00 22.83 157 ALA A N 1
ATOM 2927 C CA . ALA B 1 163 ? 23.839 25.963 -29.210 1.00 18.62 157 ALA A CA 1
ATOM 2928 C C . ALA B 1 163 ? 23.772 24.983 -28.046 1.00 20.94 157 ALA A C 1
ATOM 2929 O O . ALA B 1 163 ? 23.403 23.825 -28.217 1.00 20.63 157 ALA A O 1
ATOM 2931 N N . PHE B 1 164 ? 24.152 25.451 -26.862 1.00 24.32 158 PHE A N 1
ATOM 2932 C CA . PHE B 1 164 ? 24.078 24.643 -25.653 1.00 22.67 158 PHE A CA 1
ATOM 2933 C C . PHE B 1 164 ? 22.754 24.904 -24.935 1.00 23.12 158 PHE A C 1
ATOM 2934 O O . PHE B 1 164 ? 22.274 26.037 -24.899 1.00 21.19 158 PHE A O 1
ATOM 2942 N N . ARG B 1 165 ? 22.167 23.843 -24.390 1.00 21.18 159 ARG A N 1
ATOM 2943 C CA . ARG B 1 165 ? 21.017 23.949 -23.514 1.00 21.53 159 ARG A CA 1
ATOM 2944 C C . ARG B 1 165 ? 21.304 23.049 -22.322 1.00 23.05 159 ARG A C 1
ATOM 2945 O O . ARG B 1 165 ? 21.922 21.999 -22.468 1.00 25.25 159 ARG A O 1
ATOM 2953 N N . GLY B 1 166 ? 20.879 23.461 -21.137 1.00 22.05 160 GLY A N 1
ATOM 2954 C CA . GLY B 1 166 ? 21.141 22.675 -19.952 1.00 19.52 160 GLY A CA 1
ATOM 2955 C C . GLY B 1 166 ? 21.404 23.530 -18.740 1.00 18.53 160 GLY A C 1
ATOM 2956 O O . GLY B 1 166 ? 21.079 24.715 -18.708 1.00 17.80 160 GLY A O 1
ATOM 2957 N N . THR B 1 167 ? 21.997 22.919 -17.728 1.00 18.39 161 THR A N 1
ATOM 2958 C CA . THR B 1 167 ? 22.243 23.624 -16.485 1.00 20.74 161 THR A CA 1
ATOM 2959 C C . THR B 1 167 ? 23.689 24.088 -16.412 1.00 19.15 161 THR A C 1
ATOM 2960 O O . THR B 1 167 ? 24.588 23.391 -16.872 1.00 21.01 161 THR A O 1
ATOM 2964 N N . VAL B 1 168 ? 23.899 25.274 -15.847 1.00 17.50 162 VAL A N 1
ATOM 2965 C CA . VAL B 1 168 ? 25.234 25.815 -15.626 1.00 17.51 162 VAL A CA 1
ATOM 2966 C C . VAL B 1 168 ? 25.209 26.571 -14.306 1.00 19.20 162 VAL A C 1
ATOM 2967 O O . VAL B 1 168 ? 24.142 26.778 -13.726 1.00 19.59 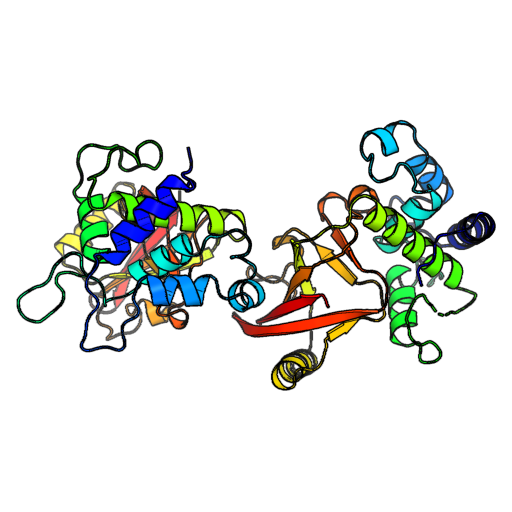162 VAL A O 1
ATOM 2971 N N . TYR B 1 169 ? 26.374 27.007 -13.846 1.00 16.49 163 TYR A N 1
ATOM 2972 C CA . TYR B 1 169 ? 26.481 27.583 -12.533 1.00 14.24 163 TYR A CA 1
ATOM 2973 C C . TYR B 1 169 ? 27.339 28.839 -12.539 1.00 17.71 163 TYR A C 1
ATOM 2974 O O . TYR B 1 169 ? 28.088 29.096 -13.482 1.00 19.90 163 TYR A O 1
ATOM 2983 N N . ARG B 1 170 ? 27.240 29.600 -11.457 1.00 15.40 164 ARG A N 1
ATOM 2984 C CA . ARG B 1 170 ? 27.931 30.862 -11.300 1.00 17.50 164 ARG A CA 1
ATOM 2985 C C . ARG B 1 170 ? 28.086 31.145 -9.836 1.00 19.92 164 ARG A C 1
ATOM 2986 O O . ARG B 1 170 ? 27.115 31.072 -9.092 1.00 22.80 164 ARG A O 1
ATOM 2994 N N . GLY B 1 171 ? 29.292 31.486 -9.418 1.00 20.38 165 GLY A N 1
ATOM 2995 C CA . GLY B 1 171 ? 29.522 31.912 -8.053 1.00 19.15 165 GLY A CA 1
ATOM 2996 C C . GLY B 1 171 ? 29.894 33.386 -7.992 1.00 22.26 165 GLY A C 1
ATOM 2997 O O . GLY B 1 171 ? 30.750 33.865 -8.733 1.00 24.78 165 GLY A O 1
ATOM 2998 N N . ILE B 1 172 ? 29.239 34.110 -7.100 1.00 22.29 166 ILE A N 1
ATOM 2999 C CA . ILE B 1 172 ? 29.445 35.538 -6.959 1.00 20.61 166 ILE A CA 1
ATOM 3000 C C . ILE B 1 172 ? 29.821 35.813 -5.501 1.00 25.79 166 ILE A C 1
ATOM 3001 O O . ILE B 1 172 ? 29.564 34.984 -4.612 1.00 26.69 166 ILE A O 1
ATOM 3006 N N . ARG B 1 173 ? 30.461 36.945 -5.244 1.00 23.88 167 ARG A N 1
ATOM 3007 C CA . ARG B 1 173 ? 30.732 37.348 -3.871 1.00 24.85 167 ARG A CA 1
ATOM 3008 C C . ARG B 1 173 ? 30.127 38.729 -3.664 1.00 25.56 167 ARG A C 1
ATOM 3009 O O . ARG B 1 173 ? 30.541 39.678 -4.330 1.00 26.25 167 ARG A O 1
ATOM 3017 N N . GLY B 1 174 ? 29.144 38.855 -2.767 1.00 27.51 168 GLY A N 1
ATOM 3018 C CA . GLY B 1 174 ? 28.460 40.134 -2.593 1.00 23.81 168 GLY A CA 1
ATOM 3019 C C . GLY B 1 174 ? 27.822 40.472 -1.257 1.00 24.39 168 GLY A C 1
ATOM 3020 O O . GLY B 1 174 ? 27.484 39.577 -0.491 1.00 24.03 168 GLY A O 1
ATOM 3021 N N . ASP B 1 175 ? 27.728 41.785 -0.998 1.00 27.52 169 ASP A N 1
ATOM 3022 C CA . ASP B 1 175 ? 26.919 42.474 0.026 1.00 20.08 169 ASP A CA 1
ATOM 3023 C C . ASP B 1 175 ? 25.674 41.765 0.514 1.00 27.45 169 ASP A C 1
ATOM 3024 O O . ASP B 1 175 ? 25.055 40.991 -0.225 1.00 26.56 169 ASP A O 1
ATOM 3029 N N . LEU B 1 176 ? 25.232 42.132 1.717 1.00 27.54 170 LEU A N 1
ATOM 3030 C CA . LEU B 1 176 ? 23.844 41.899 2.092 1.00 21.11 170 LEU A CA 1
ATOM 3031 C C . LEU B 1 176 ? 22.949 42.689 1.150 1.00 22.74 170 LEU A C 1
ATOM 3032 O O . LEU B 1 176 ? 21.814 42.300 0.884 1.00 23.56 170 LEU A O 1
ATOM 3037 N N . ASP B 1 177 ? 23.456 43.807 0.642 1.00 25.16 171 ASP A N 1
ATOM 3038 C CA . ASP B 1 177 ? 22.672 44.661 -0.247 1.00 23.73 171 ASP A CA 1
ATOM 3039 C C . ASP B 1 177 ? 22.443 43.973 -1.593 1.00 25.80 171 ASP A C 1
ATOM 3040 O O . ASP B 1 177 ? 21.348 44.012 -2.158 1.00 21.78 171 ASP A O 1
ATOM 3045 N N . THR B 1 178 ? 23.488 43.332 -2.103 1.00 26.29 172 THR A N 1
ATOM 3046 C CA . THR B 1 178 ? 23.380 42.595 -3.353 1.00 22.96 172 THR A CA 1
ATOM 3047 C C . THR B 1 178 ? 22.454 41.394 -3.173 1.00 23.77 172 THR A C 1
ATOM 3048 O O . THR B 1 178 ? 21.570 41.147 -3.994 1.00 22.01 172 THR A O 1
ATOM 3052 N N . ILE B 1 179 ? 22.663 40.648 -2.096 1.00 19.09 173 ILE A N 1
ATOM 3053 C CA . ILE B 1 179 ? 21.762 39.571 -1.750 1.00 18.88 173 ILE A CA 1
ATOM 3054 C C . ILE B 1 179 ? 20.296 40.036 -1.654 1.00 22.79 173 ILE A C 1
ATOM 3055 O O . ILE B 1 179 ? 19.375 39.379 -2.159 1.00 23.74 173 ILE A O 1
ATOM 3060 N N . ALA B 1 180 ? 20.073 41.163 -0.993 1.00 21.81 174 ALA A N 1
ATOM 3061 C CA . ALA B 1 180 ? 18.720 41.679 -0.842 1.00 18.60 174 ALA A CA 1
ATOM 3062 C C . ALA B 1 180 ? 18.114 42.039 -2.196 1.00 19.27 174 ALA A C 1
ATOM 3063 O O . ALA B 1 180 ? 16.949 41.750 -2.441 1.00 22.85 174 ALA A O 1
ATOM 3065 N N . ARG B 1 181 ? 18.892 42.654 -3.085 1.00 20.03 175 ARG A N 1
ATOM 3066 C CA . ARG B 1 181 ? 18.359 42.965 -4.408 1.00 23.46 175 ARG A CA 1
ATOM 3067 C C . ARG B 1 181 ? 17.891 41.711 -5.165 1.00 22.08 175 ARG A C 1
ATOM 3068 O O . ARG B 1 181 ? 16.903 41.742 -5.897 1.00 24.22 175 ARG A O 1
ATOM 3076 N N . LEU B 1 182 ? 18.587 40.605 -4.976 1.00 18.41 176 LEU A N 1
ATOM 3077 C CA . LEU B 1 182 ? 18.247 39.394 -5.691 1.00 18.90 176 LEU A CA 1
ATOM 3078 C C . LEU B 1 182 ? 16.946 38.778 -5.191 1.00 21.03 176 LEU A C 1
ATOM 3079 O O . LEU B 1 182 ? 16.104 38.354 -5.992 1.00 23.12 176 LEU A O 1
ATOM 3084 N N . TYR B 1 183 ? 16.765 38.731 -3.875 1.00 20.85 177 TYR A N 1
ATOM 3085 C CA . TYR B 1 183 ? 15.515 38.218 -3.319 1.00 18.74 177 TYR A CA 1
ATOM 3086 C C . TYR B 1 183 ? 14.361 39.133 -3.762 1.00 20.93 177 TYR A C 1
ATOM 3087 O O . TYR B 1 183 ? 13.236 38.685 -3.965 1.00 20.37 177 TYR A O 1
ATOM 3096 N N . HIS B 1 184 ? 14.643 40.419 -3.927 1.00 18.15 178 HIS A N 1
ATOM 3097 C CA . HIS B 1 184 ? 13.590 41.359 -4.265 1.00 18.59 178 HIS A CA 1
ATOM 3098 C C . HIS B 1 184 ? 13.130 41.163 -5.703 1.00 22.54 178 HIS A C 1
ATOM 3099 O O . HIS B 1 184 ? 11.943 41.288 -6.017 1.00 18.75 178 HIS A O 1
ATOM 3106 N N . LEU B 1 185 ? 14.090 40.884 -6.583 1.00 23.32 179 LEU A N 1
ATOM 3107 C CA . LEU B 1 185 ? 13.777 40.521 -7.952 1.00 21.31 179 LEU A CA 1
ATOM 3108 C C . LEU B 1 185 ? 12.851 39.295 -7.935 1.00 22.27 179 LEU A C 1
ATOM 3109 O O . LEU B 1 185 ? 11.812 39.270 -8.607 1.00 17.52 179 LEU A O 1
ATOM 3114 N N . PHE B 1 186 ? 13.227 38.298 -7.136 1.00 18.02 180 PHE A N 1
ATOM 3115 C CA . PHE B 1 186 ? 12.426 37.093 -6.986 1.00 19.82 180 PHE A CA 1
ATOM 3116 C C . PHE B 1 186 ? 11.010 37.396 -6.485 1.00 23.17 180 PHE A C 1
ATOM 3117 O O . PHE B 1 186 ? 10.011 36.947 -7.069 1.00 22.02 180 PHE A O 1
ATOM 3125 N N . ASP B 1 187 ? 10.925 38.155 -5.399 1.00 21.63 181 ASP A N 1
ATOM 3126 C CA . ASP B 1 187 ? 9.636 38.444 -4.785 1.00 23.70 181 ASP A CA 1
ATOM 3127 C C . ASP B 1 187 ? 8.703 39.195 -5.719 1.00 23.82 181 ASP A C 1
ATOM 3128 O O . ASP B 1 187 ? 7.492 39.017 -5.648 1.00 32.60 181 ASP A O 1
ATOM 3133 N N . THR B 1 188 ? 9.258 40.004 -6.609 1.00 19.06 182 THR A N 1
ATOM 3134 C CA . THR B 1 188 ? 8.429 40.861 -7.452 1.00 22.49 182 THR A CA 1
ATOM 3135 C C . THR B 1 188 ? 8.277 40.427 -8.926 1.00 24.34 182 THR A C 1
ATOM 3136 O O . THR B 1 188 ? 7.627 41.124 -9.708 1.00 24.99 182 THR A O 1
ATOM 3140 N N . GLY B 1 189 ? 8.864 39.292 -9.305 1.00 24.23 183 GLY A N 1
ATOM 3141 C CA . GLY B 1 189 ? 8.912 38.899 -10.707 1.00 21.33 183 GLY A CA 1
ATOM 3142 C C . GLY B 1 189 ? 9.769 39.809 -11.592 1.00 21.49 183 GLY A C 1
ATOM 3143 O O . GLY B 1 189 ? 9.595 39.856 -12.810 1.00 18.44 183 GLY A O 1
ATOM 3144 N N . GLY B 1 190 ? 10.691 40.551 -10.990 1.00 20.07 184 GLY A N 1
ATOM 3145 C CA . GLY B 1 190 ? 11.648 41.309 -11.776 1.00 22.62 184 GLY A CA 1
ATOM 3146 C C . GLY B 1 190 ? 12.616 40.398 -12.526 1.00 22.30 184 GLY A C 1
ATOM 3147 O O . GLY B 1 190 ? 13.083 39.386 -11.992 1.00 18.77 184 GLY A O 1
ATOM 3148 N N . ARG B 1 191 ? 12.930 40.745 -13.768 1.00 20.95 185 ARG A N 1
ATOM 3149 C CA . ARG B 1 191 ? 13.871 39.932 -14.526 1.00 22.36 185 ARG A CA 1
ATOM 3150 C C . ARG B 1 191 ? 15.285 40.223 -14.067 1.00 23.16 185 ARG A C 1
ATOM 3151 O O . ARG B 1 191 ? 15.590 41.335 -13.630 1.00 21.69 185 ARG A O 1
ATOM 3159 N N . TYR B 1 192 ? 16.141 39.208 -14.137 1.00 24.60 186 TYR A N 1
ATOM 3160 C CA . TYR B 1 192 ? 17.570 39.411 -13.909 1.00 25.60 186 TYR A CA 1
ATOM 3161 C C . TYR B 1 192 ? 18.228 39.594 -15.273 1.00 24.35 186 TYR A C 1
ATOM 3162 O O . TYR B 1 192 ? 18.190 38.701 -16.127 1.00 22.82 186 TYR A O 1
ATOM 3171 N N . VAL B 1 193 ? 18.824 40.762 -15.477 1.00 24.22 187 VAL A N 1
ATOM 3172 C CA . VAL B 1 193 ? 19.330 41.147 -16.788 1.00 22.90 187 VAL A CA 1
ATOM 3173 C C . VAL B 1 193 ? 20.813 41.498 -16.760 1.00 24.93 187 VAL A C 1
ATOM 3174 O O . VAL B 1 193 ? 21.225 42.381 -16.011 1.00 25.82 187 VAL A O 1
ATOM 3178 N N . GLU B 1 194 ? 21.615 40.809 -17.568 1.00 23.97 188 GLU A N 1
ATOM 3179 C CA . GLU B 1 194 ? 23.053 41.092 -17.620 1.00 21.48 188 GLU A CA 1
ATOM 3180 C C . GLU B 1 194 ? 23.452 41.709 -18.955 1.00 20.81 188 GLU A C 1
ATOM 3181 O O . GLU B 1 194 ? 23.503 41.007 -19.972 1.00 22.88 188 GLU A O 1
ATOM 3187 N N . PRO B 1 195 ? 23.735 43.025 -18.962 1.00 20.57 189 PRO A N 1
ATOM 3188 C CA . PRO B 1 195 ? 24.016 43.753 -20.202 1.00 16.12 189 PRO A CA 1
ATOM 3189 C C . PRO B 1 195 ? 25.318 43.311 -20.846 1.00 17.54 189 PRO A C 1
ATOM 3190 O O . PRO B 1 195 ? 25.467 43.499 -22.043 1.00 19.28 189 PRO A O 1
ATOM 3194 N N . ALA B 1 196 ? 26.246 42.755 -20.064 1.00 20.20 190 ALA A N 1
ATOM 3195 C CA . ALA B 1 196 ? 27.542 42.280 -20.573 1.00 17.61 190 ALA A CA 1
ATOM 3196 C C . ALA B 1 196 ? 27.473 40.801 -20.964 1.00 15.37 190 ALA A C 1
ATOM 3197 O O . ALA B 1 196 ? 26.398 40.214 -20.939 1.00 17.81 190 ALA A O 1
ATOM 3199 N N . PHE B 1 197 ? 28.611 40.212 -21.330 1.00 12.49 191 PHE A N 1
ATOM 3200 C CA . PHE B 1 197 ? 28.700 38.785 -21.662 1.00 13.02 191 PHE A CA 1
ATOM 3201 C C . PHE B 1 197 ? 28.801 37.921 -20.417 1.00 14.31 191 PHE A C 1
ATOM 3202 O O . PHE B 1 197 ? 29.809 37.967 -19.732 1.00 19.23 191 PHE A O 1
ATOM 3210 N N . MET B 1 198 ? 27.783 37.120 -20.126 1.00 14.23 192 MET A N 1
ATOM 3211 C CA . MET B 1 198 ? 27.794 36.312 -18.909 1.00 14.57 192 MET A CA 1
ATOM 3212 C C . MET B 1 198 ? 28.610 35.018 -19.088 1.00 16.67 192 MET A C 1
ATOM 3213 O O . MET B 1 198 ? 28.414 34.253 -20.050 1.00 16.59 192 MET A O 1
ATOM 3218 N N . SER B 1 199 ? 29.539 34.777 -18.173 1.00 18.93 193 SER A N 1
ATOM 3219 C CA . SER B 1 199 ? 30.289 33.519 -18.179 1.00 19.94 193 SER A CA 1
ATOM 3220 C C . SER B 1 199 ? 29.744 32.585 -17.101 1.00 16.79 193 SER A C 1
ATOM 3221 O O . SER B 1 199 ? 29.379 33.023 -16.017 1.00 18.91 193 SER A O 1
ATOM 3224 N N . THR B 1 200 ? 29.698 31.303 -17.400 1.00 12.42 194 THR A N 1
ATOM 3225 C CA . THR B 1 200 ? 29.119 30.335 -16.492 1.00 16.29 194 THR A CA 1
ATOM 3226 C C . THR B 1 200 ? 29.878 29.064 -16.747 1.00 15.52 194 THR A C 1
ATOM 3227 O O . THR B 1 200 ? 30.510 28.945 -17.778 1.00 15.40 194 THR A O 1
ATOM 3231 N N . THR B 1 201 ? 29.794 28.112 -15.829 1.00 15.17 195 THR A N 1
ATOM 3232 C CA . THR B 1 201 ? 30.484 26.841 -15.982 1.00 16.55 195 THR A CA 1
ATOM 3233 C C . THR B 1 201 ? 29.505 25.651 -15.920 1.00 19.34 195 THR A C 1
ATOM 3234 O O . THR B 1 201 ? 28.479 25.702 -15.240 1.00 18.02 195 THR A O 1
ATOM 3238 N N . ARG B 1 202 ? 29.818 24.587 -16.649 1.00 21.52 196 ARG A N 1
ATOM 3239 C CA . ARG B 1 202 ? 29.028 23.369 -16.581 1.00 20.42 196 ARG A CA 1
ATOM 3240 C C . ARG B 1 202 ? 29.303 22.625 -15.293 1.00 19.09 196 ARG A C 1
ATOM 3241 O O . ARG B 1 202 ? 28.509 21.763 -14.893 1.00 20.83 196 ARG A O 1
ATOM 3249 N N . ILE B 1 203 ? 30.424 22.963 -14.651 1.00 17.20 197 ILE A N 1
ATOM 3250 C CA . ILE B 1 203 ? 30.933 22.225 -13.481 1.00 22.32 197 ILE A CA 1
ATOM 3251 C C . ILE B 1 203 ? 30.649 22.915 -12.131 1.00 23.16 197 ILE A C 1
ATOM 3252 O O . ILE B 1 203 ? 31.231 23.959 -11.834 1.00 23.66 197 ILE A O 1
ATOM 3257 N N . LYS B 1 204 ? 29.770 22.323 -11.317 1.00 23.43 198 LYS A N 1
ATOM 3258 C CA . LYS B 1 204 ? 29.405 22.890 -10.003 1.00 25.07 198 LYS A CA 1
ATOM 3259 C C . LYS B 1 204 ? 30.591 23.376 -9.189 1.00 28.10 198 LYS A C 1
ATOM 3260 O O . LYS B 1 204 ? 30.543 24.451 -8.586 1.00 26.82 198 LYS A O 1
ATOM 3266 N N . ASP B 1 205 ? 31.641 22.565 -9.146 1.00 26.91 199 ASP A N 1
ATOM 3267 C CA . ASP B 1 205 ? 32.801 22.884 -8.325 1.00 31.35 199 ASP A CA 1
ATOM 3268 C C . ASP B 1 205 ? 33.468 24.183 -8.767 1.00 31.81 199 ASP A C 1
ATOM 3269 O O . ASP B 1 205 ? 33.905 24.979 -7.926 1.00 34.89 199 ASP A O 1
ATOM 3274 N N . SER B 1 206 ? 33.518 24.404 -10.081 1.00 28.65 200 SER A N 1
ATOM 3275 C CA . SER B 1 206 ? 34.188 25.575 -10.651 1.00 27.81 200 SER A CA 1
ATOM 3276 C C . SER B 1 206 ? 33.489 26.892 -10.318 1.00 30.10 200 SER A C 1
ATOM 3277 O O . SER B 1 206 ? 34.059 27.978 -10.496 1.00 32.59 200 SER A O 1
ATOM 3280 N N . ALA B 1 207 ? 32.254 26.801 -9.837 1.00 27.72 201 ALA A N 1
ATOM 3281 C CA . ALA B 1 207 ? 31.542 27.988 -9.383 1.00 25.32 201 ALA A CA 1
ATOM 3282 C C . ALA B 1 207 ? 32.062 28.423 -8.027 1.00 26.13 201 ALA A C 1
ATOM 3283 O O . ALA B 1 207 ? 31.872 29.572 -7.626 1.00 23.42 201 ALA A O 1
ATOM 3285 N N . GLN B 1 208 ? 32.703 27.490 -7.321 1.00 26.27 202 GLN A N 1
ATOM 3286 C CA . GLN B 1 208 ? 33.290 27.769 -6.013 1.00 29.77 202 GLN A CA 1
ATOM 3287 C C . GLN B 1 208 ? 32.357 28.461 -5.022 1.00 31.33 202 GLN A C 1
ATOM 3288 O O . GLN B 1 208 ? 32.722 29.489 -4.438 1.00 31.53 202 GLN A O 1
ATOM 3294 N N . VAL B 1 209 ? 31.166 27.898 -4.821 1.00 30.06 203 VAL A N 1
ATOM 3295 C CA . VAL B 1 209 ? 30.189 28.500 -3.924 1.00 28.11 203 VAL A CA 1
ATOM 3296 C C . VAL B 1 209 ? 29.625 27.488 -2.977 1.00 31.03 203 VAL A C 1
ATOM 3297 O O . VAL B 1 209 ? 29.365 27.803 -1.827 1.00 32.91 203 VAL A O 1
ATOM 3301 N N . PHE B 1 210 ? 29.403 26.280 -3.488 1.00 33.91 204 PHE A N 1
ATOM 3302 C CA . PHE B 1 210 ? 28.578 25.285 -2.808 1.00 34.98 204 PHE A CA 1
ATOM 3303 C C . PHE B 1 210 ? 29.229 24.589 -1.623 1.00 36.40 204 PHE A C 1
ATOM 3304 O O . PHE B 1 210 ? 28.640 24.513 -0.546 1.00 38.47 204 PHE A O 1
ATOM 3312 N N . GLU B 1 211 ? 30.432 24.071 -1.820 1.00 39.34 205 GLU A N 1
ATOM 3313 C CA . GLU B 1 211 ? 31.117 23.356 -0.752 1.00 48.67 205 GLU A CA 1
ATOM 3314 C C . GLU B 1 211 ? 31.810 24.353 0.170 1.00 51.59 205 GLU A C 1
ATOM 3315 O O . GLU B 1 211 ? 32.452 25.288 -0.297 1.00 54.00 205 GLU A O 1
ATOM 3321 N N . PRO B 1 212 ? 31.648 24.186 1.486 1.00 54.10 206 PRO A N 1
ATOM 3322 C CA . PRO B 1 212 ? 32.392 25.047 2.413 1.00 57.49 206 PRO A CA 1
ATOM 3323 C C . PRO B 1 212 ? 33.861 24.645 2.431 1.00 53.86 206 PRO A C 1
ATOM 3324 O O . PRO B 1 212 ? 34.168 23.478 2.177 1.00 56.63 206 PRO A O 1
ATOM 3328 N N . GLY B 1 213 ? 34.758 25.592 2.684 1.00 51.55 207 GLY A N 1
ATOM 3329 C CA . GLY B 1 213 ? 34.412 26.996 2.803 1.00 50.07 207 GLY A CA 1
ATOM 3330 C C . GLY B 1 213 ? 34.933 27.744 1.582 1.00 54.17 207 GLY A C 1
ATOM 3331 O O . GLY B 1 213 ? 36.070 28.243 1.553 1.00 41.54 207 GLY A O 1
ATOM 3332 N N . THR B 1 214 ? 34.093 27.799 0.553 1.00 50.22 208 THR A N 1
ATOM 3333 C CA . THR B 1 214 ? 34.469 28.411 -0.709 1.00 40.70 208 THR A CA 1
ATOM 3334 C C . THR B 1 214 ? 34.262 29.908 -0.610 1.00 34.24 208 THR A C 1
ATOM 3335 O O . THR B 1 214 ? 33.426 30.363 0.175 1.00 34.32 208 THR A O 1
ATOM 3339 N N . PRO B 1 215 ? 35.019 30.674 -1.416 1.00 31.07 209 PRO A N 1
ATOM 3340 C CA . PRO B 1 215 ? 35.049 32.143 -1.424 1.00 30.04 209 PRO A CA 1
ATOM 3341 C C . PRO B 1 215 ? 33.675 32.750 -1.671 1.00 29.72 209 PRO A C 1
ATOM 3342 O O . PRO B 1 215 ? 33.206 33.506 -0.832 1.00 37.29 209 PRO A O 1
ATOM 3346 N N . ASN B 1 216 ? 33.049 32.424 -2.799 1.00 29.97 210 ASN A N 1
ATOM 3347 C CA . ASN B 1 216 ? 31.777 33.033 -3.181 1.00 27.95 210 ASN A CA 1
ATOM 3348 C C . ASN B 1 216 ? 30.683 32.702 -2.199 1.00 25.87 210 ASN A C 1
ATOM 3349 O O . ASN B 1 216 ? 30.709 31.643 -1.583 1.00 31.39 210 ASN A O 1
ATOM 3354 N N . ASN B 1 217 ? 29.722 33.602 -2.040 1.00 24.03 211 ASN A N 1
ATOM 3355 C CA . ASN B 1 217 ? 28.627 33.349 -1.108 1.00 25.90 211 ASN A CA 1
ATOM 3356 C C . ASN B 1 217 ? 27.261 33.375 -1.771 1.00 25.21 211 ASN A C 1
ATOM 3357 O O . ASN B 1 217 ? 26.253 33.116 -1.126 1.00 29.57 211 ASN A O 1
ATOM 3362 N N . ILE B 1 218 ? 27.230 33.701 -3.054 1.00 19.85 212 ILE A N 1
ATOM 3363 C CA . ILE B 1 218 ? 25.998 33.669 -3.815 1.00 18.87 212 ILE A CA 1
ATOM 3364 C C . ILE B 1 218 ? 26.147 32.719 -5.001 1.00 20.40 212 ILE A C 1
ATOM 3365 O O . ILE B 1 218 ? 27.044 32.873 -5.836 1.00 20.02 212 ILE A O 1
ATOM 3370 N N . ALA B 1 219 ? 25.259 31.742 -5.082 1.00 19.05 213 ALA A N 1
ATOM 3371 C CA . ALA B 1 219 ? 25.318 30.754 -6.147 1.00 19.81 213 ALA A CA 1
ATOM 3372 C C . ALA B 1 219 ? 24.182 30.971 -7.128 1.00 21.39 213 ALA A C 1
ATOM 3373 O O . ALA B 1 219 ? 23.027 31.131 -6.730 1.00 20.76 213 ALA A O 1
ATOM 3375 N N . PHE B 1 220 ? 24.514 30.993 -8.411 1.00 21.19 214 PHE A N 1
ATOM 3376 C CA . PHE B 1 220 ? 23.495 30.984 -9.451 1.00 21.76 214 PHE A CA 1
ATOM 3377 C C . PHE B 1 220 ? 23.479 29.610 -10.087 1.00 16.75 214 PHE A C 1
ATOM 3378 O O . PHE B 1 220 ? 24.509 29.110 -10.514 1.00 19.77 214 PHE A O 1
ATOM 3386 N N . GLN B 1 221 ? 22.319 28.988 -10.124 1.00 15.05 215 GLN A N 1
ATOM 3387 C CA . GLN B 1 221 ? 22.160 27.717 -10.804 1.00 16.81 215 GLN A CA 1
ATOM 3388 C C . GLN B 1 221 ? 21.201 28.020 -11.931 1.00 20.17 215 GLN A C 1
ATOM 3389 O O . GLN B 1 221 ? 20.030 28.330 -11.687 1.00 19.70 215 GLN A O 1
ATOM 3395 N N . ILE B 1 222 ? 21.712 27.980 -13.162 1.00 16.17 216 ILE A N 1
ATOM 3396 C CA . ILE B 1 222 ? 20.992 28.528 -14.301 1.00 16.86 216 ILE A CA 1
ATOM 3397 C C . ILE B 1 222 ? 20.602 27.472 -15.319 1.00 19.05 216 ILE A C 1
ATOM 3398 O O . ILE B 1 222 ? 21.433 26.663 -15.723 1.00 22.23 216 ILE A O 1
ATOM 3403 N N . SER B 1 223 ? 19.337 27.460 -15.729 1.00 20.77 217 SER A N 1
ATOM 3404 C CA . SER B 1 223 ? 18.931 26.605 -16.845 1.00 20.07 217 SER A CA 1
ATOM 3405 C C . SER B 1 223 ? 18.865 27.458 -18.089 1.00 21.02 217 SER A C 1
ATOM 3406 O O . SER B 1 223 ? 18.130 28.451 -18.123 1.00 20.58 217 SER A O 1
ATOM 3409 N N . LEU B 1 224 ? 19.657 27.070 -19.091 1.00 19.64 218 LEU A N 1
ATOM 3410 C CA . LEU B 1 224 ? 19.775 27.795 -20.353 1.00 19.22 218 LEU A CA 1
ATOM 3411 C C . LEU B 1 224 ? 18.998 27.109 -21.433 1.00 21.37 218 LEU A C 1
ATOM 3412 O O . LEU B 1 224 ? 18.841 25.881 -21.400 1.00 21.70 218 LEU A O 1
ATOM 3417 N N . LYS B 1 225 ? 18.528 27.913 -22.385 1.00 19.44 219 LYS A N 1
ATOM 3418 C CA . LYS B 1 225 ? 17.919 27.428 -23.615 1.00 21.40 219 LYS A CA 1
ATOM 3419 C C . LYS B 1 225 ? 18.878 27.592 -24.799 1.00 22.73 219 LYS A C 1
ATOM 3420 O O . LYS B 1 225 ? 18.955 26.727 -25.658 1.00 28.74 219 LYS A O 1
ATOM 3426 N N . ARG B 1 226 ? 19.572 28.724 -24.865 1.00 20.73 220 ARG A N 1
ATOM 3427 C CA . ARG B 1 226 ? 20.554 28.961 -25.916 1.00 22.42 220 ARG A CA 1
ATOM 3428 C C . ARG B 1 226 ? 21.807 29.581 -25.314 1.00 23.59 220 ARG A C 1
ATOM 3429 O O . ARG B 1 226 ? 21.801 30.749 -24.929 1.00 24.04 220 ARG A O 1
ATOM 3437 N N . GLY B 1 227 ? 22.889 28.820 -25.246 1.00 19.18 221 GLY A N 1
ATOM 3438 C CA . GLY B 1 227 ? 24.155 29.393 -24.854 1.00 15.65 221 GLY A CA 1
ATOM 3439 C C . GLY B 1 227 ? 25.245 28.905 -25.767 1.00 18.56 221 GLY A C 1
ATOM 3440 O O . GLY B 1 227 ? 25.034 27.962 -26.534 1.00 20.14 221 GLY A O 1
ATOM 3441 N N . ALA B 1 228 ? 26.413 29.536 -25.685 1.00 16.68 222 ALA A N 1
ATOM 3442 C CA . ALA B 1 228 ? 27.552 29.154 -26.519 1.00 15.39 222 ALA A CA 1
ATOM 3443 C C . ALA B 1 228 ? 28.606 28.399 -25.721 1.00 16.40 222 ALA A C 1
ATOM 3444 O O . ALA B 1 228 ? 29.085 28.891 -24.704 1.00 17.81 222 ALA A O 1
ATOM 3446 N N . ASP B 1 229 ? 28.974 27.207 -26.183 1.00 18.66 223 ASP A N 1
ATOM 3447 C CA . ASP B 1 229 ? 30.109 26.485 -25.603 1.00 16.64 223 ASP A CA 1
ATOM 3448 C C . ASP B 1 229 ? 31.422 27.019 -26.173 1.00 17.09 223 ASP A C 1
ATOM 3449 O O . ASP B 1 229 ? 31.796 26.728 -27.312 1.00 18.55 223 ASP A O 1
ATOM 3454 N N . ILE B 1 230 ? 32.115 27.816 -25.379 1.00 16.19 224 ILE A N 1
ATOM 3455 C CA . ILE B 1 230 ? 33.317 28.465 -25.846 1.00 14.73 224 ILE A CA 1
ATOM 3456 C C . ILE B 1 230 ? 34.535 27.747 -25.290 1.00 17.32 224 ILE A C 1
ATOM 3457 O O . ILE B 1 230 ? 35.662 28.232 -25.411 1.00 18.09 224 ILE A O 1
ATOM 3462 N N . SER B 1 231 ? 34.327 26.578 -24.695 1.00 16.65 225 SER A N 1
ATOM 3463 C CA . SER B 1 231 ? 35.426 25.934 -23.978 1.00 17.72 225 SER A CA 1
ATOM 3464 C C . SER B 1 231 ? 36.658 25.694 -24.844 1.00 17.17 225 SER A C 1
ATOM 3465 O O . SER B 1 231 ? 37.782 25.854 -24.372 1.00 20.45 225 SER A O 1
ATOM 3468 N N . GLY B 1 232 ? 36.453 25.317 -26.101 1.00 12.22 226 GLY A N 1
ATOM 3469 C CA . GLY B 1 232 ? 37.560 25.020 -26.991 1.00 15.32 226 GLY A CA 1
ATOM 3470 C C . GLY B 1 232 ? 38.436 26.226 -27.298 1.00 21.58 226 GLY A C 1
ATOM 3471 O O . GLY B 1 232 ? 39.595 26.084 -27.721 1.00 21.25 226 GLY A O 1
ATOM 3472 N N . SER B 1 233 ? 37.890 27.419 -27.065 1.00 19.74 227 SER A N 1
ATOM 3473 C CA . SER B 1 233 ? 38.580 28.668 -27.377 1.00 17.20 227 SER A CA 1
ATOM 3474 C C . SER B 1 233 ? 39.068 29.388 -26.141 1.00 16.68 227 SER A C 1
ATOM 3475 O O . SER B 1 233 ? 39.814 30.367 -26.248 1.00 16.00 227 SER A O 1
ATOM 3478 N N . SER B 1 234 ? 38.596 28.951 -24.976 1.00 17.30 228 SER A N 1
ATOM 3479 C CA . SER B 1 234 ? 38.863 29.644 -23.723 1.00 15.81 228 SER A CA 1
ATOM 3480 C C . SER B 1 234 ? 40.327 29.482 -23.350 1.00 16.22 228 SER A C 1
ATOM 3481 O O . SER B 1 234 ? 40.994 28.563 -23.806 1.00 17.79 228 SER A O 1
ATOM 3484 N N . GLN B 1 235 ? 40.844 30.391 -22.546 1.00 15.33 229 GLN A N 1
ATOM 3485 C CA . GLN B 1 235 ? 42.176 30.202 -22.021 1.00 17.51 229 GLN A CA 1
ATOM 3486 C C . GLN B 1 235 ? 42.162 29.042 -21.017 1.00 21.48 229 GLN A C 1
ATOM 3487 O O . GLN B 1 235 ? 43.210 28.481 -20.683 1.00 20.49 229 GLN A O 1
ATOM 3493 N N . ALA B 1 236 ? 40.964 28.693 -20.545 1.00 23.33 230 ALA A N 1
ATOM 3494 C CA . ALA B 1 236 ? 40.765 27.546 -19.642 1.00 28.24 230 ALA A CA 1
ATOM 3495 C C . ALA B 1 236 ? 39.627 26.626 -20.118 1.00 28.39 230 ALA A C 1
ATOM 3496 O O . ALA B 1 236 ? 38.468 26.771 -19.698 1.00 30.56 230 ALA A O 1
ATOM 3498 N N . PRO B 1 237 ? 39.958 25.687 -21.019 1.00 27.14 231 PRO A N 1
ATOM 3499 C CA . PRO B 1 237 ? 38.998 24.731 -21.585 1.00 25.90 231 PRO A CA 1
ATOM 3500 C C . PRO B 1 237 ? 38.475 23.761 -20.539 1.00 29.76 231 PRO A C 1
ATOM 3501 O O . PRO B 1 237 ? 37.388 23.189 -20.713 1.00 33.07 231 PRO A O 1
ATOM 3505 N N . SER B 1 238 ? 39.244 23.566 -19.473 1.00 29.22 232 SER A N 1
ATOM 3506 C CA . SER B 1 238 ? 38.863 22.620 -18.427 1.00 28.63 232 SER A CA 1
ATOM 3507 C C . SER B 1 238 ? 37.749 23.200 -17.537 1.00 30.86 232 SER A C 1
ATOM 3508 O O . SER B 1 238 ? 37.061 22.470 -16.816 1.00 29.60 232 SER A O 1
ATOM 3511 N N . GLU B 1 239 ? 37.563 24.514 -17.614 1.00 29.98 233 GLU A N 1
ATOM 3512 C CA . GLU B 1 239 ? 36.537 25.180 -16.833 1.00 26.69 233 GLU A CA 1
ATOM 3513 C C . GLU B 1 239 ? 35.181 25.028 -17.506 1.00 27.24 233 GLU A C 1
ATOM 3514 O O . GLU B 1 239 ? 34.159 25.409 -16.953 1.00 26.27 233 GLU A O 1
ATOM 3520 N N . GLU B 1 240 ? 35.191 24.468 -18.712 1.00 29.62 234 GLU A N 1
ATOM 3521 C CA . GLU B 1 240 ? 33.966 24.084 -19.427 1.00 31.91 234 GLU A CA 1
ATOM 3522 C C . GLU B 1 240 ? 32.938 25.199 -19.512 1.00 26.44 234 GLU A C 1
ATOM 3523 O O . GLU B 1 240 ? 31.758 24.963 -19.280 1.00 25.15 234 GLU A O 1
ATOM 3529 N N . GLU B 1 241 ? 33.377 26.405 -19.856 1.00 21.55 235 GLU A N 1
ATOM 3530 C CA . GLU B 1 241 ? 32.467 27.532 -19.813 1.00 18.97 235 GLU A CA 1
ATOM 3531 C C . GLU B 1 241 ? 31.432 27.594 -20.942 1.00 19.84 235 GLU A C 1
ATOM 3532 O O . GLU B 1 241 ? 31.683 27.174 -22.073 1.00 16.82 235 GLU A O 1
ATOM 3538 N N . ILE B 1 242 ? 30.253 28.106 -20.586 1.00 13.87 236 ILE A N 1
ATOM 3539 C CA . ILE B 1 242 ? 29.241 28.485 -21.530 1.00 12.49 236 ILE A CA 1
ATOM 3540 C C . ILE B 1 242 ? 29.138 30.001 -21.379 1.00 14.00 236 ILE A C 1
ATOM 3541 O O . ILE B 1 242 ? 29.117 30.506 -20.256 1.00 15.22 236 ILE A O 1
ATOM 3546 N N . MET B 1 243 ? 29.120 30.733 -22.495 1.00 12.58 237 MET A N 1
ATOM 3547 C CA . MET B 1 243 ? 29.036 32.198 -22.456 1.00 13.94 237 MET A CA 1
ATOM 3548 C C . MET B 1 243 ? 27.738 32.651 -23.137 1.00 13.99 237 MET A C 1
ATOM 3549 O O . MET B 1 243 ? 27.277 32.002 -24.064 1.00 13.01 237 MET A O 1
ATOM 3554 N N . LEU B 1 244 ? 27.121 33.724 -22.642 1.00 13.95 238 LEU A N 1
ATOM 3555 C CA . LEU B 1 244 ? 25.896 34.250 -23.257 1.00 14.81 238 LEU A CA 1
ATOM 3556 C C . LEU B 1 244 ? 26.126 35.548 -24.050 1.00 14.01 238 LEU A C 1
ATOM 3557 O O . LEU B 1 244 ? 26.970 36.351 -23.700 1.00 15.64 238 LEU A O 1
ATOM 3562 N N . PRO B 1 245 ? 25.348 35.773 -25.114 1.00 17.73 239 PRO A N 1
ATOM 3563 C CA . PRO B 1 245 ? 25.395 37.060 -25.822 1.00 14.01 239 PRO A CA 1
ATOM 3564 C C . PRO B 1 245 ? 25.034 38.204 -24.881 1.00 15.54 239 PRO A C 1
ATOM 3565 O O . PRO B 1 245 ? 24.412 37.952 -23.844 1.00 15.43 239 PRO A O 1
ATOM 3569 N N . MET B 1 246 ? 25.390 39.434 -25.253 1.00 16.43 240 MET A N 1
ATOM 3570 C CA . MET B 1 246 ? 24.987 40.626 -24.511 1.00 16.15 240 MET A CA 1
ATOM 3571 C C . MET B 1 246 ? 23.486 40.605 -24.214 1.00 17.23 240 MET A C 1
ATOM 3572 O O . MET B 1 246 ? 22.714 40.017 -24.972 1.00 18.16 240 MET A O 1
ATOM 3577 N N . MET B 1 247 ? 23.086 41.254 -23.116 1.00 17.76 241 MET A N 1
ATOM 3578 C CA . MET B 1 247 ? 21.675 41.408 -22.715 1.00 18.93 241 MET A CA 1
ATOM 3579 C C . MET B 1 247 ? 20.913 40.089 -22.562 1.00 19.88 241 MET A C 1
ATOM 3580 O O . MET B 1 247 ? 19.863 39.882 -23.174 1.00 22.62 241 MET A O 1
ATOM 3585 N N . SER B 1 248 ? 21.432 39.193 -21.745 1.00 15.03 242 SER A N 1
ATOM 3586 C CA . SER B 1 248 ? 20.675 38.001 -21.454 1.00 18.92 242 SER A CA 1
ATOM 3587 C C . SER B 1 248 ? 19.703 38.308 -20.321 1.00 18.56 242 SER A C 1
ATOM 3588 O O . SER B 1 248 ? 19.977 39.159 -19.473 1.00 19.45 242 SER A O 1
ATOM 3591 N N . GLU B 1 249 ? 18.564 37.625 -20.311 1.00 16.49 243 GLU A N 1
ATOM 3592 C CA . GLU B 1 249 ? 17.540 37.914 -19.322 1.00 20.60 243 GLU A CA 1
ATOM 3593 C C . GLU B 1 249 ? 17.104 36.629 -18.648 1.00 17.97 243 GLU A C 1
ATOM 3594 O O . GLU B 1 249 ? 17.103 35.573 -19.259 1.00 17.89 243 GLU A O 1
ATOM 3600 N N . PHE B 1 250 ? 16.740 36.723 -17.379 1.00 18.52 244 PHE A N 1
ATOM 3601 C CA . PHE B 1 250 ? 16.308 35.558 -16.631 1.00 19.32 244 PHE A CA 1
ATOM 3602 C C . PHE B 1 250 ? 15.143 35.859 -15.714 1.00 23.16 244 PHE A C 1
ATOM 3603 O O . PHE B 1 250 ? 14.984 36.978 -15.211 1.00 21.00 244 PHE A O 1
ATOM 3611 N N . VAL B 1 251 ? 14.337 34.828 -15.499 1.00 23.93 245 VAL A N 1
ATOM 3612 C CA . VAL B 1 251 ? 13.352 34.816 -14.442 1.00 21.15 245 VAL A CA 1
ATOM 3613 C C . VAL B 1 251 ? 14.051 34.147 -13.266 1.00 20.78 245 VAL A C 1
ATOM 3614 O O . VAL B 1 251 ? 14.697 33.117 -13.443 1.00 20.72 245 VAL A O 1
ATOM 3618 N N . ILE B 1 252 ? 13.961 34.720 -12.072 1.00 20.30 246 ILE A N 1
ATOM 3619 C CA . ILE B 1 252 ? 14.482 34.005 -10.909 1.00 23.42 246 ILE A CA 1
ATOM 3620 C C . ILE B 1 252 ? 13.411 33.066 -10.369 1.00 24.00 246 ILE A C 1
ATOM 3621 O O . ILE B 1 252 ? 12.488 33.502 -9.687 1.00 26.59 246 ILE A O 1
ATOM 3626 N N . GLU B 1 253 ? 13.547 31.782 -10.694 1.00 24.28 247 GLU A N 1
ATOM 3627 C CA . GLU B 1 253 ? 12.529 30.769 -10.430 1.00 23.48 247 GLU A CA 1
ATOM 3628 C C . GLU B 1 253 ? 12.459 30.379 -8.964 1.00 23.85 247 GLU A C 1
ATOM 3629 O O . GLU B 1 253 ? 11.422 29.918 -8.486 1.00 22.56 247 GLU A O 1
ATOM 3635 N N . HIS B 1 254 ? 13.560 30.565 -8.244 1.00 24.73 248 HIS A N 1
ATOM 3636 C CA . HIS B 1 254 ? 13.629 30.085 -6.871 1.00 25.96 248 HIS A CA 1
ATOM 3637 C C . HIS B 1 254 ? 14.781 30.740 -6.116 1.00 27.79 248 HIS A C 1
ATOM 3638 O O . HIS B 1 254 ? 15.877 30.863 -6.659 1.00 27.87 248 HIS A O 1
ATOM 3645 N N . ALA B 1 255 ? 14.535 31.176 -4.879 1.00 30.77 249 ALA A N 1
ATOM 3646 C CA . ALA B 1 255 ? 15.574 31.819 -4.053 1.00 26.48 249 ALA A CA 1
ATOM 3647 C C . ALA B 1 255 ? 15.517 31.338 -2.604 1.00 31.77 249 ALA A C 1
ATOM 3648 O O . ALA B 1 255 ? 14.464 31.393 -1.961 1.00 34.30 249 ALA A O 1
ATOM 3650 N N . SER B 1 256 ? 16.656 30.887 -2.089 1.00 31.15 250 SER A N 1
ATOM 3651 C CA . SER B 1 256 ? 16.693 30.174 -0.817 1.00 30.32 250 SER A CA 1
ATOM 3652 C C . SER B 1 256 ? 18.065 30.256 -0.133 1.00 29.88 250 SER A C 1
ATOM 3653 O O . SER B 1 256 ? 19.091 30.396 -0.786 1.00 25.67 250 SER A O 1
ATOM 3656 N N . ALA B 1 257 ? 18.080 30.170 1.191 1.00 34.14 251 ALA A N 1
ATOM 3657 C CA . ALA B 1 257 ? 19.334 30.180 1.924 1.00 30.08 251 ALA A CA 1
ATOM 3658 C C . ALA B 1 257 ? 20.086 28.865 1.720 1.00 36.98 251 ALA A C 1
ATOM 3659 O O . ALA B 1 257 ? 19.527 27.891 1.226 1.00 40.46 251 ALA A O 1
ATOM 3661 N N . LEU B 1 258 ? 21.356 28.841 2.101 1.00 35.62 252 LEU A N 1
ATOM 3662 C CA . LEU B 1 258 ? 22.188 27.684 1.834 1.00 39.83 252 LEU A CA 1
ATOM 3663 C C . LEU B 1 258 ? 22.859 27.120 3.081 1.00 50.11 252 LEU A C 1
ATOM 3664 O O . LEU B 1 258 ? 22.587 25.995 3.490 1.00 68.51 252 LEU A O 1
ATOM 3669 N N . SER B 1 259 ? 23.736 27.912 3.675 1.00 45.80 253 SER A N 1
ATOM 3670 C CA . SER B 1 259 ? 24.613 27.460 4.739 1.00 50.47 253 SER A CA 1
ATOM 3671 C C . SER B 1 259 ? 25.497 28.657 4.968 1.00 51.08 253 SER A C 1
ATOM 3672 O O . SER B 1 259 ? 25.598 29.515 4.098 1.00 55.65 253 SER A O 1
ATOM 3675 N N . GLU B 1 260 ? 26.146 28.744 6.115 1.00 51.11 254 GLU A N 1
ATOM 3676 C CA . GLU B 1 260 ? 26.777 30.008 6.441 1.00 61.31 254 GLU A CA 1
ATOM 3677 C C . GLU B 1 260 ? 25.770 31.058 6.048 1.00 52.54 254 GLU A C 1
ATOM 3678 O O . GLU B 1 260 ? 24.560 30.903 6.245 1.00 58.00 254 GLU A O 1
ATOM 3684 N N . GLY B 1 261 ? 26.279 32.117 5.448 1.00 41.43 255 GLY A N 1
ATOM 3685 C CA . GLY B 1 261 ? 25.427 33.149 4.902 1.00 48.00 255 GLY A CA 1
ATOM 3686 C C . GLY B 1 261 ? 25.579 33.079 3.403 1.00 46.41 255 GLY A C 1
ATOM 3687 O O . GLY B 1 261 ? 26.023 34.047 2.759 1.00 46.12 255 GLY A O 1
ATOM 3688 N N . LYS B 1 262 ? 25.253 31.907 2.861 1.00 39.20 256 LYS A N 1
ATOM 3689 C CA . LYS B 1 262 ? 25.279 31.676 1.424 1.00 35.30 256 LYS A CA 1
ATOM 3690 C C . LYS B 1 262 ? 23.849 31.531 0.935 1.00 33.73 256 LYS A C 1
ATOM 3691 O O . LYS B 1 262 ? 22.987 31.063 1.670 1.00 38.14 256 LYS A O 1
ATOM 3697 N N . HIS B 1 263 ? 23.598 31.947 -0.301 1.00 31.66 257 HIS A N 1
ATOM 3698 C CA . HIS B 1 263 ? 22.262 31.870 -0.878 1.00 26.80 257 HIS A CA 1
ATOM 3699 C C . HIS B 1 263 ? 22.305 31.312 -2.294 1.00 25.04 257 HIS A C 1
ATOM 3700 O O . HIS B 1 263 ? 23.225 31.608 -3.053 1.00 25.43 257 HIS A O 1
ATOM 3707 N N . LEU B 1 264 ? 21.312 30.489 -2.630 1.00 28.04 258 LEU A N 1
ATOM 3708 C CA . LEU B 1 264 ? 21.153 29.922 -3.963 1.00 21.85 258 LEU A CA 1
ATOM 3709 C C . LEU B 1 264 ? 20.069 30.672 -4.709 1.00 22.03 258 LEU A C 1
ATOM 3710 O O . LEU B 1 264 ? 18.969 30.852 -4.194 1.00 24.12 258 LEU A O 1
ATOM 3715 N N . PHE B 1 265 ? 20.378 31.114 -5.919 1.00 21.75 259 PHE A N 1
ATOM 3716 C CA . PHE B 1 265 ? 19.369 31.695 -6.797 1.00 20.40 259 PHE A CA 1
ATOM 3717 C C . PHE B 1 265 ? 19.249 30.861 -8.065 1.00 22.16 259 PHE A C 1
ATOM 3718 O O . PHE B 1 265 ? 20.223 30.647 -8.784 1.00 23.78 259 PHE A O 1
ATOM 3726 N N . VAL B 1 266 ? 18.052 30.365 -8.327 1.00 19.70 260 VAL A N 1
ATOM 3727 C CA . VAL B 1 266 ? 17.851 29.527 -9.484 1.00 18.27 260 VAL A CA 1
ATOM 3728 C C . VAL B 1 266 ? 17.354 30.381 -10.641 1.00 20.76 260 VAL A C 1
ATOM 3729 O O . VAL B 1 266 ? 16.374 31.121 -10.514 1.00 22.59 260 VAL A O 1
ATOM 3733 N N . LEU B 1 267 ? 18.047 30.307 -11.767 1.00 20.80 261 LEU A N 1
ATOM 3734 C CA . LEU B 1 267 ? 17.691 31.146 -12.905 1.00 20.01 261 LEU A CA 1
ATOM 3735 C C . LEU B 1 267 ? 17.218 30.352 -14.116 1.00 21.59 261 LEU A C 1
ATOM 3736 O O . LEU B 1 267 ? 17.587 29.193 -14.309 1.00 24.43 261 LEU A O 1
ATOM 3741 N N . SER B 1 268 ? 16.389 31.006 -14.920 1.00 21.33 262 SER A N 1
ATOM 3742 C CA . SER B 1 268 ? 15.831 30.441 -16.132 1.00 20.92 262 SER A CA 1
ATOM 3743 C C . SER B 1 268 ? 16.062 31.471 -17.211 1.00 21.56 262 SER A C 1
ATOM 3744 O O . SER B 1 268 ? 15.658 32.618 -17.062 1.00 22.45 262 SER A O 1
ATOM 3747 N N . GLN B 1 269 ? 16.739 31.080 -18.279 1.00 19.37 263 GLN A N 1
ATOM 3748 C CA . GLN B 1 269 ? 16.990 31.994 -19.363 1.00 17.15 263 GLN A CA 1
ATOM 3749 C C . GLN B 1 269 ? 15.697 32.249 -20.127 1.00 20.89 263 GLN A C 1
ATOM 3750 O O . GLN B 1 269 ? 14.972 31.315 -20.474 1.00 24.79 263 GLN A O 1
ATOM 3756 N N . ILE B 1 270 ? 15.403 33.514 -20.392 1.00 19.42 264 ILE A N 1
ATOM 3757 C CA . ILE B 1 270 ? 14.219 33.874 -21.161 1.00 21.47 264 ILE A CA 1
ATOM 3758 C C . ILE B 1 270 ? 14.368 33.583 -22.656 1.00 24.27 264 ILE A C 1
ATOM 3759 O O . ILE B 1 270 ? 15.250 34.139 -23.315 1.00 25.65 264 ILE A O 1
#

Sequence (468 aa):
ERHYSTGQDRHDFYRFAARLHVDAQCFGLSIDDLMDKFSDKHFRAEHPEYRDVYPEECSAIYMHTAQDYSSHLVRGEIGTPLYREVNNYLRLQHENSGREAEIDNHDEKLSPHIKMLSSALNRLMDVAAFRGTVYRGIRGDLDTIARLYHLFDTGGRYVEPAFMSTTRIKDSAQVFEPGTPNNIAFQISLKRGADISGSSQAPSEEEIMLPMMSEFVIEHASALSEGKHLFVLSQIERHYSTGQDRHDFYRFAARLHVDAQCFGLSIDDLMDKFSDKHFRAEHPEYRDVYPEECSAIYMHTAQDYSSHLVRGEIGTPLYREVNNYLRLQHENSGREAHDEKLSPHIKMLSSALNRLMDVAAFRGTVYRGIRGDLDTIARLYHLFDTGGRYVEPAFMSTTRIKDSAQVFEPGTPNNIAFQISLKRGADISGSSQAPSEEEIMLPMMSEFVIEHASALSEGKHLFVLSQI

Nearest PDB structures (foldseek):
  3u0j-assembly1_B  TM=1.004E+00  e=8.957E-53  Pseudomonas syringae pv. tomato str. DC3000
  3u0j-assembly2_A  TM=1.002E+00  e=5.792E-48  Pseudomonas syringae pv. tomato str. DC3000
  6gnk-assembly1_C  TM=6.808E-01  e=3.318E-07  Pseudomonas aeruginosa
  6gn8-assembly1_C  TM=6.516E-01  e=2.628E-06  Pseudomonas aeruginosa
  1gxy-assembly2_B  TM=6.063E-01  e=1.121E-06  Rattus norvegicus

GO terms:
  GO:0106274 NAD+-protein-arginine ADP-ribosyltransferase activity (F, IDA)
  GO:0005515 protein binding (F, IPI)

CATH classification: 3.90.176.10

InterPro domains:
  IPR003540 ADP ribosyltransferase [PF03496] (111-256)

Foldseek 3Di:
DQAADDPVLLVLLLVLQQQKAFWPVDPTAGLVNQLDVQVPPVLCVVVVLCVPPHSSLLVLQAQLQDQTIANDADVPGHDGRPNVVQQVQQVPDDDDPLDPVPLVVGDSNCSSSLRSPSNSWVSNLVRPWDWFKWKAFAADDPVVVVVVVVCQVVFNKDKRQGKDKTARDPVLNQDADPPGRGQEMEIETEPTWGQSLSSYPHSVSRMTIHRGTWIWTFPDKAHDPPRHIYTYIYTD/DAAADDPVLLVLLLVLQQQKAFWPVDDDDGLVNQQCVCVDPVLCVVPVLCVVPHSSLLVLQAQLQDQGIANDADVDGHDGRPNVVQQVLQVPDDPDPLDPVHDSSCVSSLRSPRNSWVSNLVRPWDWFKWKAFAADDPVVVVVQVVCQVVQNKDKRSGKDKTARDPVLNQDADPPGRGQEMEIETEDGWGQSLSSYPHNVRRITIHRGIWIWGFPDKDAHPDRHIYTYTYTD

Solvent-accessible surface area: 23096 Å² total; per-residue (Å²): 170,91,24,79,10,75,38,126,13,39,133,54,0,58,157,11,3,47,170,16,59,49,31,88,138,51,189,29,38,45,7,82,64,0,33,100,98,0,63,64,157,86,17,49,20,54,44,3,38,0,95,107,5,88,28,32,0,0,0,0,0,22,2,8,24,2,100,19,2,0,34,114,96,89,234,57,96,31,13,75,28,1,42,115,44,0,31,73,45,4,130,139,33,167,151,24,51,4,112,29,68,62,5,110,93,15,41,145,135,9,16,22,0,0,18,1,0,3,0,0,1,1,48,3,4,80,64,19,41,31,125,29,58,0,31,52,18,46,180,20,90,150,92,40,13,58,136,7,57,105,39,65,109,92,65,28,125,37,59,6,30,2,5,6,44,6,14,82,60,99,98,49,7,91,0,36,69,85,74,30,71,28,32,0,0,6,60,0,50,8,147,87,0,1,40,0,24,17,0,6,68,26,69,94,86,61,13,0,4,0,26,12,39,9,33,0,63,12,83,114,19,54,69,58,43,121,44,2,29,28,0,27,1,24,19,87,170,92,45,75,8,78,34,123,14,35,131,57,0,60,154,11,3,47,160,17,62,51,30,84,125,58,192,27,41,42,6,76,66,0,32,107,87,0,68,54,193,136,22,56,75,138,42,91,46,0,197,94,4,87,28,33,0,0,0,0,0,16,2,8,27,1,108,18,0,0,37,118,96,91,230,56,82,33,12,75,27,1,38,116,59,0,30,77,46,10,132,135,33,168,148,68,73,10,120,50,93,71,65,142,148,9,13,22,0,2,67,2,0,6,0,0,0,1,42,3,8,81,92,44,42,32,175,6,25,0,9,80,14,45,180,21,96,155,81,46,12,59,138,10,56,106,37,73,109,86,66,23,131,44,63,14,30,3,7,9,32,6,10,80,54,53,68,36,5,89,0,35,39,96,79,24,74,27,30,0,0,8,11,0,20,5,141,90,0,0,34,0,19,17,0,5,66,35,76,92,72,65,23,0,3,0,26,15,45,8,32,0,63,10,44,49,16,34,77,61,47,120,49,11,31,26,0,1,0,22,19,83